Protein AF-0000000068096726 (afdb_homodimer)

Structure (mmCIF, N/CA/C/O backbone):
data_AF-0000000068096726-model_v1
#
loop_
_entity.id
_entity.type
_entity.pdbx_description
1 polymer 'Tight adherence protein TadZ'
#
loop_
_atom_site.group_PDB
_atom_site.id
_atom_site.type_symbol
_atom_site.label_atom_id
_atom_site.label_alt_id
_atom_site.label_comp_id
_atom_site.label_asym_id
_atom_site.label_entity_id
_atom_site.label_seq_id
_atom_site.pdbx_PDB_ins_code
_atom_site.Cartn_x
_atom_site.Cartn_y
_atom_site.Cartn_z
_atom_site.occupancy
_atom_site.B_iso_or_equiv
_atom_site.auth_seq_id
_atom_site.auth_comp_id
_atom_site.auth_asym_id
_atom_site.auth_atom_id
_atom_site.pdbx_PDB_model_num
ATOM 1 N N . MET A 1 1 ? 41.875 16.484 64.25 1 23.69 1 MET A N 1
ATOM 2 C CA . MET A 1 1 ? 41.906 16.656 62.781 1 23.69 1 MET A CA 1
ATOM 3 C C . MET A 1 1 ? 40.531 17.031 62.25 1 23.69 1 MET A C 1
ATOM 5 O O . MET A 1 1 ? 39.562 16.297 62.406 1 23.69 1 MET A O 1
ATOM 9 N N . LYS A 1 2 ? 40.25 18.422 62.094 1 28.64 2 LYS A N 1
ATOM 10 C CA . LYS A 1 2 ? 39.094 19.266 61.844 1 28.64 2 LYS A CA 1
ATOM 11 C C . LYS A 1 2 ? 38.5 18.969 60.469 1 28.64 2 LYS A C 1
ATOM 13 O O . LYS A 1 2 ? 39.125 19.172 59.438 1 28.64 2 LYS A O 1
ATOM 18 N N . LEU A 1 3 ? 37.688 17.891 60.281 1 27.03 3 LEU A N 1
ATOM 19 C CA . LEU A 1 3 ? 36.938 17.344 59.156 1 27.03 3 LEU A CA 1
ATOM 20 C C . LEU A 1 3 ? 36.094 18.438 58.5 1 27.03 3 LEU A C 1
ATOM 22 O O . LEU A 1 3 ? 35.188 19 59.125 1 27.03 3 LEU A O 1
ATOM 26 N N . PHE A 1 4 ? 36.625 19.312 57.5 1 26.42 4 PHE A N 1
ATOM 27 C CA . PHE A 1 4 ? 36.25 20.484 56.75 1 26.42 4 PHE A CA 1
ATOM 28 C C . PHE A 1 4 ? 34.938 20.25 56 1 26.42 4 PHE A C 1
ATOM 30 O O . PHE A 1 4 ? 34.781 19.25 55.312 1 26.42 4 PHE A O 1
ATOM 37 N N . SER A 1 5 ? 33.781 20.672 56.562 1 28.17 5 SER A N 1
ATOM 38 C CA . SER A 1 5 ? 32.375 20.766 56.156 1 28.17 5 SER A CA 1
ATOM 39 C C . SER A 1 5 ? 32.219 21.469 54.812 1 28.17 5 SER A C 1
ATOM 41 O O . SER A 1 5 ? 32.375 22.688 54.719 1 28.17 5 SER A O 1
ATOM 43 N N . ASN A 1 6 ? 32.875 21.016 53.719 1 28.83 6 ASN A N 1
ATOM 44 C CA . ASN A 1 6 ? 32.781 21.672 52.438 1 28.83 6 ASN A CA 1
ATOM 45 C C . ASN A 1 6 ? 31.312 21.781 51.969 1 28.83 6 ASN A C 1
ATOM 47 O O . ASN A 1 6 ? 30.75 20.812 51.469 1 28.83 6 ASN A O 1
ATOM 51 N N . LYS A 1 7 ? 30.484 22.531 52.719 1 30.27 7 LYS A N 1
ATOM 52 C CA . LYS A 1 7 ? 29.156 22.984 52.344 1 30.27 7 LYS A CA 1
ATOM 53 C C . LYS A 1 7 ? 29.172 23.594 50.938 1 30.27 7 LYS A C 1
ATOM 55 O O . LYS A 1 7 ? 29.703 24.688 50.75 1 30.27 7 LYS A O 1
ATOM 60 N N . ILE A 1 8 ? 29.359 22.766 49.875 1 30.17 8 ILE A N 1
ATOM 61 C CA . ILE A 1 8 ? 29.219 23.219 48.5 1 30.17 8 ILE A CA 1
ATOM 62 C C . ILE A 1 8 ? 27.938 24.031 48.344 1 30.17 8 ILE A C 1
ATOM 64 O O . ILE A 1 8 ? 26.859 23.562 48.688 1 30.17 8 ILE A O 1
ATOM 68 N N . ASP A 1 9 ? 28 25.328 48.438 1 30.34 9 ASP A N 1
ATOM 69 C CA . ASP A 1 9 ? 27 26.391 48.25 1 30.34 9 ASP A CA 1
ATOM 70 C C . ASP A 1 9 ? 26.219 26.172 46.938 1 30.34 9 ASP A C 1
ATOM 72 O O . ASP A 1 9 ? 26.75 26.406 45.844 1 30.34 9 ASP A O 1
ATOM 76 N N . LEU A 1 10 ? 25.359 25.172 46.812 1 31.7 10 LEU A N 1
ATOM 77 C CA . LEU A 1 10 ? 24.375 24.891 45.75 1 31.7 10 LEU A CA 1
ATOM 78 C C . LEU A 1 10 ? 23.531 26.109 45.438 1 31.7 10 LEU A C 1
ATOM 80 O O . LEU A 1 10 ? 22.625 26.047 44.594 1 31.7 10 LEU A O 1
ATOM 84 N N . SER A 1 11 ? 23.641 27.203 46.281 1 32.28 11 SER A N 1
ATOM 85 C CA . SER A 1 11 ? 22.656 28.266 46.156 1 32.28 11 SER A CA 1
ATOM 86 C C . SER A 1 11 ? 22.906 29.078 44.875 1 32.28 11 SER A C 1
ATOM 88 O O . SER A 1 11 ? 21.969 29.625 44.281 1 32.28 11 SER A O 1
ATOM 90 N N . GLU A 1 12 ? 24.156 29.281 44.469 1 33.19 12 GLU A N 1
ATOM 91 C CA . GLU A 1 12 ? 24.391 30.328 43.469 1 33.19 12 GLU A CA 1
ATOM 92 C C . GLU A 1 12 ? 23.969 29.875 42.062 1 33.19 12 GLU A C 1
ATOM 94 O O . GLU A 1 12 ? 23.828 30.703 41.156 1 33.19 12 GLU A O 1
ATOM 99 N N . GLU A 1 13 ? 24.031 28.594 41.781 1 34.34 13 GLU A N 1
ATOM 100 C CA . GLU A 1 13 ? 23.828 28.281 40.375 1 34.34 13 GLU A CA 1
ATOM 101 C C . GLU A 1 13 ? 22.391 28.547 39.938 1 34.34 13 GLU A C 1
ATOM 103 O O . GLU A 1 13 ? 22.062 28.5 38.75 1 34.34 13 GLU A O 1
ATOM 108 N N . ALA A 1 14 ? 21.438 28.625 40.844 1 35.03 14 ALA A N 1
ATOM 109 C CA . ALA A 1 14 ? 20.062 28.891 40.438 1 35.03 14 ALA A CA 1
ATOM 110 C C . ALA A 1 14 ? 19.906 30.312 39.938 1 35.03 14 ALA A C 1
ATOM 112 O O . ALA A 1 14 ? 18.938 30.625 39.25 1 35.03 14 ALA A O 1
ATOM 113 N N . ARG A 1 15 ? 20.688 31.297 40.406 1 35.66 15 ARG A N 1
ATOM 114 C CA . ARG A 1 15 ? 20.438 32.688 40.062 1 35.66 15 ARG A CA 1
ATOM 115 C C . ARG A 1 15 ? 20.891 33 38.625 1 35.66 15 ARG A C 1
ATOM 117 O O . ARG A 1 15 ? 20.406 33.938 38.031 1 35.66 15 ARG A O 1
ATOM 124 N N . ASP A 1 16 ? 22 32.469 38.219 1 35.66 16 ASP A N 1
ATOM 125 C CA . ASP A 1 16 ? 22.531 32.938 36.969 1 35.66 16 ASP A CA 1
ATOM 126 C C . ASP A 1 16 ? 21.703 32.438 35.781 1 35.66 16 ASP A C 1
ATOM 128 O O . ASP A 1 16 ? 21.891 32.906 34.656 1 35.66 16 ASP A O 1
ATOM 132 N N . SER A 1 17 ? 21.109 31.312 35.875 1 36.91 17 SER A N 1
ATOM 133 C CA . SER A 1 17 ? 20.344 30.797 34.75 1 36.91 17 SER A CA 1
ATOM 134 C C . SER A 1 17 ? 19.094 31.641 34.5 1 36.91 17 SER A C 1
ATOM 136 O O . SER A 1 17 ? 18.359 31.375 33.531 1 36.91 17 SER A O 1
ATOM 138 N N . SER A 1 18 ? 18.672 32.438 35.438 1 37.53 18 SER A N 1
ATOM 139 C CA . SER A 1 18 ? 17.406 33.156 35.438 1 37.53 18 SER A CA 1
ATOM 140 C C . SER A 1 18 ? 17.375 34.25 34.375 1 37.53 18 SER A C 1
ATOM 142 O O . SER A 1 18 ? 16.297 34.688 33.969 1 37.53 18 SER A O 1
ATOM 144 N N . GLU A 1 19 ? 18.5 34.938 34.219 1 39.94 19 GLU A N 1
ATOM 145 C CA . GLU A 1 19 ? 18.375 36.125 33.375 1 39.94 19 GLU A CA 1
ATOM 146 C C . GLU A 1 19 ? 18.25 35.75 31.891 1 39.94 19 GLU A C 1
ATOM 148 O O . GLU A 1 19 ? 18.406 36.594 31 1 39.94 19 GLU A O 1
ATOM 153 N N . ALA A 1 20 ? 18.547 34.625 31.5 1 48.62 20 ALA A N 1
ATOM 154 C CA . ALA A 1 20 ? 18.391 34.375 30.062 1 48.62 20 ALA A CA 1
ATOM 155 C C . ALA A 1 20 ? 17.031 34.844 29.562 1 48.62 20 ALA A C 1
ATOM 157 O O . ALA A 1 20 ? 15.992 34.406 30.047 1 48.62 20 ALA A O 1
ATOM 158 N N . GLY A 1 21 ? 16.953 36.094 29.141 1 63.88 21 GLY A N 1
ATOM 159 C CA . GLY A 1 21 ? 15.898 37.031 28.812 1 63.88 21 GLY A CA 1
ATOM 160 C C . GLY A 1 21 ? 14.852 36.469 27.875 1 63.88 21 GLY A C 1
ATOM 161 O O . GLY A 1 21 ? 15.195 35.781 26.906 1 63.88 21 GLY A O 1
ATOM 162 N N . TYR A 1 22 ? 13.656 36.25 28.391 1 78.31 22 TYR A N 1
ATOM 163 C CA . TYR A 1 22 ? 12.508 35.875 27.562 1 78.31 22 TYR A CA 1
ATOM 164 C C . TYR A 1 22 ? 12.375 36.844 26.375 1 78.31 22 TYR A C 1
ATOM 166 O O . TYR A 1 22 ? 12.5 38.062 26.516 1 78.31 22 TYR A O 1
ATOM 174 N N . ASN A 1 23 ? 12.43 36.188 25.266 1 87.56 23 ASN A N 1
ATOM 175 C CA . ASN A 1 23 ? 12.008 36.969 24.109 1 87.56 23 ASN A CA 1
ATOM 176 C C . ASN A 1 23 ? 10.492 37.156 24.078 1 87.56 23 ASN A C 1
ATOM 178 O O . ASN A 1 23 ? 9.742 36.188 24 1 87.56 23 ASN A O 1
ATOM 182 N N . ILE A 1 24 ? 10.156 38.469 24.234 1 91.31 24 ILE A N 1
ATOM 183 C CA . ILE A 1 24 ? 8.727 38.75 24.359 1 91.31 24 ILE A CA 1
ATOM 184 C C . ILE A 1 24 ? 8.266 39.562 23.156 1 91.31 24 ILE A C 1
ATOM 186 O O . ILE A 1 24 ? 8.945 40.5 22.719 1 91.31 24 ILE A O 1
ATOM 190 N N . VAL A 1 25 ? 7.141 39.125 22.609 1 91.56 25 VAL A N 1
ATOM 191 C CA . VAL A 1 25 ? 6.512 39.875 21.531 1 91.56 25 VAL A CA 1
ATOM 192 C C . VAL A 1 25 ? 5.141 40.375 21.984 1 91.56 25 VAL A C 1
ATOM 194 O O . VAL A 1 25 ? 4.324 39.594 22.484 1 91.56 25 VAL A O 1
ATOM 197 N N . ILE A 1 26 ? 4.941 41.719 21.891 1 94.25 26 ILE A N 1
ATOM 198 C CA . ILE A 1 26 ? 3.648 42.312 22.219 1 94.25 26 ILE A CA 1
ATOM 199 C C . ILE A 1 26 ? 2.932 42.719 20.938 1 94.25 26 ILE A C 1
ATOM 201 O O . ILE A 1 26 ? 3.488 43.438 20.109 1 94.25 26 ILE A O 1
ATOM 205 N N . ILE A 1 27 ? 1.73 42.219 20.766 1 92.44 27 ILE A N 1
ATOM 206 C CA . ILE A 1 27 ? 0.937 42.5 19.578 1 92.44 27 ILE A CA 1
ATOM 207 C C . ILE A 1 27 ? -0.342 43.219 19.969 1 92.44 27 ILE A C 1
ATOM 209 O O . ILE A 1 27 ? -1.162 42.688 20.734 1 92.44 27 ILE A O 1
ATOM 213 N N . SER A 1 28 ? -0.542 44.5 19.5 1 94.62 28 SER A N 1
ATOM 214 C CA . SER A 1 28 ? -1.764 45.25 19.766 1 94.62 28 SER A CA 1
ATOM 215 C C . SER A 1 28 ? -1.981 46.312 18.719 1 94.62 28 SER A C 1
ATOM 217 O O . SER A 1 28 ? -1.038 47.031 18.328 1 94.62 28 SER A O 1
ATOM 219 N N . PRO A 1 29 ? -3.199 46.406 18.25 1 92.69 29 PRO A N 1
ATOM 220 C CA . PRO A 1 29 ? -3.496 47.531 17.375 1 92.69 29 PRO A CA 1
ATOM 221 C C . PRO A 1 29 ? -3.664 48.844 18.156 1 92.69 29 PRO A C 1
ATOM 223 O O . PRO A 1 29 ? -3.715 49.906 17.547 1 92.69 29 PRO A O 1
ATOM 226 N N . ARG A 1 30 ? -3.727 48.75 19.406 1 95.75 30 ARG A N 1
ATOM 227 C CA . ARG A 1 30 ? -3.949 49.938 20.25 1 95.75 30 ARG A CA 1
ATOM 228 C C . ARG A 1 30 ? -2.646 50.406 20.906 1 95.75 30 ARG A C 1
ATOM 230 O O . ARG A 1 30 ? -2.111 49.719 21.781 1 95.75 30 ARG A O 1
ATOM 237 N N . THR A 1 31 ? -2.264 51.594 20.578 1 94.88 31 THR A N 1
ATOM 238 C CA . THR A 1 31 ? -0.983 52.125 21.031 1 94.88 31 THR A CA 1
ATOM 239 C C . THR A 1 31 ? -0.988 52.312 22.547 1 94.88 31 THR A C 1
ATOM 241 O O . THR A 1 31 ? 0.03 52.094 23.203 1 94.88 31 THR A O 1
ATOM 244 N N . MET A 1 32 ? -2.107 52.688 23.062 1 95.25 32 MET A N 1
ATOM 245 C CA . MET A 1 32 ? -2.215 52.906 24.5 1 95.25 32 MET A CA 1
ATOM 246 C C . MET A 1 32 ? -1.983 51.594 25.266 1 95.25 32 MET A C 1
ATOM 248 O O . MET A 1 32 ? -1.356 51.594 26.328 1 95.25 32 MET A O 1
ATOM 252 N N . VAL A 1 33 ? -2.518 50.562 24.734 1 96.31 33 VAL A N 1
ATOM 253 C CA . VAL A 1 33 ? -2.367 49.25 25.391 1 96.31 33 VAL A CA 1
ATOM 254 C C . VAL A 1 33 ? -0.908 48.812 25.312 1 96.31 33 VAL A C 1
ATOM 256 O O . VAL A 1 33 ? -0.361 48.312 26.297 1 96.31 33 VAL A O 1
ATOM 259 N N . LEU A 1 34 ? -0.254 49 24.188 1 95.5 34 LEU A N 1
ATOM 260 C CA . LEU A 1 34 ? 1.157 48.656 24.031 1 95.5 34 LEU A CA 1
ATOM 261 C C . LEU A 1 34 ? 2.01 49.375 25.062 1 95.5 34 LEU A C 1
ATOM 263 O O . LEU A 1 34 ? 2.895 48.781 25.688 1 95.5 34 LEU A O 1
ATOM 267 N N . GLU A 1 35 ? 1.712 50.656 25.188 1 94.69 35 GLU A N 1
ATOM 268 C CA . GLU A 1 35 ? 2.473 51.5 26.109 1 94.69 35 GLU A CA 1
ATOM 269 C C . GLU A 1 35 ? 2.283 51 27.562 1 94.69 35 GLU A C 1
ATOM 271 O O . GLU A 1 35 ? 3.238 50.969 28.328 1 94.69 35 GLU A O 1
ATOM 276 N N . GLU A 1 36 ? 1.04 50.719 27.844 1 95.5 36 GLU A N 1
ATOM 277 C CA . GLU A 1 36 ? 0.745 50.25 29.188 1 95.5 36 GLU A CA 1
ATOM 278 C C . GLU A 1 36 ? 1.472 48.938 29.5 1 95.5 36 GLU A C 1
ATOM 280 O O . GLU A 1 36 ? 2.049 48.781 30.578 1 95.5 36 GLU A O 1
ATOM 285 N N . ILE A 1 37 ? 1.434 48 28.547 1 96.38 37 ILE A N 1
ATOM 286 C CA . ILE A 1 37 ? 2.086 46.688 28.734 1 96.38 37 ILE A CA 1
ATOM 287 C C . ILE A 1 37 ? 3.594 46.906 28.875 1 96.38 37 ILE A C 1
ATOM 289 O O . ILE A 1 37 ? 4.215 46.344 29.781 1 96.38 37 ILE A O 1
ATOM 293 N N . ASN A 1 38 ? 4.156 47.719 28.016 1 95.19 38 ASN A N 1
ATOM 294 C CA . ASN A 1 38 ? 5.59 48 28.078 1 95.19 38 ASN A CA 1
ATOM 295 C C . ASN A 1 38 ? 5.988 48.625 29.406 1 95.19 38 ASN A C 1
ATOM 297 O O . ASN A 1 38 ? 7.043 48.312 29.953 1 95.19 38 ASN A O 1
ATOM 301 N N . SER A 1 39 ? 5.168 49.5 29.828 1 94.31 39 SER A N 1
ATOM 302 C CA . SER A 1 39 ? 5.43 50.156 31.125 1 94.31 39 SER A CA 1
ATOM 303 C C . SER A 1 39 ? 5.496 49.125 32.25 1 94.31 39 SER A C 1
ATOM 305 O O . SER A 1 39 ? 6.387 49.188 33.094 1 94.31 39 SER A O 1
ATOM 307 N N . ILE A 1 40 ? 4.57 48.25 32.25 1 93.88 40 ILE A N 1
ATOM 308 C CA . ILE A 1 40 ? 4.512 47.25 33.281 1 93.88 40 ILE A CA 1
ATOM 309 C C . ILE A 1 40 ? 5.742 46.344 33.188 1 93.88 40 ILE A C 1
ATOM 311 O O . ILE A 1 40 ? 6.344 46 34.219 1 93.88 40 ILE A O 1
ATOM 315 N N . LEU A 1 41 ? 6.141 45.969 31.984 1 93.19 41 LEU A N 1
ATOM 316 C CA . LEU A 1 41 ? 7.309 45.125 31.797 1 93.19 41 LEU A CA 1
ATOM 317 C C . LEU A 1 41 ? 8.578 45.812 32.25 1 93.19 41 LEU A C 1
ATOM 319 O O . LEU A 1 41 ? 9.398 45.219 32.969 1 93.19 41 LEU A O 1
ATOM 323 N N . THR A 1 42 ? 8.688 47.062 31.891 1 91.81 42 THR A N 1
ATOM 324 C CA . THR A 1 42 ? 9.852 47.844 32.281 1 91.81 42 THR A CA 1
ATOM 325 C C . THR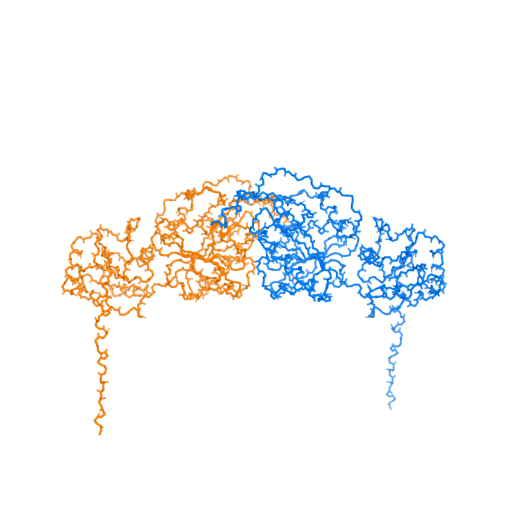 A 1 42 ? 9.93 47.969 33.812 1 91.81 42 THR A C 1
ATOM 327 O O . THR A 1 42 ? 11.008 47.844 34.375 1 91.81 42 THR A O 1
ATOM 330 N N . MET A 1 43 ? 8.805 48.219 34.375 1 91.31 43 MET A N 1
ATOM 331 C CA . MET A 1 43 ? 8.734 48.375 35.812 1 91.31 43 MET A CA 1
ATOM 332 C C . MET A 1 43 ? 9.156 47.062 36.531 1 91.31 43 MET A C 1
ATOM 334 O O . MET A 1 43 ? 9.562 47.094 37.688 1 91.31 43 MET A O 1
ATOM 338 N N . ASN A 1 44 ? 9.078 46.031 35.875 1 90.62 44 ASN A N 1
ATOM 339 C CA . ASN A 1 44 ? 9.422 44.75 36.469 1 90.62 44 ASN A CA 1
ATOM 340 C C . ASN A 1 44 ? 10.727 44.188 35.906 1 90.62 44 ASN A C 1
ATOM 342 O O . ASN A 1 44 ? 10.969 42.969 35.938 1 90.62 44 ASN A O 1
ATOM 346 N N . ASN A 1 45 ? 11.5 44.969 35.25 1 87 45 ASN A N 1
ATOM 347 C CA . ASN A 1 45 ? 12.844 44.719 34.75 1 87 45 ASN A CA 1
ATOM 348 C C . ASN A 1 45 ? 12.828 43.688 33.625 1 87 45 ASN A C 1
ATOM 350 O O . ASN A 1 45 ? 13.703 42.844 33.531 1 87 45 ASN A O 1
ATOM 354 N N . ILE A 1 46 ? 11.719 43.656 32.844 1 86.44 46 ILE A N 1
ATOM 355 C CA . ILE A 1 46 ? 11.609 42.844 31.656 1 86.44 46 ILE A CA 1
ATOM 356 C C . ILE A 1 46 ? 11.758 43.75 30.422 1 86.44 46 ILE A C 1
ATOM 358 O O . ILE A 1 46 ? 10.766 44.281 29.922 1 86.44 46 ILE A O 1
ATOM 362 N N . ASP A 1 47 ? 12.922 44.25 29.984 1 73.56 47 ASP A N 1
ATOM 363 C CA . ASP A 1 47 ? 12.992 45.25 28.938 1 73.56 47 ASP A CA 1
ATOM 364 C C . ASP A 1 47 ? 13.961 44.844 27.828 1 73.56 47 ASP A C 1
ATOM 366 O O . ASP A 1 47 ? 13.953 45.406 26.734 1 73.56 47 ASP A O 1
ATOM 370 N N . ASN A 1 48 ? 14.758 43.938 27.969 1 72.88 48 ASN A N 1
ATOM 371 C CA . ASN A 1 48 ? 15.852 43.781 27.016 1 72.88 48 ASN A CA 1
ATOM 372 C C . ASN A 1 48 ? 15.406 43 25.781 1 72.88 48 ASN A C 1
ATOM 374 O O . ASN A 1 48 ? 15.891 43.25 24.672 1 72.88 48 ASN A O 1
ATOM 378 N N . ASN A 1 49 ? 14.406 42.188 25.75 1 85.31 49 ASN A N 1
ATOM 379 C CA . ASN A 1 49 ? 14.047 41.375 24.594 1 85.31 49 ASN A CA 1
ATOM 380 C C . ASN A 1 49 ? 12.539 41.406 24.328 1 85.31 49 ASN A C 1
ATOM 382 O O . ASN A 1 49 ? 11.906 40.375 24.219 1 85.31 49 ASN A O 1
ATOM 386 N N . VAL A 1 50 ? 12.094 42.812 24.156 1 90.44 50 VAL A N 1
ATOM 387 C CA . VAL A 1 50 ? 10.664 42.938 23.922 1 90.44 50 VAL A CA 1
ATOM 388 C C . VAL A 1 50 ? 10.438 43.562 22.531 1 90.44 50 VAL A C 1
ATOM 390 O O . VAL A 1 50 ? 10.977 44.625 22.234 1 90.44 50 VAL A O 1
ATOM 393 N N . ASP A 1 51 ? 9.766 42.906 21.703 1 90.75 51 ASP A N 1
ATOM 394 C CA . ASP A 1 51 ? 9.391 43.438 20.375 1 90.75 51 ASP A CA 1
ATOM 395 C C . ASP A 1 51 ? 7.91 43.812 20.344 1 90.75 51 ASP A C 1
ATOM 397 O O . ASP A 1 51 ? 7.059 43.094 20.859 1 90.75 51 ASP A O 1
ATOM 401 N N . ASN A 1 52 ? 7.625 45.031 19.734 1 92.06 52 ASN A N 1
ATOM 402 C CA . ASN A 1 52 ? 6.254 45.5 19.609 1 92.06 52 ASN A CA 1
ATOM 403 C C . ASN A 1 52 ? 5.746 45.438 18.172 1 92.06 52 ASN A C 1
ATOM 405 O O . ASN A 1 52 ? 6.449 45.844 17.25 1 92.06 52 ASN A O 1
ATOM 409 N N . ILE A 1 53 ? 4.664 44.844 18.016 1 89.62 53 ILE A N 1
ATOM 410 C CA . ILE A 1 53 ? 3.998 44.781 16.719 1 89.62 53 ILE A CA 1
ATOM 411 C C . ILE A 1 53 ? 2.656 45.531 16.797 1 89.62 53 ILE A C 1
ATOM 413 O O . ILE A 1 53 ? 1.77 45.125 17.562 1 89.62 53 ILE A O 1
ATOM 417 N N . VAL A 1 54 ? 2.48 46.594 15.961 1 90.88 54 VAL A N 1
ATOM 418 C CA . VAL A 1 54 ? 1.261 47.375 16 1 90.88 54 VAL A CA 1
ATOM 419 C C . VAL A 1 54 ? 0.25 46.844 14.992 1 90.88 54 VAL A C 1
ATOM 421 O O . VAL A 1 54 ? -0.004 47.469 13.961 1 90.88 54 VAL A O 1
ATOM 424 N N . GLU A 1 55 ? -0.264 45.75 15.297 1 88.69 55 GLU A N 1
ATOM 425 C CA . GLU A 1 55 ? -1.279 45.094 14.492 1 88.69 55 GLU A CA 1
ATOM 426 C C . GLU A 1 55 ? -2.215 44.25 15.359 1 88.69 55 GLU A C 1
ATOM 428 O O . GLU A 1 55 ? -1.936 44.031 16.547 1 88.69 55 GLU A O 1
ATOM 433 N N . SER A 1 56 ? -3.328 43.969 14.789 1 89.12 56 SER A N 1
ATOM 434 C CA . SER A 1 56 ? -4.203 43.031 15.477 1 89.12 56 SER A CA 1
ATOM 435 C C . SER A 1 56 ? -3.777 41.594 15.227 1 89.12 56 SER A C 1
ATOM 437 O O . SER A 1 56 ? -3.467 41.219 14.086 1 89.12 56 SER A O 1
ATOM 439 N N . ILE A 1 57 ? -3.766 40.781 16.25 1 86.69 57 ILE A N 1
ATOM 440 C CA . ILE A 1 57 ? -3.414 39.375 16.078 1 86.69 57 ILE A CA 1
ATOM 441 C C . ILE A 1 57 ? -4.48 38.688 15.242 1 86.69 57 ILE A C 1
ATOM 443 O O . ILE A 1 57 ? -4.219 37.625 14.648 1 86.69 57 ILE A O 1
ATOM 447 N N . LEU A 1 58 ? -5.672 39.25 15.219 1 81.81 58 LEU A N 1
ATOM 448 C CA . LEU A 1 58 ? -6.797 38.625 14.516 1 81.81 58 LEU A CA 1
ATOM 449 C C . LEU A 1 58 ? -6.703 38.906 13.016 1 81.81 58 LEU A C 1
ATOM 451 O O . LEU A 1 58 ? -7.391 38.25 12.219 1 81.81 58 LEU A O 1
ATOM 455 N N . ASP A 1 59 ? -6.031 39.875 12.625 1 72.06 59 ASP A N 1
ATOM 456 C CA . ASP A 1 59 ? -5.809 40.156 11.211 1 72.06 59 ASP A CA 1
ATOM 457 C C . ASP A 1 59 ? -4.539 39.469 10.703 1 72.06 59 ASP A C 1
ATOM 459 O O . ASP A 1 59 ? -3.584 40.156 10.305 1 72.06 59 ASP A O 1
ATOM 463 N N . SER A 1 60 ? -4.367 38.219 10.984 1 58.81 60 SER A N 1
ATOM 464 C CA . SER A 1 60 ? -3.215 37.312 11.008 1 58.81 60 SER A CA 1
ATOM 465 C C . SER A 1 60 ? -2.504 37.312 9.656 1 58.81 60 SER A C 1
ATOM 467 O O . SER A 1 60 ? -1.425 36.719 9.531 1 58.81 60 SER A O 1
ATOM 469 N N . GLU A 1 61 ? -3.07 37.656 8.461 1 56.38 61 GLU A N 1
ATOM 470 C CA . GLU A 1 61 ? -2.373 37.438 7.199 1 56.38 61 GLU A CA 1
ATOM 471 C C . GLU A 1 61 ? -0.958 38 7.238 1 56.38 61 GLU A C 1
ATOM 473 O O . GLU A 1 61 ? -0.081 37.562 6.496 1 56.38 61 GLU A O 1
ATOM 478 N N . SER A 1 62 ? -0.789 38.812 8.297 1 53.59 62 SER A N 1
ATOM 479 C CA . SER A 1 62 ? 0.384 39.688 8.125 1 53.59 62 SER A CA 1
ATOM 480 C C . SER A 1 62 ? 1.349 39.531 9.297 1 53.59 62 SER A C 1
ATOM 482 O O . SER A 1 62 ? 2.424 40.125 9.297 1 53.59 62 SER A O 1
ATOM 484 N N . ILE A 1 63 ? 1.056 38.719 10.219 1 59.16 63 ILE A N 1
ATOM 485 C CA . ILE A 1 63 ? 1.924 38.812 11.383 1 59.16 63 ILE A CA 1
ATOM 486 C C . ILE A 1 63 ? 3.145 37.906 11.219 1 59.16 63 ILE A C 1
ATOM 488 O O . ILE A 1 63 ? 3.008 36.719 11.062 1 59.16 63 ILE A O 1
ATOM 492 N N . ALA A 1 64 ? 4.188 38.469 10.734 1 57.69 64 ALA A N 1
ATOM 493 C CA . ALA A 1 64 ? 5.465 37.75 10.672 1 57.69 64 ALA A CA 1
ATOM 494 C C . ALA A 1 64 ? 6.211 37.844 11.992 1 57.69 64 ALA A C 1
ATOM 496 O O . ALA A 1 64 ? 6.664 38.938 12.383 1 57.69 64 ALA A O 1
ATOM 497 N N . ILE A 1 65 ? 6.012 36.906 12.82 1 60.16 65 ILE A N 1
ATOM 498 C CA . ILE A 1 65 ? 6.84 36.875 14.023 1 60.16 65 ILE A CA 1
ATOM 499 C C . ILE A 1 65 ? 8.234 36.375 13.68 1 60.16 65 ILE A C 1
ATOM 501 O O . ILE A 1 65 ? 8.398 35.25 13.203 1 60.16 65 ILE A O 1
ATOM 505 N N . MET A 1 66 ? 9.109 37.25 13.461 1 50.06 66 MET A N 1
ATOM 506 C CA . MET A 1 66 ? 10.445 37.031 12.914 1 50.06 66 MET A CA 1
ATOM 507 C C . MET A 1 66 ? 11.266 36.125 13.836 1 50.06 66 MET A C 1
ATOM 509 O O . MET A 1 66 ? 12.227 35.5 13.391 1 50.06 66 MET A O 1
ATOM 513 N N . GLN A 1 67 ? 10.961 36.188 15.125 1 60.94 67 GLN A N 1
ATOM 514 C CA . GLN A 1 67 ? 11.812 35.438 16.047 1 60.94 67 GLN A CA 1
ATOM 515 C C . GLN A 1 67 ? 10.992 34.438 16.859 1 60.94 67 GLN A C 1
ATOM 517 O O . GLN A 1 67 ? 9.766 34.562 16.938 1 60.94 67 GLN A O 1
ATOM 522 N N . HIS A 1 68 ? 11.688 33.438 17.25 1 70.5 68 HIS A N 1
ATOM 523 C CA . HIS A 1 68 ? 11.07 32.438 18.125 1 70.5 68 HIS A CA 1
ATOM 524 C C . HIS A 1 68 ? 10.812 33.031 19.516 1 70.5 68 HIS A C 1
ATOM 526 O O . HIS A 1 68 ? 11.695 33 20.375 1 70.5 68 HIS A O 1
ATOM 532 N N . PRO A 1 69 ? 9.641 33.656 19.672 1 83.75 69 PRO A N 1
ATOM 533 C CA . PRO A 1 69 ? 9.367 34.25 20.984 1 83.75 69 PRO A CA 1
ATOM 534 C C . PRO A 1 69 ? 9.078 33.188 22.047 1 83.75 69 PRO A C 1
ATOM 536 O O . PRO A 1 69 ? 8.508 32.125 21.75 1 83.75 69 PRO A O 1
ATOM 539 N N . ASP A 1 70 ? 9.5 33.5 23.219 1 84.69 70 ASP A N 1
ATOM 540 C CA . ASP A 1 70 ? 9.148 32.688 24.359 1 84.69 70 ASP A CA 1
ATOM 541 C C . ASP A 1 70 ? 7.727 32.969 24.844 1 84.69 70 ASP A C 1
ATOM 543 O O . ASP A 1 70 ? 7.027 32.094 25.328 1 84.69 70 ASP A O 1
ATOM 547 N N . VAL A 1 71 ? 7.406 34.281 24.688 1 89.44 71 VAL A N 1
ATOM 548 C CA . VAL A 1 71 ? 6.094 34.719 25.156 1 89.44 71 VAL A CA 1
ATOM 549 C C . VAL A 1 71 ? 5.473 35.656 24.141 1 89.44 71 VAL A C 1
ATOM 551 O O . VAL A 1 71 ? 6.152 36.531 23.609 1 89.44 71 VAL A O 1
ATOM 554 N N . ILE A 1 72 ? 4.234 35.438 23.875 1 90.5 72 ILE A N 1
ATOM 555 C CA . ILE A 1 72 ? 3.449 36.344 23.062 1 90.5 72 ILE A CA 1
ATOM 556 C C . ILE A 1 72 ? 2.32 36.938 23.891 1 90.5 72 ILE A C 1
ATOM 558 O O . ILE A 1 72 ? 1.561 36.219 24.531 1 90.5 72 ILE A O 1
ATOM 562 N N . ILE A 1 73 ? 2.299 38.281 23.984 1 94.62 73 ILE A N 1
ATOM 563 C CA . ILE A 1 73 ? 1.193 39 24.609 1 94.62 73 ILE A CA 1
ATOM 564 C C . ILE A 1 73 ? 0.34 39.656 23.516 1 94.62 73 ILE A C 1
ATOM 566 O O . ILE A 1 73 ? 0.817 40.5 22.781 1 94.62 73 ILE A O 1
ATOM 570 N N . ALA A 1 74 ? -0.894 39.219 23.438 1 94.88 74 ALA A N 1
ATOM 571 C CA . ALA A 1 74 ? -1.707 39.688 22.312 1 94.88 74 ALA A CA 1
ATOM 572 C C . ALA A 1 74 ? -2.98 40.375 22.812 1 94.88 74 ALA A C 1
ATOM 574 O O . ALA A 1 74 ? -3.723 39.812 23.625 1 94.88 74 ALA A O 1
ATOM 575 N N . ASP A 1 75 ? -3.172 41.562 22.328 1 96.44 75 ASP A N 1
ATOM 576 C CA . ASP A 1 75 ? -4.402 42.312 22.578 1 96.44 75 ASP A CA 1
ATOM 577 C C . ASP A 1 75 ? -5.531 41.844 21.672 1 96.44 75 ASP A C 1
ATOM 579 O O . ASP A 1 75 ? -5.488 42.062 20.453 1 96.44 75 ASP A O 1
ATOM 583 N N . ILE A 1 76 ? -6.543 41.312 22.312 1 95.44 76 ILE A N 1
ATOM 584 C CA . ILE A 1 76 ? -7.633 40.75 21.516 1 95.44 76 ILE A CA 1
ATOM 585 C C . ILE A 1 76 ? -8.844 41.688 21.578 1 95.44 76 ILE A C 1
ATOM 587 O O . ILE A 1 76 ? -9.938 41.344 21.141 1 95.44 76 ILE A O 1
ATOM 591 N N . ALA A 1 77 ? -8.672 42.812 22.141 1 94.5 77 ALA A N 1
ATOM 592 C CA . ALA A 1 77 ? -9.695 43.844 22.281 1 94.5 77 ALA A CA 1
ATOM 593 C C . ALA A 1 77 ? -10.992 43.25 22.812 1 94.5 77 ALA A C 1
ATOM 595 O O . ALA A 1 77 ? -11 42.625 23.875 1 94.5 77 ALA A O 1
ATOM 596 N N . ASP A 1 78 ? -12.07 43.281 22.016 1 93.25 78 ASP A N 1
ATOM 597 C CA . ASP A 1 78 ? -13.375 42.844 22.516 1 93.25 78 ASP A CA 1
ATOM 598 C C . ASP A 1 78 ? -13.773 41.5 21.891 1 93.25 78 ASP A C 1
ATOM 600 O O . ASP A 1 78 ? -14.93 41.062 22 1 93.25 78 ASP A O 1
ATOM 604 N N . CYS A 1 79 ? -12.742 40.781 21.312 1 93.69 79 CYS A N 1
ATOM 605 C CA . CYS A 1 79 ? -13.062 39.5 20.688 1 93.69 79 CYS A CA 1
ATOM 606 C C . CYS A 1 79 ? -13.539 38.5 21.719 1 93.69 79 CYS A C 1
ATOM 608 O O . CYS A 1 79 ? -12.883 38.312 22.75 1 93.69 79 CYS A O 1
ATOM 610 N N . VAL A 1 80 ? -14.688 37.812 21.422 1 92.38 80 VAL A N 1
ATOM 611 C CA . VAL A 1 80 ? -15.219 36.812 22.375 1 92.38 80 VAL A CA 1
ATOM 612 C C . VAL A 1 80 ? -15.273 35.438 21.734 1 92.38 80 VAL A C 1
ATOM 614 O O . VAL A 1 80 ? -15.695 34.469 22.359 1 92.38 80 VAL A O 1
ATOM 617 N N . ASP A 1 81 ? -14.836 35.344 20.516 1 90.5 81 ASP A N 1
ATOM 618 C CA . ASP A 1 81 ? -14.859 34.062 19.797 1 90.5 81 ASP A CA 1
ATOM 619 C C . ASP A 1 81 ? -13.633 33.219 20.141 1 90.5 81 ASP A C 1
ATOM 621 O O . ASP A 1 81 ? -12.594 33.312 19.5 1 90.5 81 ASP A O 1
ATOM 625 N N . VAL A 1 82 ? -13.867 32.344 21.062 1 89.44 82 VAL A N 1
ATOM 626 C CA . VAL A 1 82 ? -12.773 31.531 21.594 1 89.44 82 VAL A CA 1
ATOM 627 C C . VAL A 1 82 ? -12.195 30.656 20.469 1 89.44 82 VAL A C 1
ATOM 629 O O . VAL A 1 82 ? -10.984 30.469 20.391 1 89.44 82 VAL A O 1
ATOM 632 N N . MET A 1 83 ? -13.055 30.172 19.609 1 80.31 83 MET A N 1
ATOM 633 C CA . MET A 1 83 ? -12.609 29.297 18.531 1 80.31 83 MET A CA 1
ATOM 634 C C . MET A 1 83 ? -11.727 30.062 17.547 1 80.31 83 MET A C 1
ATOM 636 O O . MET A 1 83 ? -10.688 29.547 17.109 1 80.31 83 MET A O 1
ATOM 640 N N . GLN A 1 84 ? -12.18 31.172 17.266 1 82.44 84 GLN A N 1
ATOM 641 C CA . GLN A 1 84 ? -11.383 32.031 16.375 1 82.44 84 GLN A CA 1
ATOM 642 C C . GLN A 1 84 ? -10.023 32.344 17 1 82.44 84 GLN A C 1
ATOM 644 O O . GLN A 1 84 ? -9.008 32.312 16.312 1 82.44 84 GLN A O 1
ATOM 649 N N . LEU A 1 85 ? -10.016 32.656 18.234 1 87.62 85 LEU A N 1
ATOM 650 C CA . LEU A 1 85 ? -8.773 33 18.922 1 87.62 85 LEU A CA 1
ATOM 651 C C . LEU A 1 85 ? -7.828 31.797 18.938 1 87.62 85 LEU A C 1
ATOM 653 O O . LEU A 1 85 ? -6.633 31.953 18.672 1 87.62 85 LEU A O 1
ATOM 657 N N . LYS A 1 86 ? -8.328 30.672 19.234 1 82.25 86 LYS A N 1
ATOM 658 C CA . LYS A 1 86 ? -7.523 29.453 19.25 1 82.25 86 LYS A CA 1
ATOM 659 C C . LYS A 1 86 ? -6.887 29.203 17.891 1 82.25 86 LYS A C 1
ATOM 661 O O . LYS A 1 86 ? -5.684 28.953 17.797 1 82.25 86 LYS A O 1
ATOM 666 N N . GLN A 1 87 ? -7.707 29.312 16.922 1 75.19 87 GLN A N 1
ATOM 667 C CA . GLN A 1 87 ? -7.23 29.078 15.57 1 75.19 87 GLN A CA 1
ATOM 668 C C . GLN A 1 87 ? -6.125 30.062 15.195 1 75.19 87 GLN A C 1
ATOM 670 O O . GLN A 1 87 ? -5.113 29.672 14.602 1 75.19 87 GLN A O 1
ATOM 675 N N . THR A 1 88 ? -6.375 31.344 15.516 1 80.44 88 THR A N 1
ATOM 676 C CA . THR A 1 88 ? -5.414 32.406 15.203 1 80.44 88 THR A CA 1
ATOM 677 C C . THR A 1 88 ? -4.098 32.156 15.938 1 80.44 88 THR A C 1
ATOM 679 O O . THR A 1 88 ? -3.023 32.25 15.344 1 80.44 88 THR A O 1
ATOM 682 N N . VAL A 1 89 ? -4.168 31.875 17.188 1 83.06 89 VAL A N 1
ATOM 683 C CA . VAL A 1 89 ? -2.967 31.672 18 1 83.06 89 VAL A CA 1
ATOM 684 C C . VAL A 1 89 ? -2.213 30.438 17.5 1 83.06 89 VAL A C 1
ATOM 686 O O . VAL A 1 89 ? -0.986 30.469 17.391 1 83.06 89 VAL A O 1
ATOM 689 N N . ASP A 1 90 ? -2.904 29.391 17.203 1 78.38 90 ASP A N 1
ATOM 690 C CA . ASP A 1 90 ? -2.287 28.156 16.719 1 78.38 90 ASP A CA 1
ATOM 691 C C . ASP A 1 90 ? -1.549 28.391 15.398 1 78.38 90 ASP A C 1
ATOM 693 O O . ASP A 1 90 ? -0.565 27.703 15.109 1 78.38 90 ASP A O 1
ATOM 697 N N . ALA A 1 91 ? -2.027 29.344 14.688 1 75.75 91 ALA A N 1
ATOM 698 C CA . ALA A 1 91 ? -1.452 29.609 13.375 1 75.75 91 ALA A CA 1
ATOM 699 C C . ALA A 1 91 ? -0.238 30.531 13.492 1 75.75 91 ALA A C 1
ATOM 701 O O . ALA A 1 91 ? 0.599 30.578 12.586 1 75.75 91 ALA A O 1
ATOM 702 N N . VAL A 1 92 ? -0.104 31.25 14.609 1 79.56 92 VAL A N 1
ATOM 703 C CA . VAL A 1 92 ? 0.909 32.312 14.656 1 79.56 92 VAL A CA 1
ATOM 704 C C . VAL A 1 92 ? 1.951 31.969 15.719 1 79.56 92 VAL A C 1
ATOM 706 O O . VAL A 1 92 ? 3.113 32.375 15.602 1 79.56 92 VAL A O 1
ATOM 709 N N . ALA A 1 93 ? 1.554 31.25 16.672 1 82.19 93 ALA A N 1
ATOM 710 C CA . ALA A 1 93 ? 2.441 31.031 17.812 1 82.19 93 ALA A CA 1
ATOM 711 C C . ALA A 1 93 ? 2.965 29.594 17.844 1 82.19 93 ALA A C 1
ATOM 713 O O . ALA A 1 93 ? 2.182 28.641 17.859 1 82.19 93 ALA A O 1
ATOM 714 N N . PRO A 1 94 ? 4.23 29.5 17.906 1 78.75 94 PRO A N 1
ATOM 715 C CA . PRO A 1 94 ? 4.777 28.156 18.109 1 78.75 94 PRO A CA 1
ATOM 716 C C . PRO A 1 94 ? 4.246 27.484 19.391 1 78.75 94 PRO A C 1
ATOM 718 O O . PRO A 1 94 ? 3.896 28.188 20.344 1 78.75 94 PRO A O 1
ATOM 721 N N . VAL A 1 95 ? 4.266 26.141 19.375 1 79.19 95 VAL A N 1
ATOM 722 C CA . VAL A 1 95 ? 3.633 25.359 20.438 1 79.19 95 VAL A CA 1
ATOM 723 C C . VAL A 1 95 ? 4.332 25.625 21.766 1 79.19 95 VAL A C 1
ATOM 725 O O . VAL A 1 95 ? 3.695 25.609 22.828 1 79.19 95 VAL A O 1
ATOM 728 N N . ASN A 1 96 ? 5.543 25.938 21.812 1 77.81 96 ASN A N 1
ATOM 729 C CA . ASN A 1 96 ? 6.289 26.125 23.047 1 77.81 96 ASN A CA 1
ATOM 730 C C . ASN A 1 96 ? 6.285 27.578 23.5 1 77.81 96 ASN A C 1
ATOM 732 O O . ASN A 1 96 ? 6.922 27.938 24.484 1 77.81 96 ASN A O 1
ATOM 736 N N . THR A 1 97 ? 5.594 28.375 22.75 1 84 97 THR A N 1
ATOM 737 C CA . THR A 1 97 ? 5.469 29.781 23.094 1 84 97 THR A CA 1
ATOM 738 C C . THR A 1 97 ? 4.27 30.016 24.016 1 84 97 THR A C 1
ATOM 740 O O . THR A 1 97 ? 3.162 29.562 23.719 1 84 97 THR A O 1
ATOM 743 N N . ARG A 1 98 ? 4.535 30.656 25.078 1 85.81 98 ARG A N 1
ATOM 744 C CA . ARG A 1 98 ? 3.441 31.016 25.984 1 85.81 98 ARG A CA 1
ATOM 745 C C . ARG A 1 98 ? 2.629 32.188 25.406 1 85.81 98 ARG A C 1
ATOM 747 O O . ARG A 1 98 ? 3.189 33.188 25 1 85.81 98 ARG A O 1
ATOM 754 N N . CYS A 1 99 ? 1.318 31.922 25.391 1 89.75 99 CYS A N 1
ATOM 755 C CA . CYS A 1 99 ? 0.452 32.969 24.844 1 89.75 99 CYS A CA 1
ATOM 756 C C . CYS A 1 99 ? -0.442 33.562 25.922 1 89.75 99 CYS A C 1
ATOM 758 O O . CYS A 1 99 ? -1.224 32.844 26.547 1 89.75 99 CYS A O 1
ATOM 760 N N . ILE A 1 100 ? -0.281 34.844 26.109 1 93.5 100 ILE A N 1
ATOM 761 C CA . ILE A 1 100 ? -1.097 35.562 27.078 1 93.5 100 ILE A CA 1
ATOM 762 C C . ILE A 1 100 ? -1.988 36.562 26.328 1 93.5 100 ILE A C 1
ATOM 764 O O . ILE A 1 100 ? -1.497 37.531 25.75 1 93.5 100 ILE A O 1
ATOM 768 N N . LEU A 1 101 ? -3.24 36.312 26.406 1 95.56 101 LEU A N 1
ATOM 769 C CA . LEU A 1 101 ? -4.199 37.188 25.766 1 95.56 101 LEU A CA 1
ATOM 770 C C . LEU A 1 101 ? -4.68 38.25 26.75 1 95.56 101 LEU A C 1
ATOM 772 O O . LEU A 1 101 ? -4.91 37.969 27.922 1 95.56 101 LEU A O 1
ATOM 776 N N . VAL A 1 102 ? -4.711 39.5 26.25 1 97.25 102 VAL A N 1
ATOM 777 C CA . VAL A 1 102 ? -5.285 40.594 27.016 1 97.25 102 VAL A CA 1
ATOM 778 C C . VAL A 1 102 ? -6.465 41.188 26.266 1 97.25 102 VAL A C 1
ATOM 780 O O . VAL A 1 102 ? -6.469 41.219 25.031 1 97.25 102 VAL A O 1
ATOM 783 N N . GLY A 1 103 ? -7.445 41.594 26.969 1 96.62 103 GLY A N 1
ATOM 784 C CA . GLY A 1 103 ? -8.602 42.125 26.266 1 96.62 103 GLY A CA 1
ATOM 785 C C . GLY A 1 103 ? -9.57 42.844 27.188 1 96.62 103 GLY A C 1
ATOM 786 O O . GLY A 1 103 ? -9.273 43.062 28.375 1 96.62 103 GLY A O 1
ATOM 787 N N . ASP A 1 104 ? -10.719 43.188 26.609 1 96.25 104 ASP A N 1
ATOM 788 C CA . ASP A 1 104 ? -11.68 44.062 27.312 1 96.25 104 ASP A CA 1
ATOM 789 C C . ASP A 1 104 ? -12.797 43.219 27.938 1 96.25 104 ASP A C 1
ATOM 791 O O . ASP A 1 104 ? -13.586 43.75 28.734 1 96.25 104 ASP A O 1
ATOM 795 N N . ASN A 1 105 ? -12.812 41.969 27.578 1 94.88 105 ASN A N 1
ATOM 796 C CA . ASN A 1 105 ? -13.898 41.125 28.078 1 94.88 105 ASN A CA 1
ATOM 797 C C . ASN A 1 105 ? -13.703 40.781 29.547 1 94.88 105 ASN A C 1
ATOM 799 O O . ASN A 1 105 ? -12.695 40.156 29.906 1 94.88 105 ASN A O 1
ATOM 803 N N . ASP A 1 106 ? -14.703 41.062 30.359 1 92.88 106 ASP A N 1
ATOM 804 C CA . ASP A 1 106 ? -14.602 40.812 31.797 1 92.88 106 ASP A CA 1
ATOM 805 C C . ASP A 1 106 ? -15.375 39.594 32.219 1 92.88 106 ASP A C 1
ATOM 807 O O . ASP A 1 106 ? -15.867 39.5 33.344 1 92.88 106 ASP A O 1
ATOM 811 N N . SER A 1 107 ? -15.43 38.656 31.344 1 93.94 107 SER A N 1
ATOM 812 C CA . SER A 1 107 ? -16.188 37.438 31.641 1 93.94 107 SER A CA 1
ATOM 813 C C . SER A 1 107 ? -15.281 36.344 32.219 1 93.94 107 SER A C 1
ATOM 815 O O . SER A 1 107 ? -14.281 35.969 31.609 1 93.94 107 SER A O 1
ATOM 817 N N . ILE A 1 108 ? -15.664 35.844 33.375 1 91.06 108 ILE A N 1
ATOM 818 C CA . ILE A 1 108 ? -14.953 34.75 34 1 91.06 108 ILE A CA 1
ATOM 819 C C . ILE A 1 108 ? -15.07 33.5 33.125 1 91.06 108 ILE A C 1
ATOM 821 O O . ILE A 1 108 ? -14.086 32.781 32.906 1 91.06 108 ILE A O 1
ATOM 825 N N . MET A 1 109 ? -16.266 33.312 32.625 1 92 109 MET A N 1
ATOM 826 C CA . MET A 1 109 ? -16.516 32.188 31.75 1 92 109 MET A CA 1
ATOM 827 C C . MET A 1 109 ? -15.586 32.219 30.531 1 92 109 MET A C 1
ATOM 829 O O . MET A 1 109 ? -15.039 31.188 30.125 1 92 109 MET A O 1
ATOM 833 N N . PHE A 1 110 ? -15.484 33.375 30 1 93.75 110 PHE A N 1
ATOM 834 C CA . PHE A 1 110 ? -14.609 33.562 28.859 1 93.75 110 PHE A CA 1
ATOM 835 C C . PHE A 1 110 ? -13.164 33.219 29.219 1 93.75 110 PHE A C 1
ATOM 837 O O . PHE A 1 110 ? -12.484 32.5 28.5 1 93.75 110 PHE A O 1
ATOM 844 N N . SER A 1 111 ? -12.742 33.719 30.312 1 93.06 111 SER A N 1
ATOM 845 C CA . SER A 1 111 ? -11.383 33.469 30.781 1 93.06 111 SER A CA 1
ATOM 846 C C . SER A 1 111 ? -11.133 31.984 31 1 93.06 111 SER A C 1
ATOM 848 O O . SER A 1 111 ? -10.078 31.469 30.625 1 93.06 111 SER A O 1
ATOM 850 N N . HIS A 1 112 ? -12.047 31.375 31.516 1 91 112 HIS A N 1
ATOM 851 C CA . HIS A 1 112 ? -11.938 29.938 31.766 1 91 112 HIS A CA 1
ATOM 852 C C . HIS A 1 112 ? -11.875 29.156 30.453 1 91 112 HIS A C 1
ATOM 854 O O . HIS A 1 112 ? -11.109 28.188 30.344 1 91 112 HIS A O 1
ATOM 860 N N . GLU A 1 113 ? -12.68 29.547 29.562 1 90.75 113 GLU A N 1
ATOM 861 C CA . GLU A 1 113 ? -12.688 28.891 28.25 1 90.75 113 GLU A CA 1
ATOM 862 C C . GLU A 1 113 ? -11.344 29.031 27.562 1 90.75 113 GLU A C 1
ATOM 864 O O . GLU A 1 113 ? -10.859 28.094 26.922 1 90.75 113 GLU A O 1
ATOM 869 N N . ILE A 1 114 ? -10.773 30.188 27.656 1 90.56 114 ILE A N 1
ATOM 870 C CA . ILE A 1 114 ? -9.469 30.438 27.062 1 90.56 114 ILE A CA 1
ATOM 871 C C . ILE A 1 114 ? -8.414 29.562 27.734 1 90.56 114 ILE A C 1
ATOM 873 O O . ILE A 1 114 ? -7.559 28.984 27.062 1 90.56 114 ILE A O 1
ATOM 877 N N . SER A 1 115 ? -8.508 29.469 29.031 1 87.56 115 SER A N 1
ATOM 878 C CA . SER A 1 115 ? -7.547 28.672 29.797 1 87.56 115 SER A CA 1
ATOM 879 C C . SER A 1 115 ? -7.605 27.203 29.375 1 87.56 115 SER A C 1
ATOM 881 O O . SER A 1 115 ? -6.578 26.531 29.328 1 87.56 115 SER A O 1
ATOM 883 N N . LYS A 1 116 ? -8.766 26.75 29.078 1 82.69 116 LYS A N 1
ATOM 884 C CA . LYS A 1 116 ? -8.953 25.375 28.64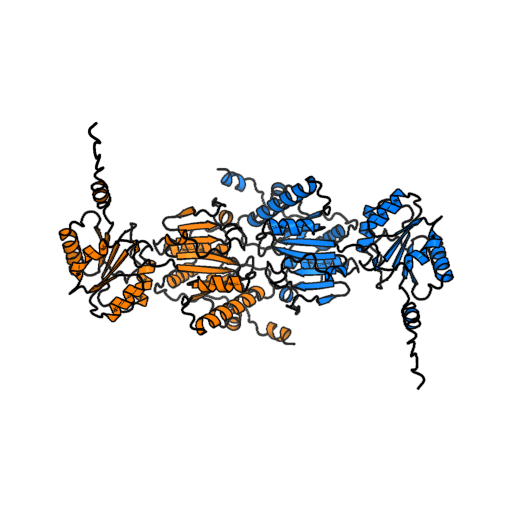1 1 82.69 116 LYS A CA 1
ATOM 885 C C . LYS A 1 116 ? -8.242 25.125 27.312 1 82.69 116 LYS A C 1
ATOM 887 O O . LYS A 1 116 ? -7.906 23.984 27 1 82.69 116 LYS A O 1
ATOM 892 N N . GLN A 1 117 ? -8.086 26.156 26.594 1 81.81 117 GLN A N 1
ATOM 893 C CA . GLN A 1 117 ? -7.426 26.031 25.297 1 81.81 117 GLN A CA 1
ATOM 894 C C . GLN A 1 117 ? -5.914 26.156 25.422 1 81.81 117 GLN A C 1
ATOM 896 O O . GLN A 1 117 ? -5.199 26.234 24.422 1 81.81 117 GLN A O 1
ATOM 901 N N . GLY A 1 118 ? -5.418 26.312 26.688 1 80.12 118 GLY A N 1
ATOM 902 C CA . GLY A 1 118 ? -3.986 26.344 26.922 1 80.12 118 GLY A CA 1
ATOM 903 C C . GLY A 1 118 ? -3.404 27.75 26.875 1 80.12 118 GLY A C 1
ATOM 904 O O . GLY A 1 118 ? -2.195 27.922 26.703 1 80.12 118 GLY A O 1
ATOM 905 N N . MET A 1 119 ? -4.262 28.766 26.969 1 88.5 119 MET A N 1
ATOM 906 C CA . MET A 1 119 ? -3.797 30.156 26.938 1 88.5 119 MET A CA 1
ATOM 907 C C . MET A 1 119 ? -4.207 30.891 28.203 1 88.5 119 MET A C 1
ATOM 909 O O . MET A 1 119 ? -5.133 30.469 28.906 1 88.5 119 MET A O 1
ATOM 913 N N . HIS A 1 120 ? -3.486 31.953 28.453 1 90.88 120 HIS A N 1
ATOM 914 C CA . HIS A 1 120 ? -3.859 32.844 29.547 1 90.88 120 HIS A CA 1
ATOM 915 C C . HIS A 1 120 ? -4.652 34.031 29.047 1 90.88 120 HIS A C 1
ATOM 917 O O . HIS A 1 120 ? -4.426 34.5 27.922 1 90.88 120 HIS A O 1
ATOM 923 N N . TYR A 1 121 ? -5.574 34.406 29.891 1 94.75 121 TYR A N 1
ATOM 924 C CA . TYR A 1 121 ? -6.316 35.625 29.594 1 94.75 121 TYR A CA 1
ATOM 925 C C . TYR A 1 121 ? -6.27 36.594 30.781 1 94.75 121 TYR A C 1
ATOM 927 O O . TYR A 1 121 ? -6.406 36.188 31.922 1 94.75 121 TYR A O 1
ATOM 935 N N . LEU A 1 122 ? -5.984 37.875 30.469 1 96 122 LEU A N 1
ATOM 936 C CA . LEU A 1 122 ? -6.016 38.938 31.469 1 96 122 LEU A CA 1
ATOM 937 C C . LEU A 1 122 ? -6.938 40.062 31.031 1 96 122 LEU A C 1
ATOM 939 O O . LEU A 1 122 ? -6.812 40.562 29.906 1 96 122 LEU A O 1
ATOM 943 N N . HIS A 1 123 ? -7.805 40.344 31.859 1 96.62 123 HIS A N 1
ATOM 944 C CA . HIS A 1 123 ? -8.625 41.531 31.625 1 96.62 123 HIS A CA 1
ATOM 945 C C . HIS A 1 123 ? -7.789 42.781 31.703 1 96.62 123 HIS A C 1
ATOM 947 O O . HIS A 1 123 ? -7.148 43.062 32.719 1 96.62 123 HIS A O 1
ATOM 953 N N . LEU A 1 124 ? -7.816 43.625 30.734 1 95.56 124 LEU A N 1
ATOM 954 C CA . LEU A 1 124 ? -6.93 44.781 30.594 1 95.56 124 LEU A CA 1
ATOM 955 C C . LEU A 1 124 ? -7.129 45.75 31.734 1 95.56 124 LEU A C 1
ATOM 957 O O . LEU A 1 124 ? -6.16 46.25 32.312 1 95.56 124 LEU A O 1
ATOM 961 N N . ALA A 1 125 ? -8.344 45.969 32.094 1 93.44 125 ALA A N 1
ATOM 962 C CA . ALA A 1 125 ? -8.664 47.031 33.031 1 93.44 125 ALA A CA 1
ATOM 963 C C . ALA A 1 125 ? -8.32 46.625 34.469 1 93.44 125 ALA A C 1
ATOM 965 O O . ALA A 1 125 ? -7.938 47.438 35.281 1 93.44 125 ALA A O 1
ATOM 966 N N . SER A 1 126 ? -8.344 45.281 34.75 1 94.69 126 SER A N 1
ATOM 967 C CA . SER A 1 126 ? -8.281 44.938 36.156 1 94.69 126 SER A CA 1
ATOM 968 C C . SER A 1 126 ? -7.113 44 36.438 1 94.69 126 SER A C 1
ATOM 970 O O . SER A 1 126 ? -6.691 43.844 37.594 1 94.69 126 SER A O 1
ATOM 972 N N . GLN A 1 127 ? -6.559 43.406 35.438 1 94.25 127 GLN A N 1
ATOM 973 C CA . GLN A 1 127 ? -5.66 42.281 35.75 1 94.25 127 GLN A CA 1
ATOM 974 C C . GLN A 1 127 ? -4.297 42.469 35.094 1 94.25 127 GLN A C 1
ATOM 976 O O . GLN A 1 127 ? -3.426 41.625 35.188 1 94.25 127 GLN A O 1
ATOM 981 N N . LEU A 1 128 ? -4.027 43.531 34.406 1 94.19 128 LEU A N 1
ATOM 982 C CA . LEU A 1 128 ? -2.793 43.688 33.656 1 94.19 128 LEU A CA 1
ATOM 983 C C . LEU A 1 128 ? -1.577 43.625 34.562 1 94.19 128 LEU A C 1
ATOM 985 O O . LEU A 1 128 ? -0.495 43.219 34.125 1 94.19 128 LEU A O 1
ATOM 989 N N . ALA A 1 129 ? -1.743 44.031 35.781 1 92.19 129 ALA A N 1
ATOM 990 C CA . ALA A 1 129 ? -0.658 44.031 36.781 1 92.19 129 ALA A CA 1
ATOM 991 C C . ALA A 1 129 ? -0.148 42.625 37.031 1 92.19 129 ALA A C 1
ATOM 993 O O . ALA A 1 129 ? 0.958 42.438 37.531 1 92.19 129 ALA A O 1
ATOM 994 N N . GLU A 1 130 ? -0.848 41.625 36.688 1 93.69 130 GLU A N 1
ATOM 995 C CA . GLU A 1 130 ? -0.477 40.25 36.906 1 93.69 130 GLU A CA 1
ATOM 996 C C . GLU A 1 130 ? 0.4 39.719 35.781 1 93.69 130 GLU A C 1
ATOM 998 O O . GLU A 1 130 ? 0.915 38.594 35.844 1 93.69 130 GLU A O 1
ATOM 1003 N N . LEU A 1 131 ? 0.578 40.5 34.719 1 94.19 131 LEU A N 1
ATOM 1004 C CA . LEU A 1 131 ? 1.245 40.094 33.5 1 94.19 131 LEU A CA 1
ATOM 1005 C C . LEU A 1 131 ? 2.643 39.562 33.781 1 94.19 131 LEU A C 1
ATOM 1007 O O . LEU A 1 131 ? 3.006 38.469 33.312 1 94.19 131 LEU A O 1
ATOM 1011 N N . PRO A 1 132 ? 3.5 40.188 34.625 1 91 132 PRO A N 1
ATOM 1012 C CA . PRO A 1 132 ? 4.844 39.656 34.875 1 91 132 PRO A CA 1
ATOM 1013 C C . PRO A 1 132 ? 4.828 38.281 35.5 1 91 132 PRO A C 1
ATOM 1015 O O . PRO A 1 132 ? 5.648 37.406 35.156 1 91 132 PRO A O 1
ATOM 1018 N N . ALA A 1 133 ? 3.885 38.094 36.375 1 88.88 133 ALA A N 1
ATOM 1019 C CA . ALA A 1 133 ? 3.779 36.781 37.031 1 88.88 133 ALA A CA 1
ATOM 1020 C C . ALA A 1 133 ? 3.445 35.688 36 1 88.88 133 ALA A C 1
ATOM 1022 O O . ALA A 1 133 ? 3.922 34.562 36.125 1 88.88 133 ALA A O 1
ATOM 1023 N N . ARG A 1 134 ? 2.598 36.031 35.062 1 89.31 134 ARG A N 1
ATOM 1024 C CA . ARG A 1 134 ? 2.219 35.062 34.062 1 89.31 134 ARG A CA 1
ATOM 1025 C C . ARG A 1 134 ? 3.381 34.781 33.094 1 89.31 134 ARG A C 1
ATOM 1027 O O . ARG A 1 134 ? 3.523 33.656 32.594 1 89.31 134 ARG A O 1
ATOM 1034 N N . ILE A 1 135 ? 4.172 35.719 32.812 1 88.5 135 ILE A N 1
ATOM 1035 C CA . ILE A 1 135 ? 5.32 35.562 31.922 1 88.5 135 ILE A CA 1
ATOM 1036 C C . ILE A 1 135 ? 6.336 34.625 32.531 1 88.5 135 ILE A C 1
ATOM 1038 O O . ILE A 1 135 ? 6.91 33.781 31.828 1 88.5 135 ILE A O 1
ATOM 1042 N N . PHE A 1 136 ? 6.512 34.625 33.781 1 83.88 136 PHE A N 1
ATOM 1043 C CA . PHE A 1 136 ? 7.574 33.844 34.438 1 83.88 136 PHE A CA 1
ATOM 1044 C C . PHE A 1 136 ? 7.039 32.531 35 1 83.88 136 PHE A C 1
ATOM 1046 O O . PHE A 1 136 ? 7.758 31.812 35.688 1 83.88 136 PHE A O 1
ATOM 1053 N N . GLU A 1 137 ? 5.801 32.281 34.75 1 78.75 137 GLU A N 1
ATOM 1054 C CA . GLU A 1 137 ? 5.242 31.031 35.219 1 78.75 137 GLU A CA 1
ATOM 1055 C C . GLU A 1 137 ? 6.027 29.828 34.688 1 78.75 137 GLU A C 1
ATOM 1057 O O . GLU A 1 137 ? 6.406 29.812 33.5 1 78.75 137 GLU A O 1
ATOM 1062 N N . PRO A 1 138 ? 6.461 28.844 35.625 1 64.69 138 PRO A N 1
ATOM 1063 C CA . PRO A 1 138 ? 7.207 27.672 35.156 1 64.69 138 PRO A CA 1
ATOM 1064 C C . PRO A 1 138 ? 6.453 26.891 34.094 1 64.69 138 PRO A C 1
ATOM 1066 O O . PRO A 1 138 ? 5.219 26.828 34.094 1 64.69 138 PRO A O 1
ATOM 1069 N N . THR A 1 139 ? 7.047 26.562 32.938 1 58.62 139 THR A N 1
ATOM 1070 C CA . THR A 1 139 ? 6.531 25.891 31.766 1 58.62 139 THR A CA 1
ATOM 1071 C C . THR A 1 139 ? 5.879 24.562 32.125 1 58.62 139 THR A C 1
ATOM 1073 O O . THR A 1 139 ? 5.023 24.062 31.391 1 58.62 139 THR A O 1
ATOM 1076 N N . GLY A 1 140 ? 6.344 23.766 33.094 1 52.25 140 GLY A N 1
ATOM 1077 C CA . GLY A 1 140 ? 5.727 22.484 33.375 1 52.25 140 GLY A CA 1
ATOM 1078 C C . GLY A 1 140 ? 4.215 22.562 33.469 1 52.25 140 GLY A C 1
ATOM 1079 O O . GLY A 1 140 ? 3.531 21.547 33.25 1 52.25 140 GLY A O 1
ATOM 1080 N N . ASN A 1 141 ? 3.697 23.5 33.969 1 46.88 141 ASN A N 1
ATOM 1081 C CA . ASN A 1 141 ? 2.264 23.719 34.125 1 46.88 141 ASN A CA 1
ATOM 1082 C C . ASN A 1 141 ? 1.646 24.297 32.844 1 46.88 141 ASN A C 1
ATOM 1084 O O . ASN A 1 141 ? 0.464 24.641 32.844 1 46.88 141 ASN A O 1
ATOM 1088 N N . THR A 1 142 ? 2.438 24.703 32.094 1 47.25 142 THR A N 1
ATOM 1089 C CA . THR A 1 142 ? 2.018 25.562 30.984 1 47.25 142 THR A CA 1
ATOM 1090 C C . THR A 1 142 ? 1.062 24.828 30.062 1 47.25 142 THR A C 1
ATOM 1092 O O . THR A 1 142 ? 1.143 23.609 29.922 1 47.25 142 THR A O 1
ATOM 1095 N N . PHE A 1 143 ? -0.05 25.547 29.891 1 47.09 143 PHE A N 1
ATOM 1096 C CA . PHE A 1 143 ? -1.078 25.312 28.875 1 47.09 143 PHE A CA 1
ATOM 1097 C C . PHE A 1 143 ? -0.454 24.859 27.562 1 47.09 143 PHE A C 1
ATOM 1099 O O . PHE A 1 143 ? 0.292 25.625 26.938 1 47.09 143 PHE A O 1
ATOM 1106 N N . SER A 1 144 ? 0.194 23.812 27.625 1 52.84 144 SER A N 1
ATOM 1107 C CA . SER A 1 144 ? 0.821 23.266 26.438 1 52.84 144 SER A CA 1
ATOM 1108 C C . SER A 1 144 ? -0.185 23.141 25.297 1 52.84 144 SER A C 1
ATOM 1110 O O . SER A 1 144 ? -1.21 22.469 25.438 1 52.84 144 SER A O 1
ATOM 1112 N N . ARG A 1 145 ? -0.238 24.25 24.5 1 64.19 145 ARG A N 1
ATOM 1113 C CA . ARG A 1 145 ? -0.989 24.031 23.266 1 64.19 145 ARG A CA 1
ATOM 1114 C C . ARG A 1 145 ? -0.528 22.766 22.562 1 64.19 145 ARG A C 1
ATOM 1116 O O . ARG A 1 145 ? 0.653 22.422 22.609 1 64.19 145 ARG A O 1
ATOM 1123 N N . GLY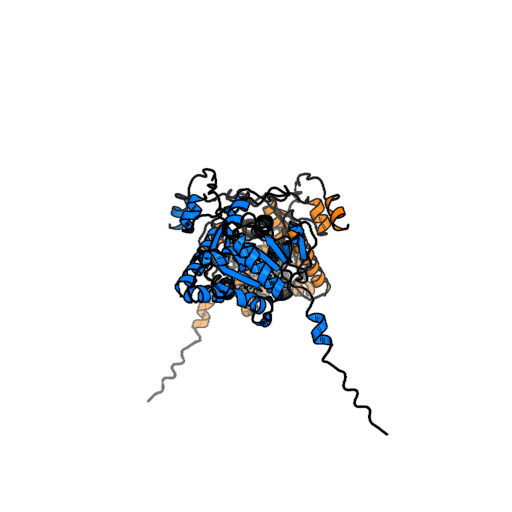 A 1 146 ? -1.333 21.828 22.641 1 72.62 146 GLY A N 1
ATOM 1124 C CA . GLY A 1 146 ? -0.978 20.531 22.078 1 72.62 146 GLY A CA 1
ATOM 1125 C C . GLY A 1 146 ? -0.754 20.562 20.578 1 72.62 146 GLY A C 1
ATOM 1126 O O . GLY A 1 146 ? -1.185 21.516 19.906 1 72.62 146 GLY A O 1
ATOM 1127 N N . SER A 1 147 ? 0.219 19.797 20.047 1 85.06 147 SER A N 1
ATOM 1128 C CA . SER A 1 147 ? 0.432 19.609 18.609 1 85.06 147 SER A CA 1
ATOM 1129 C C . SER A 1 147 ? -0.85 19.156 17.922 1 85.06 147 SER A C 1
ATOM 1131 O O . SER A 1 147 ? -1.654 18.438 18.5 1 85.06 147 SER A O 1
ATOM 1133 N N . MET A 1 148 ? -1.095 19.734 16.797 1 87.88 148 MET A N 1
ATOM 1134 C CA . MET A 1 148 ? -2.223 19.281 15.977 1 87.88 148 MET A CA 1
ATOM 1135 C C . MET A 1 148 ? -1.769 18.266 14.938 1 87.88 148 MET A C 1
ATOM 1137 O O . MET A 1 148 ? -0.81 18.516 14.203 1 87.88 148 MET A O 1
ATOM 1141 N N . ILE A 1 149 ? -2.463 17.188 14.898 1 93.69 149 ILE A N 1
ATOM 1142 C CA . ILE A 1 149 ? -2.131 16.141 13.938 1 93.69 149 ILE A CA 1
ATOM 1143 C C . ILE A 1 149 ? -3.084 16.203 12.75 1 93.69 149 ILE A C 1
ATOM 1145 O O . ILE A 1 149 ? -4.305 16.125 12.914 1 93.69 149 ILE A O 1
ATOM 1149 N N . TYR A 1 150 ? -2.561 16.469 11.555 1 95.81 150 TYR A N 1
ATOM 1150 C CA . TYR A 1 150 ? -3.25 16.375 10.273 1 95.81 150 TYR A CA 1
ATOM 1151 C C . TYR A 1 150 ? -2.92 15.055 9.578 1 95.81 150 TYR A C 1
ATOM 1153 O O . TYR A 1 150 ? -1.818 14.883 9.047 1 95.81 150 TYR A O 1
ATOM 1161 N N . SER A 1 151 ? -3.852 14.117 9.562 1 96.94 151 SER A N 1
ATOM 1162 C CA . SER A 1 151 ? -3.627 12.844 8.898 1 96.94 151 SER A CA 1
ATOM 1163 C C . SER A 1 151 ? -3.961 12.93 7.41 1 96.94 151 SER A C 1
ATOM 1165 O O . SER A 1 151 ? -5.113 13.172 7.039 1 96.94 151 SER A O 1
ATOM 1167 N N . VAL A 1 152 ? -2.947 12.844 6.559 1 97.94 152 VAL A N 1
ATOM 1168 C CA . VAL A 1 152 ? -3.129 12.719 5.113 1 97.94 152 VAL A CA 1
ATOM 1169 C C . VAL A 1 152 ? -3.213 11.242 4.727 1 97.94 152 VAL A C 1
ATOM 1171 O O . VAL A 1 152 ? -2.201 10.539 4.723 1 97.94 152 VAL A O 1
ATOM 1174 N N . LEU A 1 153 ? -4.355 10.797 4.352 1 97.12 153 LEU A N 1
ATOM 1175 C CA . LEU A 1 153 ? -4.617 9.367 4.207 1 97.12 153 LEU A CA 1
ATOM 1176 C C . LEU A 1 153 ? -4.871 9.008 2.746 1 97.12 153 LEU A C 1
ATOM 1178 O O . LEU A 1 153 ? -5.84 9.477 2.146 1 97.12 153 LEU A O 1
ATOM 1182 N N . GLY A 1 154 ? -3.965 8.219 2.201 1 96 154 GLY A N 1
ATOM 1183 C CA . GLY A 1 154 ? -4.18 7.699 0.859 1 96 154 GLY A CA 1
ATOM 1184 C C . GLY A 1 154 ? -5.184 6.562 0.812 1 96 154 GLY A C 1
ATOM 1185 O O . GLY A 1 154 ? -5.047 5.574 1.538 1 96 154 GLY A O 1
ATOM 1186 N N . CYS A 1 155 ? -6.121 6.648 -0.077 1 96.06 155 CYS A N 1
ATOM 1187 C CA . CYS A 1 155 ? -7.191 5.656 -0.132 1 96.06 155 CYS A CA 1
ATOM 1188 C C . CYS A 1 155 ? -6.852 4.547 -1.12 1 96.06 155 CYS A C 1
ATOM 1190 O O . CYS A 1 155 ? -7.617 3.59 -1.271 1 96.06 155 CYS A O 1
ATOM 1192 N N . LYS A 1 156 ? -5.781 4.672 -1.773 1 92.12 156 LYS A N 1
ATOM 1193 C CA . LYS A 1 156 ? -5.199 3.639 -2.625 1 92.12 156 LYS A CA 1
ATOM 1194 C C . LYS A 1 156 ? -3.695 3.832 -2.777 1 92.12 156 LYS A C 1
ATOM 1196 O O . LYS A 1 156 ? -3.197 4.957 -2.697 1 92.12 156 LYS A O 1
ATOM 1201 N N . GLY A 1 157 ? -3.035 2.682 -2.98 1 88.31 157 GLY A N 1
ATOM 1202 C CA . GLY A 1 157 ? -1.631 2.818 -3.334 1 88.31 157 GLY A CA 1
ATOM 1203 C C . GLY A 1 157 ? -1.415 3.537 -4.652 1 88.31 157 GLY A C 1
ATOM 1204 O O . GLY A 1 157 ? -2.098 3.254 -5.641 1 88.31 157 GLY A O 1
ATOM 1205 N N . GLY A 1 158 ? -0.542 4.492 -4.582 1 85.69 158 GLY A N 1
ATOM 1206 C CA . GLY A 1 158 ? -0.237 5.23 -5.797 1 85.69 158 GLY A CA 1
ATOM 1207 C C . GLY A 1 158 ? -1.212 6.359 -6.07 1 85.69 158 GLY A C 1
ATOM 1208 O O . GLY A 1 158 ? -1.185 6.965 -7.145 1 85.69 158 GLY A O 1
ATOM 1209 N N . SER A 1 159 ? -2 6.66 -5.164 1 89.25 159 SER A N 1
ATOM 1210 C CA . SER A 1 159 ? -2.994 7.711 -5.344 1 89.25 159 SER A CA 1
ATOM 1211 C C . SER A 1 159 ? -2.348 9.094 -5.336 1 89.25 159 SER A C 1
ATOM 1213 O O . SER A 1 159 ? -2.98 10.086 -5.703 1 89.25 159 SER A O 1
ATOM 1215 N N . GLY A 1 160 ? -1.135 9.234 -4.859 1 89.56 160 GLY A N 1
ATOM 1216 C CA . GLY A 1 160 ? -0.428 10.508 -4.84 1 89.56 160 GLY A CA 1
ATOM 1217 C C . GLY A 1 160 ? -0.457 11.188 -3.484 1 89.56 160 GLY A C 1
ATOM 1218 O O . GLY A 1 160 ? -0.153 12.375 -3.371 1 89.56 160 GLY A O 1
ATOM 1219 N N . ALA A 1 161 ? -0.779 10.469 -2.457 1 93.94 161 ALA A N 1
ATOM 1220 C CA . ALA A 1 161 ? -0.927 11.023 -1.114 1 93.94 161 ALA A CA 1
ATOM 1221 C C . ALA A 1 161 ? 0.386 11.633 -0.623 1 93.94 161 ALA A C 1
ATOM 1223 O O . ALA A 1 161 ? 0.396 12.711 -0.031 1 93.94 161 ALA A O 1
ATOM 1224 N N . SER A 1 162 ? 1.516 10.992 -0.86 1 93.94 162 SER A N 1
ATOM 1225 C CA . SER A 1 162 ? 2.807 11.492 -0.4 1 93.94 162 SER A CA 1
ATOM 1226 C C . SER A 1 162 ? 3.164 12.812 -1.085 1 93.94 162 SER A C 1
ATOM 1228 O O . SER A 1 162 ? 3.604 13.758 -0.43 1 93.94 162 SER A O 1
ATOM 1230 N N . SER A 1 163 ? 3.002 12.859 -2.428 1 91.12 163 SER A N 1
ATOM 1231 C CA . SER A 1 163 ? 3.271 14.078 -3.176 1 91.12 163 SER A CA 1
ATOM 1232 C C . SER A 1 163 ? 2.365 15.219 -2.721 1 91.12 163 SER A C 1
ATOM 1234 O O . SER A 1 163 ? 2.826 16.344 -2.518 1 91.12 163 SER A O 1
ATOM 1236 N N . PHE A 1 164 ? 1.133 14.859 -2.574 1 93.75 164 PHE A N 1
ATOM 1237 C CA . PHE A 1 164 ? 0.17 15.852 -2.104 1 93.75 164 PHE A CA 1
ATOM 1238 C C . PHE A 1 164 ? 0.56 16.375 -0.726 1 93.75 164 PHE A C 1
ATOM 1240 O O . PHE A 1 164 ? 0.538 17.578 -0.485 1 93.75 164 PHE A O 1
ATOM 1247 N N . SER A 1 165 ? 0.843 15.508 0.191 1 96.31 165 SER A N 1
ATOM 1248 C CA . SER A 1 165 ? 1.195 15.867 1.561 1 96.31 165 SER A CA 1
ATOM 1249 C C . SER A 1 165 ? 2.377 16.828 1.592 1 96.31 165 SER A C 1
ATOM 1251 O O . SER A 1 165 ? 2.35 17.828 2.311 1 96.31 165 SER A O 1
ATOM 1253 N N . TYR A 1 166 ? 3.363 16.562 0.812 1 94.44 166 TYR A N 1
ATOM 1254 C CA . TYR A 1 166 ? 4.539 17.422 0.804 1 94.44 166 TYR A CA 1
ATOM 1255 C C . TYR A 1 166 ? 4.215 18.781 0.201 1 94.44 166 TYR A C 1
ATOM 1257 O O . TYR A 1 166 ? 4.629 19.828 0.728 1 94.44 166 TYR A O 1
ATOM 1265 N N . ASP A 1 167 ? 3.486 18.766 -0.931 1 93 167 ASP A N 1
ATOM 1266 C CA . ASP A 1 167 ? 3.107 20.031 -1.553 1 93 167 ASP A CA 1
ATOM 1267 C C . ASP A 1 167 ? 2.238 20.859 -0.615 1 93 167 ASP A C 1
ATOM 1269 O O . ASP A 1 167 ? 2.369 22.094 -0.564 1 93 167 ASP A O 1
ATOM 1273 N N . LEU A 1 168 ? 1.394 20.172 0.093 1 94.75 168 LEU A N 1
ATOM 1274 C CA . LEU A 1 168 ? 0.547 20.859 1.062 1 94.75 168 LEU A CA 1
ATOM 1275 C C . LEU A 1 168 ? 1.384 21.453 2.191 1 94.75 168 LEU A C 1
ATOM 1277 O O . LEU A 1 168 ? 1.15 22.578 2.613 1 94.75 168 LEU A O 1
ATOM 1281 N N . LEU A 1 169 ? 2.312 20.656 2.684 1 95.06 169 LEU A N 1
ATOM 1282 C CA . LEU A 1 169 ? 3.24 21.125 3.703 1 95.06 169 LEU A CA 1
ATOM 1283 C C . LEU A 1 169 ? 3.924 22.422 3.252 1 95.06 169 LEU A C 1
ATOM 1285 O O . LEU A 1 169 ? 4.008 23.375 4.02 1 95.06 169 LEU A O 1
ATOM 1289 N N . GLN A 1 170 ? 4.359 22.438 2.055 1 92.38 170 GLN A N 1
ATOM 1290 C CA . GLN A 1 170 ? 5.027 23.609 1.508 1 92.38 170 GLN A CA 1
ATOM 1291 C C . GLN A 1 170 ? 4.066 24.797 1.413 1 92.38 170 GLN A C 1
ATOM 1293 O O . GLN A 1 170 ? 4.434 25.922 1.729 1 92.38 170 GLN A O 1
ATOM 1298 N N . ALA A 1 171 ? 2.91 24.516 0.938 1 92.5 171 ALA A N 1
ATOM 1299 C CA . ALA A 1 171 ? 1.909 25.578 0.811 1 92.5 171 ALA A CA 1
ATOM 1300 C C . ALA A 1 171 ? 1.572 26.172 2.172 1 92.5 171 ALA A C 1
ATOM 1302 O O . ALA A 1 171 ? 1.475 27.391 2.311 1 92.5 171 ALA A O 1
ATOM 1303 N N . VAL A 1 172 ? 1.416 25.359 3.158 1 91.25 172 VAL A N 1
ATOM 1304 C CA . VAL A 1 172 ? 1.118 25.812 4.512 1 91.25 172 VAL A CA 1
ATOM 1305 C C . VAL A 1 172 ? 2.316 26.578 5.074 1 91.25 172 VAL A C 1
ATOM 1307 O O . VAL A 1 172 ? 2.162 27.656 5.633 1 91.25 172 VAL A O 1
ATOM 1310 N N . GLY A 1 173 ? 3.49 26 4.902 1 90.5 173 GLY A N 1
ATOM 1311 C CA . GLY A 1 173 ? 4.711 26.625 5.398 1 90.5 173 GLY A CA 1
ATOM 1312 C C . GLY A 1 173 ? 4.961 28 4.812 1 90.5 173 GLY A C 1
ATOM 1313 O O . GLY A 1 173 ? 5.547 28.859 5.469 1 90.5 173 GLY A O 1
ATOM 1314 N N . ALA A 1 174 ? 4.516 28.188 3.633 1 88.31 174 ALA A N 1
ATOM 1315 C CA . ALA A 1 174 ? 4.695 29.469 2.967 1 88.31 174 ALA A CA 1
ATOM 1316 C C . ALA A 1 174 ? 3.779 30.531 3.574 1 88.31 174 ALA A C 1
ATOM 1318 O O . ALA A 1 174 ? 4.016 31.734 3.406 1 88.31 174 ALA A O 1
ATOM 1319 N N . GLN A 1 175 ? 2.811 30.109 4.32 1 83.94 175 GLN A N 1
ATOM 1320 C CA . GLN A 1 175 ? 1.801 31.031 4.801 1 83.94 175 GLN A CA 1
ATOM 1321 C C . GLN A 1 175 ? 1.917 31.25 6.309 1 83.94 175 GLN A C 1
ATOM 1323 O O . GLN A 1 175 ? 1.127 31.984 6.902 1 83.94 175 GLN A O 1
ATOM 1328 N N . CYS A 1 176 ? 2.836 30.578 6.906 1 81.5 176 CYS A N 1
ATOM 1329 C CA . CYS A 1 176 ? 3.006 30.734 8.344 1 81.5 176 CYS A CA 1
ATOM 1330 C C . CYS A 1 176 ? 4.449 30.469 8.758 1 81.5 176 CYS A C 1
ATOM 1332 O O . CYS A 1 176 ? 5.254 30 7.953 1 81.5 176 CYS A O 1
ATOM 1334 N N . SER A 1 177 ? 4.789 30.844 10.008 1 82.19 177 SER A N 1
ATOM 1335 C CA . SER A 1 177 ? 6.16 30.672 10.477 1 82.19 177 SER A CA 1
ATOM 1336 C C . SER A 1 177 ? 6.242 29.641 11.594 1 82.19 177 SER A C 1
ATOM 1338 O O . SER A 1 177 ? 7.324 29.375 12.117 1 82.19 177 SER A O 1
ATOM 1340 N N . ILE A 1 178 ? 5.137 29.062 11.891 1 83.44 178 ILE A N 1
ATOM 1341 C CA . ILE A 1 178 ? 5.129 28.094 12.969 1 83.44 178 ILE A CA 1
ATOM 1342 C C . ILE A 1 178 ? 5.852 26.812 12.523 1 83.44 178 ILE A C 1
ATOM 1344 O O . ILE A 1 178 ? 5.848 26.484 11.336 1 83.44 178 ILE A O 1
ATOM 1348 N N . PRO A 1 179 ? 6.434 26.062 13.461 1 90.5 179 PRO A N 1
ATOM 1349 C CA . PRO A 1 179 ? 7.117 24.812 13.102 1 90.5 179 PRO A CA 1
ATOM 1350 C C . PRO A 1 179 ? 6.168 23.75 12.57 1 90.5 179 PRO A C 1
ATOM 1352 O O . PRO A 1 179 ? 5.117 23.5 13.172 1 90.5 179 PRO A O 1
ATOM 1355 N N . LEU A 1 180 ? 6.562 23.188 11.453 1 95 180 LEU A N 1
ATOM 1356 C CA . LEU A 1 180 ? 5.773 22.141 10.805 1 95 180 LEU A CA 1
ATOM 1357 C C . LEU A 1 180 ? 6.602 20.875 10.625 1 95 180 LEU A C 1
ATOM 1359 O O . LEU A 1 180 ? 7.809 20.938 10.383 1 95 180 LEU A O 1
ATOM 1363 N N . LEU A 1 181 ? 5.953 19.75 10.742 1 97.12 181 LEU A N 1
ATOM 1364 C CA . LEU A 1 181 ? 6.59 18.469 10.523 1 97.12 181 LEU A CA 1
ATOM 1365 C C . LEU A 1 181 ? 5.754 17.594 9.586 1 97.12 181 LEU A C 1
ATOM 1367 O O . LEU A 1 181 ? 4.531 17.531 9.719 1 97.12 181 LEU A O 1
ATOM 1371 N N . MET A 1 182 ? 6.371 17.016 8.633 1 98.12 182 MET A N 1
ATOM 1372 C CA . MET A 1 182 ? 5.746 15.945 7.859 1 98.12 182 MET A CA 1
ATOM 1373 C C . MET A 1 182 ? 6.371 14.594 8.203 1 98.12 182 MET A C 1
ATOM 1375 O O . MET A 1 182 ? 7.594 14.461 8.219 1 98.12 182 MET A O 1
ATOM 1379 N N . VAL A 1 183 ? 5.551 13.656 8.469 1 98.31 183 VAL A N 1
ATOM 1380 C CA . VAL A 1 183 ? 5.977 12.281 8.711 1 98.31 183 VAL A CA 1
ATOM 1381 C C . VAL A 1 183 ? 5.441 11.375 7.605 1 98.31 183 VAL A C 1
ATOM 1383 O O . VAL A 1 183 ? 4.23 11.297 7.391 1 98.31 183 VAL A O 1
ATOM 1386 N N . GLN A 1 184 ? 6.309 10.766 6.844 1 97.5 184 GLN A N 1
ATOM 1387 C CA . GLN A 1 184 ? 5.863 9.703 5.953 1 97.5 184 GLN A CA 1
ATOM 1388 C C . GLN A 1 184 ? 5.77 8.367 6.688 1 97.5 184 GLN A C 1
ATOM 1390 O O . GLN A 1 184 ? 6.766 7.879 7.223 1 97.5 184 GLN A O 1
ATOM 1395 N N . GLY A 1 185 ? 4.629 7.828 6.723 1 95.81 185 GLY A N 1
ATOM 1396 C CA . GLY A 1 185 ? 4.383 6.578 7.422 1 95.81 185 GLY A CA 1
ATOM 1397 C C . GLY A 1 185 ? 5.047 5.387 6.766 1 95.81 185 GLY A C 1
ATOM 1398 O O . GLY A 1 185 ? 5.176 5.336 5.539 1 95.81 185 GLY A O 1
ATOM 1399 N N . ALA A 1 186 ? 5.32 4.348 7.539 1 92.5 186 ALA A N 1
ATOM 1400 C CA . ALA A 1 186 ? 6.09 3.191 7.086 1 92.5 186 ALA A CA 1
ATOM 1401 C C . ALA A 1 186 ? 5.18 2.143 6.449 1 92.5 186 ALA A C 1
ATOM 1403 O O . ALA A 1 186 ? 5.66 1.17 5.863 1 92.5 186 ALA A O 1
ATOM 1404 N N . ALA A 1 187 ? 3.881 2.355 6.477 1 90.06 187 ALA A N 1
ATOM 1405 C CA . ALA A 1 187 ? 2.947 1.382 5.914 1 90.06 187 ALA A CA 1
ATOM 1406 C C . ALA A 1 187 ? 2.824 1.548 4.402 1 90.06 187 ALA A C 1
ATOM 1408 O O . ALA A 1 187 ? 2.27 0.683 3.721 1 90.06 187 ALA A O 1
ATOM 1409 N N . GLY A 1 188 ? 3.246 2.656 3.846 1 89.81 188 GLY A N 1
ATOM 1410 C CA . GLY A 1 188 ? 3.289 2.883 2.41 1 89.81 188 GLY A CA 1
ATOM 1411 C C . GLY A 1 188 ? 4.688 2.771 1.83 1 89.81 188 GLY A C 1
ATOM 1412 O O . GLY A 1 188 ? 5.562 2.143 2.428 1 89.81 188 GLY A O 1
ATOM 1413 N N . SER A 1 189 ? 4.812 3.299 0.628 1 88.19 189 SER A N 1
ATOM 1414 C CA . SER A 1 189 ? 6.145 3.383 0.041 1 88.19 189 SER A CA 1
ATOM 1415 C C . SER A 1 189 ? 6.996 4.43 0.752 1 88.19 189 SER A C 1
ATOM 1417 O O . SER A 1 189 ? 6.555 5.559 0.96 1 88.19 189 SER A O 1
ATOM 1419 N N . LEU A 1 190 ? 8.094 4.012 1.288 1 91.38 190 LEU A N 1
ATOM 1420 C CA . LEU A 1 190 ? 9 4.926 1.968 1 91.38 190 LEU A CA 1
ATOM 1421 C C . LEU A 1 190 ? 9.992 5.539 0.983 1 91.38 190 LEU A C 1
ATOM 1423 O O . LEU A 1 190 ? 11.102 5.027 0.809 1 91.38 190 LEU A O 1
ATOM 1427 N N . ASP A 1 191 ? 9.578 6.66 0.353 1 92.5 191 ASP A N 1
ATOM 1428 C CA . ASP A 1 191 ? 10.406 7.223 -0.711 1 92.5 191 ASP A CA 1
ATOM 1429 C C . ASP A 1 191 ? 10.406 8.75 -0.654 1 92.5 191 ASP A C 1
ATOM 1431 O O . ASP A 1 191 ? 10.531 9.414 -1.685 1 92.5 191 ASP A O 1
ATOM 1435 N N . LEU A 1 192 ? 10.188 9.289 0.497 1 94.5 192 LEU A N 1
ATOM 1436 C CA . LEU A 1 192 ? 10.148 10.734 0.645 1 94.5 192 LEU A CA 1
ATOM 1437 C C . LEU A 1 192 ? 11.469 11.367 0.215 1 94.5 192 LEU A C 1
ATOM 1439 O O . LEU A 1 192 ? 11.484 12.461 -0.345 1 94.5 192 LEU A O 1
ATOM 1443 N N . ASP A 1 193 ? 12.555 10.719 0.553 1 94.44 193 ASP A N 1
ATOM 1444 C CA . ASP A 1 193 ? 13.867 11.211 0.15 1 94.44 193 ASP A CA 1
ATOM 1445 C C . ASP A 1 193 ? 13.953 11.359 -1.367 1 94.44 193 ASP A C 1
ATOM 1447 O O . ASP A 1 193 ? 14.484 12.359 -1.867 1 94.44 193 ASP A O 1
ATOM 1451 N N . LEU A 1 194 ? 13.414 10.445 -2.062 1 90.5 194 LEU A N 1
ATOM 1452 C CA . LEU A 1 194 ? 13.422 10.5 -3.52 1 90.5 194 LEU A CA 1
ATOM 1453 C C . LEU A 1 194 ? 12.469 11.57 -4.035 1 90.5 194 LEU A C 1
ATOM 1455 O O . LEU A 1 194 ? 12.773 12.258 -5.016 1 90.5 194 LEU A O 1
ATOM 1459 N N . LEU A 1 195 ? 11.336 11.648 -3.4 1 87.75 195 LEU A N 1
ATOM 1460 C CA . LEU A 1 195 ? 10.367 12.672 -3.768 1 87.75 195 LEU A CA 1
ATOM 1461 C C . LEU A 1 195 ? 10.961 14.07 -3.627 1 87.75 195 LEU A C 1
ATOM 1463 O O . LEU A 1 195 ? 10.727 14.938 -4.469 1 87.75 195 LEU A O 1
ATOM 1467 N N . LEU A 1 196 ? 11.758 14.258 -2.609 1 90.38 196 LEU A N 1
ATOM 1468 C CA . LEU A 1 196 ? 12.328 15.562 -2.311 1 90.38 196 LEU A CA 1
ATOM 1469 C C . LEU A 1 196 ? 13.664 15.75 -3.023 1 90.38 196 LEU A C 1
ATOM 1471 O O . LEU A 1 196 ? 14.172 16.875 -3.127 1 90.38 196 LEU A O 1
ATOM 1475 N N . GLY A 1 197 ? 14.219 14.68 -3.463 1 88.88 197 GLY A N 1
ATOM 1476 C CA . GLY A 1 197 ? 15.57 14.742 -4.008 1 88.88 197 GLY A CA 1
ATOM 1477 C C . GLY A 1 197 ? 16.625 15.062 -2.965 1 88.88 197 GLY A C 1
ATOM 1478 O O . GLY A 1 197 ? 17.578 15.797 -3.244 1 88.8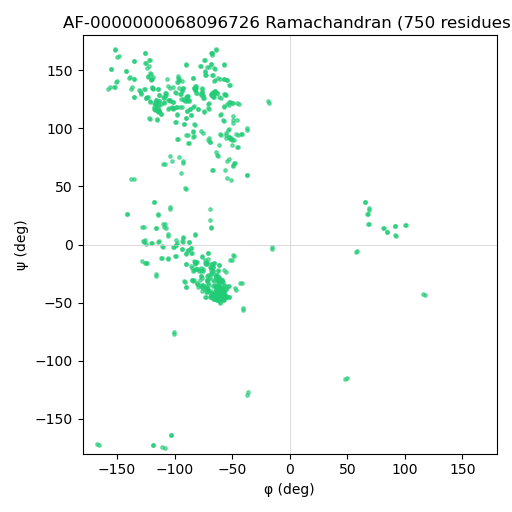8 197 GLY A O 1
ATOM 1479 N N . LYS A 1 198 ? 16.328 14.727 -1.75 1 91.69 198 LYS A N 1
ATOM 1480 C CA . LYS A 1 198 ? 17.219 14.984 -0.613 1 91.69 198 LYS A CA 1
ATOM 1481 C C . LYS A 1 198 ? 17.312 13.758 0.287 1 91.69 198 LYS A C 1
ATOM 1483 O O . LYS A 1 198 ? 16.328 13.07 0.526 1 91.69 198 LYS A O 1
ATOM 1488 N N . ALA A 1 199 ? 18.516 13.539 0.793 1 93.25 199 ALA A N 1
ATOM 1489 C CA . ALA A 1 199 ? 18.703 12.438 1.731 1 93.25 199 ALA A CA 1
ATOM 1490 C C . ALA A 1 199 ? 17.953 12.688 3.037 1 93.25 199 ALA A C 1
ATOM 1492 O O . ALA A 1 199 ? 18.031 13.781 3.6 1 93.25 199 ALA A O 1
ATOM 1493 N N . ILE A 1 200 ? 17.203 11.805 3.422 1 95.81 200 ILE A N 1
ATOM 1494 C CA . ILE A 1 200 ? 16.484 11.828 4.695 1 95.81 200 ILE A CA 1
ATOM 1495 C C . ILE A 1 200 ? 16.922 10.641 5.551 1 95.81 200 ILE A C 1
ATOM 1497 O O . ILE A 1 200 ? 17.016 9.516 5.059 1 95.81 200 ILE A O 1
ATOM 1501 N N . PRO A 1 201 ? 17.203 10.906 6.855 1 95.44 201 PRO A N 1
ATOM 1502 C CA . PRO A 1 201 ? 17.609 9.789 7.719 1 95.44 201 PRO A CA 1
ATOM 1503 C C . PRO A 1 201 ? 16.594 8.648 7.711 1 95.44 201 PRO A C 1
ATOM 1505 O O . PRO A 1 201 ? 15.383 8.883 7.719 1 95.44 201 PRO A O 1
ATOM 1508 N N . ARG A 1 202 ? 17.094 7.41 7.742 1 92.25 202 ARG A N 1
ATOM 1509 C CA . ARG A 1 202 ? 16.219 6.238 7.676 1 92.25 202 ARG A CA 1
ATOM 1510 C C . ARG A 1 202 ? 15.977 5.664 9.07 1 92.25 202 ARG A C 1
ATOM 1512 O O . ARG A 1 202 ? 15.195 4.723 9.227 1 92.25 202 ARG A O 1
ATOM 1519 N N . ASP A 1 203 ? 16.562 6.266 10.07 1 94.31 203 ASP A N 1
ATOM 1520 C CA . ASP A 1 203 ? 16.422 5.754 11.43 1 94.31 203 ASP A CA 1
ATOM 1521 C C . ASP A 1 203 ? 15.25 6.422 12.148 1 94.31 203 ASP A C 1
ATOM 1523 O O . ASP A 1 203 ? 15.062 6.23 13.352 1 94.31 203 ASP A O 1
ATOM 1527 N N . GLY A 1 204 ? 14.531 7.195 11.422 1 95.5 204 GLY A N 1
ATOM 1528 C CA . GLY A 1 204 ? 13.359 7.824 12.016 1 95.5 204 GLY A CA 1
ATOM 1529 C C . GLY A 1 204 ? 13.648 9.188 12.609 1 95.5 204 GLY A C 1
ATOM 1530 O O . GLY A 1 204 ? 12.781 9.797 13.227 1 95.5 204 GLY A O 1
ATOM 1531 N N . SER A 1 205 ? 14.82 9.719 12.391 1 96.69 205 SER A N 1
ATOM 1532 C CA . SER A 1 205 ? 15.164 11.031 12.93 1 96.69 205 SER A CA 1
ATOM 1533 C C . SER A 1 205 ? 14.531 12.148 12.109 1 96.69 205 SER A C 1
ATOM 1535 O O . SER A 1 205 ? 14.297 11.984 10.906 1 96.69 205 SER A O 1
ATOM 1537 N N . ILE A 1 206 ? 14.328 13.219 12.758 1 97.25 206 ILE A N 1
ATOM 1538 C CA . ILE A 1 206 ? 13.734 14.383 12.109 1 97.25 206 ILE A CA 1
ATOM 1539 C C . ILE A 1 206 ? 14.82 15.172 11.383 1 97.25 206 ILE A C 1
ATOM 1541 O O . ILE A 1 206 ? 15.914 15.367 11.914 1 97.25 206 ILE A O 1
ATOM 1545 N N . LEU A 1 207 ? 14.539 15.578 10.148 1 97.56 207 LEU A N 1
ATOM 1546 C CA . LEU A 1 207 ? 15.445 16.406 9.344 1 97.56 207 LEU A CA 1
ATOM 1547 C C . LEU A 1 207 ? 14.836 17.781 9.086 1 97.56 207 LEU A C 1
ATOM 1549 O O . LEU A 1 207 ? 13.812 17.891 8.406 1 97.56 207 LEU A O 1
ATOM 1553 N N . PRO A 1 208 ? 15.445 18.828 9.617 1 96.38 208 PRO A N 1
ATOM 1554 C CA . PRO A 1 208 ? 15.008 20.172 9.234 1 96.38 208 PRO A CA 1
ATOM 1555 C C . PRO A 1 208 ? 15.336 20.5 7.777 1 96.38 208 PRO A C 1
ATOM 1557 O O . PRO A 1 208 ? 16.422 20.203 7.301 1 96.38 208 PRO A O 1
ATOM 1560 N N . LEU A 1 209 ? 14.453 20.953 6.984 1 93.25 209 LEU A N 1
ATOM 1561 C CA . LEU A 1 209 ? 14.648 21.312 5.586 1 93.25 209 LEU A CA 1
ATOM 1562 C C . LEU A 1 209 ? 14.789 22.828 5.43 1 93.25 209 LEU A C 1
ATOM 1564 O O . LEU A 1 209 ? 15.836 23.328 5.008 1 93.25 209 LEU A O 1
ATOM 1568 N N . ASP A 1 210 ? 13.617 23.531 5.5 1 80.94 210 ASP A N 1
ATOM 1569 C CA . ASP A 1 210 ? 13.539 24.984 5.387 1 80.94 210 ASP A CA 1
ATOM 1570 C C . ASP A 1 210 ? 13.203 25.625 6.727 1 80.94 210 ASP A C 1
ATOM 1572 O O . ASP A 1 210 ? 13.141 24.938 7.754 1 80.94 210 ASP A O 1
ATOM 1576 N N . LYS A 1 211 ? 13 26.984 6.684 1 78.62 211 LYS A N 1
ATOM 1577 C CA . LYS A 1 211 ? 12.805 27.844 7.844 1 78.62 211 LYS A CA 1
ATOM 1578 C C . LYS A 1 211 ? 11.914 27.172 8.883 1 78.62 211 LYS A C 1
ATOM 1580 O O . LYS A 1 211 ? 12.359 26.891 10 1 78.62 211 LYS A O 1
ATOM 1585 N N . ASN A 1 212 ? 10.766 26.719 8.648 1 91 212 ASN A N 1
ATOM 1586 C CA . ASN A 1 212 ? 9.875 26.188 9.672 1 91 212 ASN A CA 1
ATOM 1587 C C . ASN A 1 212 ? 9.359 24.797 9.297 1 91 212 ASN A C 1
ATOM 1589 O O . ASN A 1 212 ? 8.383 24.312 9.875 1 91 212 ASN A O 1
ATOM 1593 N N . ILE A 1 213 ? 10.055 24.125 8.25 1 95.44 213 ILE A N 1
ATOM 1594 C CA . ILE A 1 213 ? 9.578 22.828 7.762 1 95.44 213 ILE A CA 1
ATOM 1595 C C . ILE A 1 213 ? 10.594 21.75 8.109 1 95.44 213 ILE A C 1
ATOM 1597 O O . ILE A 1 213 ? 11.797 21.906 7.871 1 95.44 213 ILE A O 1
ATOM 1601 N N . SER A 1 214 ? 10.125 20.719 8.711 1 97.69 214 SER A N 1
ATOM 1602 C CA . SER A 1 214 ? 10.914 19.516 8.969 1 97.69 214 SER A CA 1
ATOM 1603 C C . SER A 1 214 ? 10.227 18.266 8.414 1 97.69 214 SER A C 1
ATOM 1605 O O . SER A 1 214 ? 9.016 18.281 8.18 1 97.69 214 SER A O 1
ATOM 1607 N N . VAL A 1 215 ? 11.031 17.219 8.141 1 97.94 215 VAL A N 1
ATOM 1608 C CA . VAL A 1 215 ? 10.461 15.984 7.613 1 97.94 215 VAL A CA 1
ATOM 1609 C C . VAL A 1 215 ? 11.07 14.789 8.344 1 97.94 215 VAL A C 1
ATOM 1611 O O . VAL A 1 215 ? 12.141 14.898 8.945 1 97.94 215 VAL A O 1
ATOM 1614 N N . ARG A 1 216 ? 10.297 13.734 8.266 1 97.75 216 ARG A N 1
ATOM 1615 C CA . ARG A 1 216 ? 10.711 12.469 8.859 1 97.75 216 ARG A CA 1
ATOM 1616 C C . ARG A 1 216 ? 10.117 11.289 8.094 1 97.75 216 ARG A C 1
ATOM 1618 O O . ARG A 1 216 ? 8.969 11.352 7.637 1 97.75 216 ARG A O 1
ATOM 1625 N N . MET A 1 217 ? 10.922 10.25 7.926 1 96.88 217 MET A N 1
ATOM 1626 C CA . MET A 1 217 ? 10.414 8.953 7.477 1 96.88 217 MET A CA 1
ATOM 1627 C C . MET A 1 217 ? 10.336 7.969 8.641 1 96.88 217 MET A C 1
ATOM 1629 O O . MET A 1 217 ? 11.336 7.73 9.328 1 96.88 217 MET A O 1
ATOM 1633 N N . GLU A 1 218 ? 9.188 7.453 8.828 1 95.81 218 GLU A N 1
ATOM 1634 C CA . GLU A 1 218 ? 9 6.477 9.898 1 95.81 218 GLU A CA 1
ATOM 1635 C C . GLU A 1 218 ? 9.789 5.199 9.625 1 95.81 218 GLU A C 1
ATOM 1637 O O . GLU A 1 218 ? 10.023 4.844 8.477 1 95.81 218 GLU A O 1
ATOM 1642 N N . THR A 1 219 ? 10.164 4.543 10.711 1 92.94 219 THR A N 1
ATOM 1643 C CA . THR A 1 219 ? 10.734 3.209 10.562 1 92.94 219 THR A CA 1
ATOM 1644 C C . THR A 1 219 ? 9.648 2.143 10.625 1 92.94 219 THR A C 1
ATOM 1646 O O . THR A 1 219 ? 8.586 2.367 11.203 1 92.94 219 THR A O 1
ATOM 1649 N N . ARG A 1 220 ? 9.867 0.977 10.039 1 87.44 220 ARG A N 1
ATOM 1650 C CA . ARG A 1 220 ? 8.898 -0.109 10.039 1 87.44 220 ARG A CA 1
ATOM 1651 C C . ARG A 1 220 ? 8.602 -0.578 11.461 1 87.44 220 ARG A C 1
ATOM 1653 O O . ARG A 1 220 ? 7.473 -0.976 11.766 1 87.44 220 ARG A O 1
ATOM 1660 N N . GLU A 1 221 ? 9.555 -0.496 12.32 1 87.81 221 GLU A N 1
ATOM 1661 C CA . GLU A 1 221 ? 9.43 -0.916 13.711 1 87.81 221 GLU A CA 1
ATOM 1662 C C . GLU A 1 221 ? 8.547 0.051 14.5 1 87.81 221 GLU A C 1
ATOM 1664 O O . GLU A 1 221 ? 7.941 -0.329 15.5 1 87.81 221 GLU A O 1
ATOM 1669 N N . ASN A 1 222 ? 8.5 1.282 14.062 1 90.56 222 ASN A N 1
ATOM 1670 C CA . ASN A 1 222 ? 7.738 2.314 14.758 1 90.56 222 ASN A CA 1
ATOM 1671 C C . ASN A 1 222 ? 6.621 2.877 13.883 1 90.56 222 ASN A C 1
ATOM 1673 O O . ASN A 1 222 ? 6.395 4.086 13.859 1 90.56 222 ASN A O 1
ATOM 1677 N N . ALA A 1 223 ? 6.055 1.965 13.125 1 90.94 223 ALA A N 1
ATOM 1678 C CA . ALA A 1 223 ? 4.988 2.396 12.219 1 90.94 223 ALA A CA 1
ATOM 1679 C C . ALA A 1 223 ? 3.754 2.836 13 1 90.94 223 ALA A C 1
ATOM 1681 O O . ALA A 1 223 ? 3.488 2.332 14.094 1 90.94 223 ALA A O 1
ATOM 1682 N N . TRP A 1 224 ? 3.01 3.84 12.508 1 93.31 224 TRP A N 1
ATOM 1683 C CA . TRP A 1 224 ? 1.741 4.324 13.039 1 93.31 224 TRP A CA 1
ATOM 1684 C C . TRP A 1 224 ? 1.932 4.934 14.422 1 93.31 224 TRP A C 1
ATOM 1686 O O . TRP A 1 224 ? 1.109 4.727 15.32 1 93.31 224 TRP A O 1
ATOM 1696 N N . ASN A 1 225 ? 3.02 5.605 14.641 1 94.19 225 ASN A N 1
ATOM 1697 C CA . ASN A 1 225 ? 3.275 6.242 15.93 1 94.19 225 ASN A CA 1
ATOM 1698 C C . ASN A 1 225 ? 2.777 7.684 15.953 1 94.19 225 ASN A C 1
ATOM 1700 O O . ASN A 1 225 ? 3.465 8.586 15.484 1 94.19 225 ASN A O 1
ATOM 1704 N N . PHE A 1 226 ? 1.652 7.895 16.609 1 94.19 226 PHE A N 1
ATOM 1705 C CA . PHE A 1 226 ? 1.053 9.219 16.688 1 94.19 226 PHE A CA 1
ATOM 1706 C C . PHE A 1 226 ? 1.35 9.875 18.031 1 94.19 226 PHE A C 1
ATOM 1708 O O . PHE A 1 226 ? 1.003 11.031 18.25 1 94.19 226 PHE A O 1
ATOM 1715 N N . ASP A 1 227 ? 2.035 9.164 18.906 1 92.75 227 ASP A N 1
ATOM 1716 C CA . ASP A 1 227 ? 2.281 9.648 20.266 1 92.75 227 ASP A CA 1
ATOM 1717 C C . ASP A 1 227 ? 3.77 9.906 20.484 1 92.75 227 ASP A C 1
ATOM 1719 O O . ASP A 1 227 ? 4.258 9.789 21.609 1 92.75 227 ASP A O 1
ATOM 1723 N N . ASP A 1 228 ? 4.441 10.148 19.5 1 93.25 228 ASP A N 1
ATOM 1724 C CA . ASP A 1 228 ? 5.871 10.422 19.625 1 93.25 228 ASP A CA 1
ATOM 1725 C C . ASP A 1 228 ? 6.125 11.719 20.375 1 93.25 228 ASP A C 1
ATOM 1727 O O . ASP A 1 228 ? 5.586 12.766 20.016 1 93.25 228 ASP A O 1
ATOM 1731 N N . ASP A 1 229 ? 6.945 11.781 21.359 1 91.25 229 ASP A N 1
ATOM 1732 C CA . ASP A 1 229 ? 7.246 12.938 22.188 1 91.25 229 ASP A CA 1
ATOM 1733 C C . ASP A 1 229 ? 7.867 14.062 21.359 1 91.25 229 ASP A C 1
ATOM 1735 O O . ASP A 1 229 ? 7.699 15.242 21.688 1 91.25 229 ASP A O 1
ATOM 1739 N N . GLU A 1 230 ? 8.547 13.727 20.359 1 93.31 230 GLU A N 1
ATOM 1740 C CA . GLU A 1 230 ? 9.195 14.734 19.531 1 93.31 230 GLU A CA 1
ATOM 1741 C C . GLU A 1 230 ? 8.172 15.602 18.812 1 93.31 230 GLU A C 1
ATOM 1743 O O . GLU A 1 230 ? 8.5 16.672 18.297 1 93.31 230 GLU A O 1
ATOM 1748 N N . PHE A 1 231 ? 6.93 15.133 18.781 1 92.56 231 PHE A N 1
ATOM 1749 C CA . PHE A 1 231 ? 5.859 15.883 18.125 1 92.56 231 PHE A CA 1
ATOM 1750 C C . PHE A 1 231 ? 5.578 17.172 18.875 1 92.56 231 PHE A C 1
ATOM 1752 O O . PHE A 1 231 ? 5.086 18.141 18.297 1 92.56 231 PHE A O 1
ATOM 1759 N N . ASN A 1 232 ? 5.949 17.297 20.078 1 86.19 232 ASN A N 1
ATOM 1760 C CA . ASN A 1 232 ? 5.637 18.438 20.922 1 86.19 232 ASN A CA 1
ATOM 1761 C C . ASN A 1 232 ? 6.414 19.688 20.5 1 86.19 232 ASN A C 1
ATOM 1763 O O . ASN A 1 232 ? 6.117 20.797 20.953 1 86.19 232 ASN A O 1
ATOM 1767 N N . GLN A 1 233 ? 7.297 19.531 19.609 1 87.31 233 GLN A N 1
ATOM 1768 C CA . GLN A 1 233 ? 8.094 20.656 19.125 1 87.31 233 GLN A CA 1
ATOM 1769 C C . GLN A 1 233 ? 7.422 21.328 17.922 1 87.31 233 GLN A C 1
ATOM 1771 O O . GLN A 1 233 ? 7.859 22.391 17.484 1 87.31 233 GLN A O 1
ATOM 1776 N N . PHE A 1 234 ? 6.375 20.703 17.453 1 92 234 PHE A N 1
ATOM 1777 C CA . PHE A 1 234 ? 5.742 21.172 16.234 1 92 234 PHE A CA 1
ATOM 1778 C C . PHE A 1 234 ? 4.285 21.547 16.484 1 92 234 PHE A C 1
ATOM 1780 O O . PHE A 1 234 ? 3.604 20.906 17.281 1 92 234 PHE A O 1
ATOM 1787 N N . ASN A 1 235 ? 3.854 22.641 15.828 1 89.06 235 ASN A N 1
ATOM 1788 C CA . ASN A 1 235 ? 2.455 23.047 15.938 1 89.06 235 ASN A CA 1
ATOM 1789 C C . ASN A 1 235 ? 1.537 22.109 15.156 1 89.06 235 ASN A C 1
ATOM 1791 O O . ASN A 1 235 ? 0.48 21.719 15.656 1 89.06 235 ASN A O 1
ATOM 1795 N N . ILE A 1 236 ? 1.958 21.797 13.938 1 92.69 236 ILE A N 1
ATOM 1796 C CA . ILE A 1 236 ? 1.168 20.938 13.047 1 92.69 236 ILE A CA 1
ATOM 1797 C C . ILE A 1 236 ? 2.039 19.812 12.508 1 92.69 236 ILE A C 1
ATOM 1799 O O . ILE A 1 236 ? 3.168 20.047 12.062 1 92.69 236 ILE A O 1
ATOM 1803 N N . ILE A 1 237 ? 1.541 18.656 12.625 1 96.5 237 ILE A N 1
ATOM 1804 C CA . ILE A 1 237 ? 2.223 17.469 12.102 1 96.5 237 ILE A CA 1
ATOM 1805 C C . ILE A 1 237 ? 1.366 16.828 11.016 1 96.5 237 ILE A C 1
ATOM 1807 O O . ILE A 1 237 ? 0.24 16.391 11.281 1 96.5 237 ILE A O 1
ATOM 1811 N N . PHE A 1 238 ? 1.879 16.812 9.781 1 97.94 238 PHE A N 1
ATOM 1812 C CA . PHE A 1 238 ? 1.255 16.062 8.695 1 97.94 238 PHE A CA 1
ATOM 1813 C C . PHE A 1 238 ? 1.735 14.617 8.68 1 97.94 238 PHE A C 1
ATOM 1815 O O . PHE A 1 238 ? 2.928 14.359 8.516 1 97.94 238 PHE A O 1
ATOM 1822 N N . ILE A 1 239 ? 0.849 13.703 8.883 1 97.94 239 ILE A N 1
ATOM 1823 C CA . ILE A 1 239 ? 1.235 12.297 8.859 1 97.94 239 ILE A CA 1
ATOM 1824 C C . ILE A 1 239 ? 0.619 11.617 7.641 1 97.94 239 ILE A C 1
ATOM 1826 O O . ILE A 1 239 ? -0.601 11.453 7.562 1 97.94 239 ILE A O 1
ATOM 1830 N N . ASP A 1 240 ? 1.486 11.234 6.715 1 97.31 240 ASP A N 1
ATOM 1831 C CA . ASP A 1 240 ? 1.117 10.555 5.48 1 97.31 240 ASP A CA 1
ATOM 1832 C C . ASP A 1 240 ? 1.105 9.039 5.68 1 97.31 240 ASP A C 1
ATOM 1834 O O . ASP A 1 240 ? 2.156 8.422 5.879 1 97.31 240 ASP A O 1
ATOM 1838 N N . ASN A 1 241 ? -0.075 8.445 5.555 1 95.94 241 ASN A N 1
ATOM 1839 C CA . ASN A 1 241 ? -0.23 6.996 5.672 1 95.94 241 ASN A CA 1
ATOM 1840 C C . ASN A 1 241 ? -1.255 6.461 4.676 1 95.94 241 ASN A C 1
ATOM 1842 O O . ASN A 1 241 ? -2.189 7.168 4.297 1 95.94 241 ASN A O 1
ATOM 1846 N N . PRO A 1 242 ? -1.028 5.215 4.242 1 94.31 242 PRO A N 1
ATOM 1847 C CA . PRO A 1 242 ? -2.113 4.535 3.531 1 94.31 242 PRO A CA 1
ATOM 1848 C C . PRO A 1 242 ? -3.213 4.039 4.465 1 94.31 242 PRO A C 1
ATOM 1850 O O . PRO A 1 242 ? -2.92 3.457 5.516 1 94.31 242 PRO A O 1
ATOM 1853 N N . VAL A 1 243 ? -4.445 4.266 4.117 1 93.69 243 VAL A N 1
ATOM 1854 C CA . VAL A 1 243 ? -5.531 3.826 4.988 1 93.69 243 VAL A CA 1
ATOM 1855 C C . VAL A 1 243 ? -6.215 2.602 4.387 1 93.69 243 VAL A C 1
ATOM 1857 O O . VAL A 1 243 ? -6.977 1.911 5.066 1 93.69 243 VAL A O 1
ATOM 1860 N N . TYR A 1 244 ? -5.902 2.311 3.127 1 88.62 244 TYR A N 1
ATOM 1861 C CA . TYR A 1 244 ? -6.578 1.236 2.408 1 88.62 244 TYR A CA 1
ATOM 1862 C C . TYR A 1 244 ? -6.215 -0.124 2.99 1 88.62 244 TYR A C 1
ATOM 1864 O O . TYR A 1 244 ? -6.91 -1.114 2.754 1 88.62 244 TYR A O 1
ATOM 1872 N N . SER A 1 245 ? -5.137 -0.274 3.713 1 83.69 245 SER A N 1
ATOM 1873 C CA . SER A 1 245 ? -4.707 -1.55 4.277 1 83.69 245 SER A CA 1
ATOM 1874 C C . SER A 1 245 ? -4.723 -1.514 5.801 1 83.69 245 SER A C 1
ATOM 1876 O O . SER A 1 245 ? -4.145 -2.387 6.453 1 83.69 245 SER A O 1
ATOM 1878 N N . CYS A 1 246 ? -5.344 -0.557 6.301 1 86.69 246 CYS A N 1
ATOM 1879 C CA . CYS A 1 246 ? -5.336 -0.327 7.742 1 86.69 246 CYS A CA 1
ATOM 1880 C C . CYS A 1 246 ? -6.359 -1.21 8.438 1 86.69 246 CYS A C 1
ATOM 1882 O O . CYS A 1 246 ? -7.5 -1.32 7.988 1 86.69 246 CYS A O 1
ATOM 1884 N N . SER A 1 247 ? -5.941 -1.875 9.539 1 86.88 247 SER A N 1
ATOM 1885 C CA . SER A 1 247 ? -6.891 -2.627 10.352 1 86.88 247 SER A CA 1
ATOM 1886 C C . SER A 1 247 ? -7.859 -1.695 11.07 1 86.88 247 SER A C 1
ATOM 1888 O O . SER A 1 247 ? -7.59 -0.502 11.219 1 86.88 247 SER A O 1
ATOM 1890 N N . GLN A 1 248 ? -8.938 -2.252 11.578 1 87.5 248 GLN A N 1
ATOM 1891 C CA . GLN A 1 248 ? -9.906 -1.44 12.305 1 87.5 248 GLN A CA 1
ATOM 1892 C C . GLN A 1 248 ? -9.312 -0.885 13.594 1 87.5 248 GLN A C 1
ATOM 1894 O O . GLN A 1 248 ? -9.562 0.266 13.953 1 87.5 248 GLN A O 1
ATOM 1899 N N . GLU A 1 249 ? -8.586 -1.719 14.281 1 89.88 249 GLU A N 1
ATOM 1900 C CA . GLU A 1 249 ? -7.941 -1.271 15.508 1 89.88 249 GLU A CA 1
ATOM 1901 C C . GLU A 1 249 ? -7.012 -0.086 15.25 1 89.88 249 GLU A C 1
ATOM 1903 O O . GLU A 1 249 ? -7.031 0.898 15.992 1 89.88 249 GLU A O 1
ATOM 1908 N N . ARG A 1 250 ? -6.227 -0.203 14.258 1 90.06 250 ARG A N 1
ATOM 1909 C CA . ARG A 1 250 ? -5.312 0.87 13.891 1 90.06 250 ARG A CA 1
ATOM 1910 C C . ARG A 1 250 ? -6.078 2.119 13.461 1 90.06 250 ARG A C 1
ATOM 1912 O O . ARG A 1 250 ? -5.695 3.236 13.812 1 90.06 250 ARG A O 1
ATOM 1919 N N . LEU A 1 251 ? -7.105 1.893 12.711 1 90.25 251 LEU A N 1
ATOM 1920 C CA . LEU A 1 251 ? -7.93 3.016 12.273 1 90.25 251 LEU A CA 1
ATOM 1921 C C . LEU A 1 251 ? -8.516 3.756 13.469 1 90.25 251 LEU A C 1
ATOM 1923 O O . LEU A 1 251 ? -8.492 4.988 13.516 1 90.25 251 LEU A O 1
ATOM 1927 N N . ASP A 1 252 ? -9.008 3.002 14.406 1 90.38 252 ASP A N 1
ATOM 1928 C CA . ASP A 1 252 ? -9.562 3.605 15.617 1 90.38 252 ASP A CA 1
ATOM 1929 C C . ASP A 1 252 ? -8.516 4.434 16.344 1 90.38 252 ASP A C 1
ATOM 1931 O O . ASP A 1 252 ? -8.812 5.516 16.859 1 90.38 252 ASP A O 1
ATOM 1935 N N . TYR A 1 253 ? -7.355 3.902 16.375 1 92.12 253 TYR A N 1
ATOM 1936 C CA . TYR A 1 253 ? -6.238 4.605 17 1 92.12 253 TYR A CA 1
ATOM 1937 C C . TYR A 1 253 ? -5.941 5.91 16.266 1 92.12 253 TYR A C 1
ATOM 1939 O O . TYR A 1 253 ? -5.82 6.969 16.891 1 92.12 253 TYR A O 1
ATOM 1947 N N . VAL A 1 254 ? -5.848 5.883 14.977 1 92.19 254 VAL A N 1
ATOM 1948 C CA . VAL A 1 254 ? -5.59 7.059 14.148 1 92.19 254 VAL A CA 1
ATOM 1949 C C . VAL A 1 254 ? -6.699 8.086 14.352 1 92.19 254 VAL A C 1
ATOM 1951 O O . VAL A 1 254 ? -6.43 9.281 14.516 1 92.19 254 VAL A O 1
ATOM 1954 N N . LEU A 1 255 ? -7.926 7.633 14.344 1 88.5 255 LEU A N 1
ATOM 1955 C CA . LEU A 1 255 ? -9.086 8.508 14.492 1 88.5 255 LEU A CA 1
ATOM 1956 C C . LEU A 1 255 ? -9.055 9.227 15.836 1 88.5 255 LEU A C 1
ATOM 1958 O O . LEU A 1 255 ? -9.5 10.367 15.945 1 88.5 255 LEU A O 1
ATOM 1962 N N . SER A 1 256 ? -8.508 8.594 16.844 1 89.12 256 SER A N 1
ATOM 1963 C CA . SER A 1 256 ? -8.492 9.156 18.188 1 89.12 256 SER A CA 1
ATOM 1964 C C . SER A 1 256 ? -7.367 10.172 18.344 1 89.12 256 SER A C 1
ATOM 1966 O O . SER A 1 256 ? -7.371 10.969 19.281 1 89.12 256 SER A O 1
ATOM 1968 N N . ARG A 1 257 ? -6.457 10.172 17.453 1 90.81 257 ARG A N 1
ATOM 1969 C CA . ARG A 1 257 ? -5.293 11.031 17.625 1 90.81 257 ARG A CA 1
ATOM 1970 C C . ARG A 1 257 ? -5.281 12.148 16.594 1 90.81 257 ARG A C 1
ATOM 1972 O O . ARG A 1 257 ? -4.523 13.117 16.719 1 90.81 257 ARG A O 1
ATOM 1979 N N . THR A 1 258 ? -6.148 12.055 15.586 1 92.31 258 THR A N 1
ATOM 1980 C CA . THR A 1 258 ? -6.102 12.977 14.453 1 92.31 258 THR A CA 1
ATOM 1981 C C . THR A 1 258 ? -7.039 14.156 14.68 1 92.31 258 THR A C 1
ATOM 1983 O O . THR A 1 258 ? -8.188 13.977 15.094 1 92.31 258 THR A O 1
ATOM 1986 N N . HIS A 1 259 ? -6.543 15.375 14.453 1 86.5 259 HIS A N 1
ATOM 1987 C CA . HIS A 1 259 ? -7.348 16.594 14.562 1 86.5 259 HIS A CA 1
ATOM 1988 C C . HIS A 1 259 ? -8.008 16.938 13.234 1 86.5 259 HIS A C 1
ATOM 1990 O O . HIS A 1 259 ? -9.117 17.469 13.211 1 86.5 259 HIS A O 1
ATOM 1996 N N . THR A 1 260 ? -7.336 16.703 12.172 1 91.25 260 THR A N 1
ATOM 1997 C CA . THR A 1 260 ? -7.828 16.953 10.82 1 91.25 260 THR A CA 1
ATOM 1998 C C . THR A 1 260 ? -7.527 15.773 9.898 1 91.25 260 THR A C 1
ATOM 2000 O O . THR A 1 260 ? -6.387 15.312 9.828 1 91.25 260 THR A O 1
ATOM 2003 N N . PHE A 1 261 ? -8.586 15.305 9.258 1 95 261 PHE A N 1
ATOM 2004 C CA . PHE A 1 261 ? -8.43 14.25 8.258 1 95 261 PHE A CA 1
ATOM 2005 C C . PHE A 1 261 ? -8.422 14.828 6.852 1 95 261 PHE A C 1
ATOM 2007 O O . PHE A 1 261 ? -9.266 15.656 6.512 1 95 261 PHE A O 1
ATOM 2014 N N . ILE A 1 262 ? -7.469 14.453 6.074 1 97.31 262 ILE A N 1
ATOM 2015 C CA . ILE A 1 262 ? -7.422 14.758 4.652 1 97.31 262 ILE A CA 1
ATOM 2016 C C . ILE A 1 262 ? -7.352 13.469 3.842 1 97.31 262 ILE A C 1
ATOM 2018 O O . ILE A 1 262 ? -6.324 12.781 3.846 1 97.31 262 ILE A O 1
ATOM 2022 N N . LEU A 1 263 ? -8.422 13.117 3.176 1 97.44 263 LEU A N 1
ATOM 2023 C CA . LEU A 1 263 ? -8.461 11.914 2.359 1 97.44 263 LEU A CA 1
ATOM 2024 C C . LEU A 1 263 ? -8.047 12.211 0.925 1 97.44 263 LEU A C 1
ATOM 2026 O O . LEU A 1 263 ? -8.586 13.125 0.293 1 97.44 263 LEU A O 1
ATOM 2030 N N . VAL A 1 264 ? -7.059 11.516 0.459 1 96.69 264 VAL A N 1
ATOM 2031 C CA . VAL A 1 264 ? -6.613 11.664 -0.921 1 96.69 264 VAL A CA 1
ATOM 2032 C C . VAL A 1 264 ? -7.223 10.57 -1.787 1 96.69 264 VAL A C 1
ATOM 2034 O O . VAL A 1 264 ? -6.961 9.383 -1.574 1 96.69 264 VAL A O 1
ATOM 2037 N N . ILE A 1 265 ? -8.016 10.969 -2.783 1 95.75 265 ILE A N 1
ATOM 2038 C CA . ILE A 1 265 ? -8.734 10.039 -3.646 1 95.75 265 ILE A CA 1
ATOM 2039 C C . ILE A 1 265 ? -8.414 10.336 -5.109 1 95.75 265 ILE A C 1
ATOM 2041 O O . ILE A 1 265 ? -7.781 11.352 -5.418 1 95.75 265 ILE A O 1
ATOM 2045 N N . THR A 1 266 ? -8.75 9.383 -5.953 1 92.31 266 THR A N 1
ATOM 2046 C CA . THR A 1 266 ? -8.703 9.516 -7.406 1 92.31 266 THR A CA 1
ATOM 2047 C C . THR A 1 266 ? -10.094 9.328 -8.016 1 92.31 266 THR A C 1
ATOM 2049 O O . THR A 1 266 ? -11.086 9.297 -7.293 1 92.31 266 THR A O 1
ATOM 2052 N N . HIS A 1 267 ? -10.109 9.281 -9.344 1 91.69 267 HIS A N 1
ATOM 2053 C CA . HIS A 1 267 ? -11.391 9.141 -10.039 1 91.69 267 HIS A CA 1
ATOM 2054 C C . HIS A 1 267 ? -11.828 7.68 -10.086 1 91.69 267 HIS A C 1
ATOM 2056 O O . HIS A 1 267 ? -12.852 7.355 -10.703 1 91.69 267 HIS A O 1
ATOM 2062 N N . GLU A 1 268 ? -11.133 6.848 -9.398 1 88.94 268 GLU A N 1
ATOM 2063 C CA . GLU A 1 268 ? -11.414 5.418 -9.469 1 88.94 268 GLU A CA 1
ATOM 2064 C C . GLU A 1 268 ? -12.32 4.973 -8.32 1 88.94 268 GLU A C 1
ATOM 2066 O O . GLU A 1 268 ? -12.164 5.434 -7.188 1 88.94 268 GLU A O 1
ATOM 2071 N N . LEU A 1 269 ? -13.195 4.078 -8.641 1 90.94 269 LEU A N 1
ATOM 2072 C CA . LEU A 1 269 ? -14.133 3.58 -7.641 1 90.94 269 LEU A CA 1
ATOM 2073 C C . LEU A 1 269 ? -13.391 2.889 -6.5 1 90.94 269 LEU A C 1
ATOM 2075 O O . LEU A 1 269 ? -13.859 2.9 -5.359 1 90.94 269 LEU A O 1
ATOM 2079 N N . SER A 1 270 ? -12.289 2.275 -6.801 1 90 270 SER A N 1
ATOM 2080 C CA . SER A 1 270 ? -11.523 1.564 -5.781 1 90 270 SER A CA 1
ATOM 2081 C C . SER A 1 270 ? -11.102 2.502 -4.656 1 90 270 SER A C 1
ATOM 2083 O O . SER A 1 270 ? -11.102 2.119 -3.484 1 90 270 SER A O 1
ATOM 2085 N N . THR A 1 271 ? -10.711 3.713 -4.969 1 92.94 271 THR A N 1
ATOM 2086 C CA . THR A 1 271 ? -10.305 4.695 -3.975 1 92.94 271 THR A CA 1
ATOM 2087 C C . THR A 1 271 ? -11.516 5.27 -3.248 1 92.94 271 THR A C 1
ATOM 2089 O O . THR A 1 271 ? -11.461 5.516 -2.041 1 92.94 271 THR A O 1
ATOM 2092 N N . LEU A 1 272 ? -12.602 5.414 -3.936 1 95.06 272 LEU A N 1
ATOM 2093 C CA . LEU A 1 272 ? -13.797 6.035 -3.383 1 95.06 272 LEU A CA 1
ATOM 2094 C C . LEU A 1 272 ? -14.477 5.109 -2.375 1 95.06 272 LEU A C 1
ATOM 2096 O O . LEU A 1 272 ? -15.039 5.574 -1.381 1 95.06 272 LEU A O 1
ATOM 2100 N N . ARG A 1 273 ? -14.461 3.881 -2.664 1 94.62 273 ARG A N 1
ATOM 2101 C CA . ARG A 1 273 ? -15.023 2.914 -1.729 1 94.62 273 ARG A CA 1
ATOM 2102 C C . ARG A 1 273 ? -14.336 3 -0.37 1 94.62 273 ARG A C 1
ATOM 2104 O O . ARG A 1 273 ? -15 2.975 0.67 1 94.62 273 ARG A O 1
ATOM 2111 N N . VAL A 1 274 ? -13.062 3.053 -0.397 1 94.69 274 VAL A N 1
ATOM 2112 C CA . VAL A 1 274 ? -12.281 3.16 0.83 1 94.69 274 VAL A CA 1
ATOM 2113 C C . VAL A 1 274 ? -12.602 4.477 1.535 1 94.69 274 VAL A C 1
ATOM 2115 O O . VAL A 1 274 ? -12.82 4.5 2.748 1 94.69 274 VAL A O 1
ATOM 2118 N N . ALA A 1 275 ? -12.648 5.535 0.812 1 96.75 275 ALA A N 1
ATOM 2119 C CA . ALA A 1 275 ? -12.953 6.852 1.363 1 96.75 275 ALA A CA 1
ATOM 2120 C C . ALA A 1 275 ? -14.328 6.867 2.027 1 96.75 275 ALA A C 1
ATOM 2122 O O . ALA A 1 275 ? -14.492 7.414 3.121 1 96.75 275 ALA A O 1
ATOM 2123 N N . ARG A 1 276 ? -15.297 6.297 1.334 1 96.12 276 ARG A N 1
ATOM 2124 C CA . ARG A 1 276 ? -16.656 6.27 1.87 1 96.12 276 ARG A CA 1
ATOM 2125 C C . ARG A 1 276 ? -16.703 5.543 3.209 1 96.12 276 ARG A C 1
ATOM 2127 O O . ARG A 1 276 ? -17.344 6.004 4.152 1 96.12 276 ARG A O 1
ATOM 2134 N N . GLU A 1 277 ? -16.062 4.441 3.266 1 93.19 277 GLU A N 1
ATOM 2135 C CA . GLU A 1 277 ? -16 3.693 4.516 1 93.19 277 GLU A CA 1
ATOM 2136 C C . GLU A 1 277 ? -15.375 4.527 5.629 1 93.19 277 GLU A C 1
ATOM 2138 O O . GLU A 1 277 ? -15.836 4.5 6.77 1 93.19 277 GLU A O 1
ATOM 2143 N N . LEU A 1 278 ? -14.312 5.223 5.348 1 93.69 278 LEU A N 1
ATOM 2144 C CA . LEU A 1 278 ? -13.625 6.055 6.332 1 93.69 278 LEU A CA 1
ATOM 2145 C C . LEU A 1 278 ? -14.516 7.199 6.789 1 93.69 278 LEU A C 1
ATOM 2147 O O . LEU A 1 278 ? -14.578 7.508 7.984 1 93.69 278 LEU A O 1
ATOM 2151 N N . ILE A 1 279 ? -15.164 7.82 5.828 1 94.31 279 ILE A N 1
ATOM 2152 C CA . ILE A 1 279 ? -16.078 8.914 6.141 1 94.31 279 ILE A CA 1
ATOM 2153 C C . ILE A 1 279 ? -17.141 8.438 7.117 1 94.31 279 ILE A C 1
ATOM 2155 O O . ILE A 1 279 ? -17.438 9.109 8.109 1 94.31 279 ILE A O 1
ATOM 2159 N N . GLU A 1 280 ? -17.672 7.27 6.859 1 91.5 280 GLU A N 1
ATOM 2160 C CA . GLU A 1 280 ? -18.688 6.695 7.734 1 91.5 280 GLU A CA 1
ATOM 2161 C C . GLU A 1 280 ? -18.125 6.414 9.125 1 91.5 280 GLU A C 1
ATOM 2163 O O . GLU A 1 280 ? -18.797 6.633 10.133 1 91.5 280 GLU A O 1
ATOM 2168 N N . ASN A 1 281 ? -16.938 5.887 9.172 1 89.69 281 ASN A N 1
ATOM 2169 C CA . ASN A 1 281 ? -16.281 5.629 10.453 1 89.69 281 ASN A CA 1
ATOM 2170 C C . ASN A 1 281 ? -16.078 6.914 11.25 1 89.69 281 ASN A C 1
ATOM 2172 O O . ASN A 1 281 ? -16.328 6.949 12.453 1 89.69 281 ASN A O 1
ATOM 2176 N N . ILE A 1 282 ? -15.641 7.973 10.586 1 87.75 282 ILE A N 1
ATOM 2177 C CA . ILE A 1 282 ? -15.398 9.266 11.227 1 87.75 282 ILE A CA 1
ATOM 2178 C C . ILE A 1 282 ? -16.703 9.844 11.742 1 87.75 282 ILE A C 1
ATOM 2180 O O . ILE A 1 282 ? -16.781 10.328 12.875 1 87.75 282 ILE A O 1
ATOM 2184 N N . ARG A 1 283 ? -17.734 9.719 10.969 1 84.5 283 ARG A N 1
ATOM 2185 C CA . ARG A 1 283 ? -19.047 10.25 11.344 1 84.5 283 ARG A CA 1
ATOM 2186 C C . ARG A 1 283 ? -19.625 9.492 12.531 1 84.5 283 ARG A C 1
ATOM 2188 O O . ARG A 1 283 ? -20.203 10.094 13.438 1 84.5 283 ARG A O 1
ATOM 2195 N N . ARG A 1 284 ? -19.516 8.227 12.5 1 84.12 284 ARG A N 1
ATOM 2196 C CA . ARG A 1 284 ? -20.016 7.402 13.594 1 84.12 284 ARG A CA 1
ATOM 2197 C C . ARG A 1 284 ? -19.328 7.754 14.906 1 84.12 284 ARG A C 1
ATOM 2199 O O . ARG A 1 284 ? -19.969 7.785 15.961 1 84.12 284 ARG A O 1
ATOM 2206 N N . ARG A 1 285 ? -18.156 7.977 14.859 1 81.56 285 ARG A N 1
ATOM 2207 C CA . ARG A 1 285 ? -17.406 8.328 16.047 1 81.56 285 ARG A CA 1
ATOM 2208 C C . ARG A 1 285 ? -17.812 9.695 16.578 1 81.56 285 ARG A C 1
ATOM 2210 O O . ARG A 1 285 ? -17.875 9.914 17.797 1 81.56 285 ARG A O 1
ATOM 2217 N N . ALA A 1 286 ? -17.953 10.633 15.68 1 74.38 286 ALA A N 1
ATOM 2218 C CA . ALA A 1 286 ? -18.375 11.977 16.062 1 74.38 286 ALA A CA 1
ATOM 2219 C C . ALA A 1 286 ? -19.719 11.945 16.797 1 74.38 286 ALA A C 1
ATOM 2221 O O . ALA A 1 286 ? -19.938 12.695 17.75 1 74.38 286 ALA A O 1
ATOM 2222 N N . LEU A 1 287 ? -20.609 11.078 16.453 1 69.56 287 LEU A N 1
ATOM 2223 C CA . LEU A 1 287 ? -21.938 10.969 17.031 1 69.56 287 LEU A CA 1
ATOM 2224 C C . LEU A 1 287 ? -21.875 10.312 18.406 1 69.56 287 LEU A C 1
ATOM 2226 O O . LEU A 1 287 ? -22.703 10.594 19.281 1 69.56 287 LEU A O 1
ATOM 2230 N N . ALA A 1 288 ? -21.031 9.375 18.578 1 67.81 288 ALA A N 1
ATOM 2231 C CA . ALA A 1 288 ? -20.953 8.633 19.844 1 67.81 288 ALA A CA 1
ATOM 2232 C C . ALA A 1 288 ? -20.438 9.523 20.969 1 67.81 288 ALA A C 1
ATOM 2234 O O . ALA A 1 288 ? -20.5 9.148 22.141 1 67.81 288 ALA A O 1
ATOM 2235 N N . GLY A 1 289 ? -20.406 10.938 20.828 1 60.72 289 GLY A N 1
ATOM 2236 C CA . GLY A 1 289 ? -20.016 11.859 21.875 1 60.72 289 GLY A CA 1
ATOM 2237 C C . GLY A 1 289 ? -18.609 11.602 22.406 1 60.72 289 GLY A C 1
ATOM 2238 O O . GLY A 1 289 ? -18.281 12.016 23.516 1 60.72 289 GLY A O 1
ATOM 2239 N N . ASN A 1 290 ? -18.078 10.586 21.953 1 52.75 290 ASN A N 1
ATOM 2240 C CA . ASN A 1 290 ? -16.75 10.359 22.516 1 52.75 290 ASN A CA 1
ATOM 2241 C C . ASN A 1 290 ? -15.859 11.594 22.375 1 52.75 290 ASN A C 1
ATOM 2243 O O . ASN A 1 290 ? -15.93 12.305 21.375 1 52.75 290 ASN A O 1
ATOM 2247 N N . ASP A 1 291 ? -15.812 12.344 23.594 1 50.03 291 ASP A N 1
ATOM 2248 C CA . ASP A 1 291 ? -15.031 13.539 23.875 1 50.03 291 ASP A CA 1
ATOM 2249 C C . ASP A 1 291 ? -13.938 13.75 22.844 1 50.03 291 ASP A C 1
ATOM 2251 O O . ASP A 1 291 ? -13.055 14.586 23.016 1 50.03 291 ASP A O 1
ATOM 2255 N N . ALA A 1 292 ? -13.844 12.82 21.969 1 50.28 292 ALA A N 1
ATOM 2256 C CA . ALA A 1 292 ? -12.609 12.891 21.188 1 50.28 292 ALA A CA 1
ATOM 2257 C C . ALA A 1 292 ? -12.586 14.117 20.297 1 50.28 292 ALA A C 1
ATOM 2259 O O . ALA A 1 292 ? -13.617 14.773 20.094 1 50.28 292 ALA A O 1
ATOM 2260 N N . VAL A 1 293 ? -11.445 14.453 19.797 1 53.78 293 VAL A N 1
ATOM 2261 C CA . VAL A 1 293 ? -10.93 15.508 18.922 1 53.78 293 VAL A CA 1
ATOM 2262 C C . VAL A 1 293 ? -11.906 15.758 17.781 1 53.78 293 VAL A C 1
ATOM 2264 O O . VAL A 1 293 ? -12.305 14.82 17.078 1 53.78 29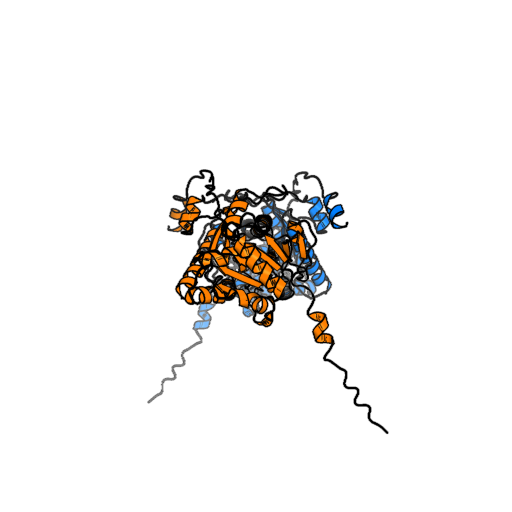3 VAL A O 1
ATOM 2267 N N . TYR A 1 294 ? -12.828 16.812 18 1 56.53 294 TYR A N 1
ATOM 2268 C CA . TYR A 1 294 ? -13.562 17.266 16.828 1 56.53 294 TYR A CA 1
ATOM 2269 C C . TYR A 1 294 ? -12.664 17.25 15.594 1 56.53 294 TYR A C 1
ATOM 2271 O O . TYR A 1 294 ? -11.703 18.016 15.516 1 56.53 294 TYR A O 1
ATOM 2279 N N . SER A 1 295 ? -12.781 16.234 14.773 1 77 295 SER A N 1
ATOM 2280 C CA . SER A 1 295 ? -11.883 16.094 13.633 1 77 295 SER A CA 1
ATOM 2281 C C . SER A 1 295 ? -12.508 16.688 12.367 1 77 295 SER A C 1
ATOM 2283 O O . SER A 1 295 ? -13.711 16.531 12.133 1 77 295 SER A O 1
ATOM 2285 N N . ARG A 1 296 ? -11.875 17.688 11.797 1 87.38 296 ARG A N 1
ATOM 2286 C CA . ARG A 1 296 ? -12.211 18.172 10.461 1 87.38 296 ARG A CA 1
ATOM 2287 C C . ARG A 1 296 ? -11.891 17.109 9.406 1 87.38 296 ARG A C 1
ATOM 2289 O O . ARG A 1 296 ? -10.977 16.297 9.594 1 87.38 296 ARG A O 1
ATOM 2296 N N . LEU A 1 297 ? -12.828 17.062 8.438 1 92.75 297 LEU A N 1
ATOM 2297 C CA . LEU A 1 297 ? -12.625 16.125 7.344 1 92.75 297 LEU A CA 1
ATOM 2298 C C . LEU A 1 297 ? -12.586 16.859 6.004 1 92.75 297 LEU A C 1
ATOM 2300 O O . LEU A 1 297 ? -13.484 17.641 5.684 1 92.75 297 LEU A O 1
ATOM 2304 N N . PHE A 1 298 ? -11.492 16.703 5.262 1 95.94 298 PHE A N 1
ATOM 2305 C CA . PHE A 1 298 ? -11.344 17.266 3.928 1 95.94 298 PHE A CA 1
ATOM 2306 C C . PHE A 1 298 ? -11.102 16.172 2.896 1 95.94 298 PHE A C 1
ATOM 2308 O O . PHE A 1 298 ? -10.438 15.172 3.191 1 95.94 298 PHE A O 1
ATOM 2315 N N . ILE A 1 299 ? -11.602 16.375 1.659 1 97.06 299 ILE A N 1
ATOM 2316 C CA . ILE A 1 299 ? -11.414 15.453 0.547 1 97.06 299 ILE A CA 1
ATOM 2317 C C . ILE A 1 299 ? -10.547 16.109 -0.525 1 97.06 299 ILE A C 1
ATOM 2319 O O . ILE A 1 299 ? -10.859 17.203 -1.009 1 97.06 299 ILE A O 1
ATOM 2323 N N . CYS A 1 300 ? -9.461 15.477 -0.87 1 96.38 300 CYS A N 1
ATOM 2324 C CA . CYS A 1 300 ? -8.586 15.898 -1.956 1 96.38 300 CYS A CA 1
ATOM 2325 C C . CYS A 1 300 ? -8.688 14.953 -3.146 1 96.38 300 CYS A C 1
ATOM 2327 O O . CYS A 1 300 ? -8.453 13.758 -3.014 1 96.38 300 CYS A O 1
ATOM 2329 N N . LEU A 1 301 ? -9.039 15.461 -4.281 1 95.31 301 LEU A N 1
ATOM 2330 C CA . LEU A 1 301 ? -9.086 14.695 -5.523 1 95.31 301 LEU A CA 1
ATOM 2331 C C . LEU A 1 301 ? -7.816 14.914 -6.34 1 95.31 301 LEU A C 1
ATOM 2333 O O . LEU A 1 301 ? -7.547 16.031 -6.789 1 95.31 301 LEU A O 1
ATOM 2337 N N . ASN A 1 302 ? -7.047 13.852 -6.414 1 91.44 302 ASN A N 1
ATOM 2338 C CA . ASN A 1 302 ? -5.848 13.93 -7.242 1 91.44 302 ASN A CA 1
ATOM 2339 C C . ASN A 1 302 ? -6.145 13.562 -8.695 1 91.44 302 ASN A C 1
ATOM 2341 O O . ASN A 1 302 ? -6.605 12.453 -8.984 1 91.44 302 ASN A O 1
ATOM 2345 N N . GLU A 1 303 ? -5.773 14.547 -9.586 1 83.38 303 GLU A N 1
ATOM 2346 C CA . GLU A 1 303 ? -6.02 14.375 -11.008 1 83.38 303 GLU A CA 1
ATOM 2347 C C . GLU A 1 303 ? -4.781 13.828 -11.719 1 83.38 303 GLU A C 1
ATOM 2349 O O . GLU A 1 303 ? -3.73 14.477 -11.727 1 83.38 303 GLU A O 1
ATOM 2354 N N . PHE A 1 304 ? -4.523 12.57 -11.539 1 67.94 304 PHE A N 1
ATOM 2355 C CA . PHE A 1 304 ? -3.385 12.047 -12.281 1 67.94 304 PHE A CA 1
ATOM 2356 C C . PHE A 1 304 ? -3.85 11.172 -13.438 1 67.94 304 PHE A C 1
ATOM 2358 O O . PHE A 1 304 ? -4.934 10.586 -13.383 1 67.94 304 PHE A O 1
ATOM 2365 N N . PRO A 1 305 ? -2.992 11.391 -14.555 1 56 305 PRO A N 1
ATOM 2366 C CA . PRO A 1 305 ? -3.387 10.531 -15.68 1 56 305 PRO A CA 1
ATOM 2367 C C . PRO A 1 305 ? -3.436 9.055 -15.305 1 56 305 PRO A C 1
ATOM 2369 O O . PRO A 1 305 ? -2.496 8.539 -14.695 1 56 305 PRO A O 1
ATOM 2372 N N . MET A 1 306 ? -4.527 8.688 -14.969 1 56.16 306 MET A N 1
ATOM 2373 C CA . MET A 1 306 ? -4.633 7.262 -14.695 1 56.16 306 MET A CA 1
ATOM 2374 C C . MET A 1 306 ? -5.203 6.516 -15.898 1 56.16 306 MET A C 1
ATOM 2376 O O . MET A 1 306 ? -5.938 7.098 -16.703 1 56.16 306 MET A O 1
ATOM 2380 N N . ALA A 1 307 ? -4.648 5.316 -16.172 1 49.44 307 ALA A N 1
ATOM 2381 C CA . ALA A 1 307 ? -5.023 4.48 -17.312 1 49.44 307 ALA A CA 1
ATOM 2382 C C . ALA A 1 307 ? -6.434 3.92 -17.125 1 49.44 307 ALA A C 1
ATOM 2384 O O . ALA A 1 307 ? -6.887 3.098 -17.938 1 49.44 307 ALA A O 1
ATOM 2385 N N . SER A 1 308 ? -7.266 4.535 -16.281 1 56.09 308 SER A N 1
ATOM 2386 C CA . SER A 1 308 ? -8.492 3.771 -16.062 1 56.09 308 SER A CA 1
ATOM 2387 C C . SER A 1 308 ? -9.617 4.258 -16.969 1 56.09 308 SER A C 1
ATOM 2389 O O . SER A 1 308 ? -9.742 5.457 -17.219 1 56.09 308 SER A O 1
ATOM 2391 N N . LYS A 1 309 ? -10.367 3.307 -17.625 1 56.06 309 LYS A N 1
ATOM 2392 C CA . LYS A 1 309 ? -11.508 3.572 -18.5 1 56.06 309 LYS A CA 1
ATOM 2393 C C . LYS A 1 309 ? -12.695 4.102 -17.703 1 56.06 309 LYS A C 1
ATOM 2395 O O . LYS A 1 309 ? -13.562 4.793 -18.25 1 56.06 309 LYS A O 1
ATOM 2400 N N . ASN A 1 310 ? -12.719 3.77 -16.469 1 65.88 310 ASN A N 1
ATOM 2401 C CA . ASN A 1 310 ? -13.93 4.09 -15.719 1 65.88 310 ASN A CA 1
ATOM 2402 C C . ASN A 1 310 ? -13.688 5.227 -14.727 1 65.88 310 ASN A C 1
ATOM 2404 O O . ASN A 1 310 ? -13.789 5.031 -13.516 1 65.88 310 ASN A O 1
ATOM 2408 N N . LYS A 1 311 ? -13.492 6.406 -15.359 1 79.19 311 LYS A N 1
ATOM 2409 C CA . LYS A 1 311 ? -13.25 7.559 -14.5 1 79.19 311 LYS A CA 1
ATOM 2410 C C . LYS A 1 311 ? -14.562 8.25 -14.125 1 79.19 311 LYS A C 1
ATOM 2412 O O . LYS A 1 311 ? -15.398 8.516 -14.992 1 79.19 311 LYS A O 1
ATOM 2417 N N . LEU A 1 312 ? -14.68 8.391 -12.875 1 87.38 312 LEU A N 1
ATOM 2418 C CA . LEU A 1 312 ? -15.844 9.117 -12.367 1 87.38 312 LEU A CA 1
ATOM 2419 C C . LEU A 1 312 ? -15.602 10.617 -12.391 1 87.38 312 LEU A C 1
ATOM 2421 O O . LEU A 1 312 ? -14.484 11.078 -12.148 1 87.38 312 LEU A O 1
ATOM 2425 N N . THR A 1 313 ? -16.672 11.422 -12.703 1 89.38 313 THR A N 1
ATOM 2426 C CA . THR A 1 313 ? -16.578 12.875 -12.648 1 89.38 313 THR A CA 1
ATOM 2427 C C . THR A 1 313 ? -16.578 13.359 -11.203 1 89.38 313 THR A C 1
ATOM 2429 O O . THR A 1 313 ? -17.016 12.641 -10.305 1 89.38 313 THR A O 1
ATOM 2432 N N . PRO A 1 314 ? -16.062 14.586 -11.031 1 90.25 314 PRO A N 1
ATOM 2433 C CA . PRO A 1 314 ? -16.109 15.141 -9.672 1 90.25 314 PRO A CA 1
ATOM 2434 C C . PRO A 1 314 ? -17.531 15.164 -9.094 1 90.25 314 PRO A C 1
ATOM 2436 O O . PRO A 1 314 ? -17.719 14.906 -7.902 1 90.25 314 PRO A O 1
ATOM 2439 N N . GLU A 1 315 ? -18.531 15.469 -9.891 1 92.31 315 GLU A N 1
ATOM 2440 C CA . GLU A 1 315 ? -19.906 15.492 -9.438 1 92.31 315 GLU A CA 1
ATOM 2441 C C . GLU A 1 315 ? -20.359 14.109 -8.969 1 92.31 315 GLU A C 1
ATOM 2443 O O . GLU A 1 315 ? -21.016 13.977 -7.934 1 92.31 315 GLU A O 1
ATOM 2448 N N . ASP A 1 316 ? -20.016 13.117 -9.766 1 93.88 316 ASP A N 1
ATOM 2449 C CA . ASP A 1 316 ? -20.328 11.742 -9.398 1 93.88 316 ASP A CA 1
ATOM 2450 C C . ASP A 1 316 ? -19.656 11.352 -8.086 1 93.88 316 ASP A C 1
ATOM 2452 O O . ASP A 1 316 ? -20.234 10.641 -7.266 1 93.88 316 ASP A O 1
ATOM 2456 N N . ILE A 1 317 ? -18.453 11.781 -7.957 1 96 317 ILE A N 1
ATOM 2457 C CA . ILE A 1 317 ? -17.672 11.469 -6.773 1 96 317 ILE A CA 1
ATOM 2458 C C . ILE A 1 317 ? -18.328 12.086 -5.535 1 96 317 ILE A C 1
ATOM 2460 O O . ILE A 1 317 ? -18.5 11.414 -4.52 1 96 317 ILE A O 1
ATOM 2464 N N . GLU A 1 318 ? -18.703 13.344 -5.613 1 96.38 318 GLU A N 1
ATOM 2465 C CA . GLU A 1 318 ? -19.344 14.031 -4.492 1 96.38 318 GLU A CA 1
ATOM 2466 C C . GLU A 1 318 ? -20.672 13.367 -4.113 1 96.38 318 GLU A C 1
ATOM 2468 O O . GLU A 1 318 ? -20.984 13.242 -2.93 1 96.38 318 GLU A O 1
ATOM 2473 N N . GLU A 1 319 ? -21.391 12.945 -5.113 1 95.25 319 GLU A N 1
ATOM 2474 C CA . GLU A 1 319 ? -22.641 12.242 -4.859 1 95.25 319 GLU A CA 1
ATOM 2475 C C . GLU A 1 319 ? -22.406 10.914 -4.156 1 95.25 319 GLU A C 1
ATOM 2477 O O . GLU A 1 319 ? -23.078 10.578 -3.188 1 95.25 319 GLU A O 1
ATOM 2482 N N . TYR A 1 320 ? -21.453 10.219 -4.637 1 95.5 320 TYR A N 1
ATOM 2483 C CA . TYR A 1 320 ? -21.141 8.914 -4.07 1 95.5 320 TYR A CA 1
ATOM 2484 C C . TYR A 1 320 ? -20.672 9.047 -2.627 1 95.5 320 TYR A C 1
ATOM 2486 O O . TYR A 1 320 ? -21.047 8.258 -1.764 1 95.5 320 TYR A O 1
ATOM 2494 N N . LEU A 1 321 ? -19.828 10 -2.326 1 96.5 321 LEU A N 1
ATOM 2495 C CA . LEU A 1 321 ? -19.234 10.172 -1.007 1 96.5 321 LEU A CA 1
ATOM 2496 C C . LEU A 1 321 ? -20.188 10.891 -0.064 1 96.5 321 LEU A C 1
ATOM 2498 O O . LEU A 1 321 ? -20.031 10.828 1.157 1 96.5 321 LEU A O 1
ATOM 2502 N N . GLY A 1 322 ? -21.172 11.625 -0.629 1 93.62 322 GLY A N 1
ATOM 2503 C CA . GLY A 1 322 ? -22.031 12.477 0.185 1 93.62 322 GLY A CA 1
ATOM 2504 C C . GLY A 1 322 ? -21.297 13.664 0.784 1 93.62 322 GLY A C 1
ATOM 2505 O O . GLY A 1 322 ? -21.625 14.117 1.88 1 93.62 322 GLY A O 1
ATOM 2506 N N . GLN A 1 323 ? -20.203 13.945 0.245 1 93.12 323 GLN A N 1
ATOM 2507 C CA . GLN A 1 323 ? -19.328 15.023 0.686 1 93.12 323 GLN A CA 1
ATOM 2508 C C . GLN A 1 323 ? -18.734 15.773 -0.504 1 93.12 323 GLN A C 1
ATOM 2510 O O . GLN A 1 323 ? -18.438 15.164 -1.532 1 93.12 323 GLN A O 1
ATOM 2515 N N . LYS A 1 324 ? -18.547 17.094 -0.424 1 94.25 324 LYS A N 1
ATOM 2516 C CA . LYS A 1 324 ? -17.922 17.891 -1.475 1 94.25 324 LYS A CA 1
ATOM 2517 C C . LYS A 1 324 ? -16.406 17.656 -1.521 1 94.25 324 LYS A C 1
ATOM 2519 O O . LYS A 1 324 ? -15.789 17.375 -0.494 1 94.25 324 LYS A O 1
ATOM 2524 N N . VAL A 1 325 ? -15.898 17.766 -2.695 1 95.81 325 VAL A N 1
ATOM 2525 C CA . VAL A 1 325 ? -14.453 17.766 -2.873 1 95.81 325 VAL A CA 1
ATOM 2526 C C . VAL A 1 325 ? -13.875 19.125 -2.473 1 95.81 325 VAL A C 1
ATOM 2528 O O . VAL A 1 325 ? -14.328 20.156 -2.967 1 95.81 325 VAL A O 1
ATOM 2531 N N . ASP A 1 326 ? -12.883 19.094 -1.624 1 95 326 ASP A N 1
ATOM 2532 C CA . ASP A 1 326 ? -12.375 20.344 -1.049 1 95 326 ASP A CA 1
ATOM 2533 C C . ASP A 1 326 ? -11.25 20.922 -1.895 1 95 326 ASP A C 1
ATOM 2535 O O . ASP A 1 326 ? -11.047 22.141 -1.929 1 95 326 ASP A O 1
ATOM 2539 N N . VAL A 1 327 ? -10.461 20.109 -2.537 1 94.25 327 VAL A N 1
ATOM 2540 C CA . VAL A 1 327 ? -9.336 20.578 -3.334 1 94.25 327 VAL A CA 1
ATOM 2541 C C . VAL A 1 327 ? -9.047 19.578 -4.457 1 94.25 327 VAL A C 1
ATOM 2543 O O . VAL A 1 327 ? -9.125 18.375 -4.254 1 94.25 327 VAL A O 1
ATOM 2546 N N . ILE A 1 328 ? -8.836 20.031 -5.598 1 92.12 328 ILE A N 1
ATOM 2547 C CA . ILE A 1 328 ? -8.375 19.25 -6.742 1 92.12 328 ILE A CA 1
ATOM 2548 C C . ILE A 1 328 ? -6.883 19.469 -6.957 1 92.12 328 ILE A C 1
ATOM 2550 O O . ILE A 1 328 ? -6.43 20.609 -7.082 1 92.12 328 ILE A O 1
ATOM 2554 N N . TYR A 1 329 ? -6.184 18.375 -6.93 1 89.62 329 TYR A N 1
ATOM 2555 C CA . TYR A 1 329 ? -4.727 18.375 -6.98 1 89.62 329 TYR A CA 1
ATOM 2556 C C . TYR A 1 329 ? -4.223 17.625 -8.203 1 89.62 329 TYR A C 1
ATOM 2558 O O . TYR A 1 329 ? -4.816 16.625 -8.609 1 89.62 329 TYR A O 1
ATOM 2566 N N . THR A 1 330 ? -3.287 18.156 -8.867 1 82.38 330 THR A N 1
ATOM 2567 C CA . THR A 1 330 ? -2.572 17.438 -9.914 1 82.38 330 THR A CA 1
ATOM 2568 C C . THR A 1 330 ? -1.105 17.25 -9.539 1 82.38 330 THR A C 1
ATOM 2570 O O . THR A 1 330 ? -0.357 18.234 -9.438 1 82.38 330 THR A O 1
ATOM 2573 N N . ALA A 1 331 ? -0.876 16.016 -9.234 1 67.56 331 ALA A N 1
ATOM 2574 C CA . ALA A 1 331 ? 0.523 15.742 -8.914 1 67.56 331 ALA A CA 1
ATOM 2575 C C . ALA A 1 331 ? 1.428 16.062 -10.102 1 67.56 331 ALA A C 1
ATOM 2577 O O . ALA A 1 331 ? 1.141 15.664 -11.234 1 67.56 331 ALA A O 1
ATOM 2578 N N . GLN A 1 332 ? 2.057 17.344 -10.172 1 56.19 332 GLN A N 1
ATOM 2579 C CA . GLN A 1 332 ? 2.934 17.719 -11.273 1 56.19 332 GLN A CA 1
ATOM 2580 C C . GLN A 1 332 ? 4.383 17.344 -10.984 1 56.19 332 GLN A C 1
ATOM 2582 O O . GLN A 1 332 ? 4.805 17.328 -9.828 1 56.19 332 GLN A O 1
ATOM 2587 N N . PRO A 1 333 ? 4.965 16.516 -11.961 1 47.62 333 PRO A N 1
ATOM 2588 C CA . PRO A 1 333 ? 6.41 16.438 -11.734 1 47.62 333 PRO A CA 1
ATOM 2589 C C . PRO A 1 333 ? 7.004 17.766 -11.25 1 47.62 333 PRO A C 1
ATOM 2591 O O . PRO A 1 333 ? 7.035 18.031 -10.047 1 47.62 333 PRO A O 1
ATOM 2594 N N . THR A 1 334 ? 8.086 18.234 -11.891 1 41.22 334 THR A N 1
ATOM 2595 C CA . THR A 1 334 ? 9.211 19.109 -11.555 1 41.22 334 THR A CA 1
ATOM 2596 C C . THR A 1 334 ? 8.719 20.516 -11.234 1 41.22 334 THR A C 1
ATOM 2598 O O . THR A 1 334 ? 9.523 21.453 -11.141 1 41.22 334 THR A O 1
ATOM 2601 N N . LYS A 1 335 ? 7.715 21.281 -11.766 1 41.06 335 LYS A N 1
ATOM 2602 C CA . LYS A 1 335 ? 8.195 22.672 -11.688 1 41.06 335 LYS A CA 1
ATOM 2603 C C . LYS A 1 335 ? 8.234 23.156 -10.242 1 41.06 335 LYS A C 1
ATOM 2605 O O . LYS A 1 335 ? 7.227 23.109 -9.539 1 41.06 335 LYS A O 1
ATOM 2610 N N . LYS A 1 336 ? 9.273 23.031 -9.547 1 42.44 336 LYS A N 1
ATOM 2611 C CA . LYS A 1 336 ? 9.789 23.797 -8.406 1 42.44 336 LYS A CA 1
ATOM 2612 C C . LYS A 1 336 ? 9.109 25.172 -8.312 1 42.44 336 LYS A C 1
ATOM 2614 O O . LYS A 1 336 ? 9.008 25.891 -9.312 1 42.44 336 LYS A O 1
ATOM 2619 N N . GLY A 1 337 ? 8.516 25.547 -7.387 1 44.31 337 GLY A N 1
ATOM 2620 C CA . GLY A 1 337 ? 8.281 26.906 -6.961 1 44.31 337 GLY A CA 1
ATOM 2621 C C . GLY A 1 337 ? 6.812 27.297 -6.945 1 44.31 337 GLY A C 1
ATOM 2622 O O . GLY A 1 337 ? 6.402 28.172 -6.195 1 44.31 337 GLY A O 1
ATOM 2623 N N . MET A 1 338 ? 6.059 26.859 -8.078 1 46.31 338 MET A N 1
ATOM 2624 C CA . MET A 1 338 ? 4.797 27.594 -8.031 1 46.31 338 MET A CA 1
ATOM 2625 C C . MET A 1 338 ? 3.699 26.75 -7.391 1 46.31 338 MET A C 1
ATOM 2627 O O . MET A 1 338 ? 3.365 25.672 -7.887 1 46.31 338 MET A O 1
ATOM 2631 N N . VAL A 1 339 ? 3.543 26.859 -6.109 1 55.84 339 VAL A N 1
ATOM 2632 C CA . VAL A 1 339 ? 2.389 26.297 -5.426 1 55.84 339 VAL A CA 1
ATOM 2633 C C . VAL A 1 339 ? 1.114 26.609 -6.207 1 55.84 339 VAL A C 1
ATOM 2635 O O . VAL A 1 339 ? 0.87 27.766 -6.566 1 55.84 339 VAL A O 1
ATOM 2638 N N . ASP A 1 340 ? 0.403 25.516 -6.605 1 71.88 340 ASP A N 1
ATOM 2639 C CA . ASP A 1 340 ? -0.898 25.594 -7.262 1 71.88 340 ASP A CA 1
ATOM 2640 C C . ASP A 1 340 ? -1.867 26.469 -6.473 1 71.88 340 ASP A C 1
ATOM 2642 O O . ASP A 1 340 ? -1.857 26.453 -5.238 1 71.88 340 ASP A O 1
ATOM 2646 N N . LYS A 1 341 ? -2.393 27.484 -7.074 1 80.44 341 LYS A N 1
ATOM 2647 C CA . LYS A 1 341 ? -3.346 28.406 -6.453 1 80.44 341 LYS A CA 1
ATOM 2648 C C . LYS A 1 341 ? -4.387 27.641 -5.637 1 80.44 341 LYS A C 1
ATOM 2650 O O . LYS A 1 341 ? -4.789 28.094 -4.559 1 80.44 341 LYS A O 1
ATOM 2655 N N . GLN A 1 342 ? -4.688 26.469 -6.133 1 86.19 342 GLN A N 1
ATOM 2656 C CA . GLN A 1 342 ? -5.688 25.672 -5.426 1 86.19 342 GLN A CA 1
ATOM 2657 C C . GLN A 1 342 ? -5.137 25.141 -4.105 1 86.19 342 GLN A C 1
ATOM 2659 O O . GLN A 1 342 ? -5.836 25.141 -3.09 1 86.19 342 GLN A O 1
ATOM 2664 N N . LEU A 1 343 ? -3.93 24.766 -4.152 1 90.69 343 LEU A N 1
ATOM 2665 C CA . LEU A 1 343 ? -3.316 24.25 -2.939 1 90.69 343 LEU A CA 1
ATOM 2666 C C . LEU A 1 343 ? -3.076 25.359 -1.924 1 90.69 343 LEU A C 1
ATOM 2668 O O . LEU A 1 343 ? -3.246 25.156 -0.72 1 90.69 343 LEU A O 1
ATOM 2672 N N . SER A 1 344 ? -2.689 26.516 -2.434 1 90.19 344 SER A N 1
ATOM 2673 C CA . SER A 1 344 ? -2.482 27.672 -1.563 1 90.19 344 SER A CA 1
ATOM 2674 C C . SER A 1 344 ? -3.775 28.062 -0.862 1 90.19 344 SER A C 1
ATOM 2676 O O . SER A 1 344 ? -3.773 28.359 0.337 1 90.19 344 SER A O 1
ATOM 2678 N N . SER A 1 345 ? -4.855 28.094 -1.611 1 89.56 345 SER A N 1
ATOM 2679 C CA . SER A 1 345 ? -6.152 28.422 -1.033 1 89.56 345 SER A CA 1
ATOM 2680 C C . SER A 1 345 ? -6.574 27.391 0.005 1 89.56 345 SER A C 1
ATOM 2682 O O . SER A 1 345 ? -7.117 27.734 1.055 1 89.56 345 SER A O 1
ATOM 2684 N N . PHE A 1 346 ? -6.336 26.203 -0.282 1 93.12 346 PHE A N 1
ATOM 2685 C CA . PHE A 1 346 ? -6.668 25.141 0.655 1 93.12 346 PHE A CA 1
ATOM 2686 C C . PHE A 1 346 ? -5.828 25.25 1.921 1 93.12 346 PHE A C 1
ATOM 2688 O O . PHE A 1 346 ? -6.332 25.047 3.027 1 93.12 346 PHE A O 1
ATOM 2695 N N . ALA A 1 347 ? -4.547 25.516 1.753 1 92.75 347 ALA A N 1
ATOM 2696 C CA . ALA A 1 347 ? -3.662 25.703 2.898 1 92.75 347 ALA A CA 1
ATOM 2697 C C . ALA A 1 347 ? -4.172 26.828 3.801 1 92.75 347 ALA A C 1
ATOM 2699 O O . ALA A 1 347 ? -4.164 26.688 5.027 1 92.75 347 ALA A O 1
ATOM 2700 N N . ALA A 1 348 ? -4.625 27.891 3.186 1 86.44 348 ALA A N 1
ATOM 2701 C CA . ALA A 1 348 ? -5.184 29 3.947 1 86.44 348 ALA A CA 1
ATOM 2702 C C . ALA A 1 348 ? -6.406 28.562 4.75 1 86.44 348 ALA A C 1
ATOM 2704 O O . ALA A 1 348 ? -6.547 28.922 5.922 1 86.44 348 ALA A O 1
ATOM 2705 N N . ARG A 1 349 ? -7.238 27.766 4.098 1 85.38 349 ARG A N 1
ATOM 2706 C CA . ARG A 1 349 ? -8.43 27.234 4.754 1 85.38 349 ARG A CA 1
ATOM 2707 C C . ARG A 1 349 ? -8.062 26.344 5.941 1 85.38 349 ARG A C 1
ATOM 2709 O O . ARG A 1 349 ? -8.719 26.391 6.98 1 85.38 349 ARG A O 1
ATOM 2716 N N . LEU A 1 350 ? -7.09 25.562 5.809 1 87.12 350 LEU A N 1
ATOM 2717 C CA . LEU A 1 350 ? -6.637 24.688 6.883 1 87.12 350 LEU A CA 1
ATOM 2718 C C . LEU A 1 350 ? -6.188 25.484 8.094 1 87.12 350 LEU A C 1
ATOM 2720 O O . LEU A 1 350 ? -6.402 25.078 9.234 1 87.12 350 LEU A O 1
ATOM 2724 N N . LEU A 1 351 ? -5.582 26.672 7.793 1 81.44 351 LEU A N 1
ATOM 2725 C CA . LEU A 1 351 ? -5.047 27.516 8.852 1 81.44 351 LEU A CA 1
ATOM 2726 C C . LEU A 1 351 ? -6.137 28.422 9.422 1 81.44 351 LEU A C 1
ATOM 2728 O O . LEU A 1 351 ? -5.891 29.172 10.367 1 81.44 351 LEU A O 1
ATOM 2732 N N . GLY A 1 352 ? -7.336 28.297 8.781 1 71.69 352 GLY A N 1
ATOM 2733 C CA . GLY A 1 352 ? -8.438 29.109 9.258 1 71.69 352 GLY A CA 1
ATOM 2734 C C . GLY A 1 352 ? -8.398 30.531 8.719 1 71.69 352 GLY A C 1
ATOM 2735 O O . GLY A 1 352 ? -9.023 31.438 9.281 1 71.69 352 GLY A O 1
ATOM 2736 N N . LYS A 1 353 ? -7.617 30.781 7.738 1 67.38 353 LYS A N 1
ATOM 2737 C CA . LYS A 1 353 ? -7.547 32.125 7.129 1 67.38 353 LYS A CA 1
ATOM 2738 C C . LYS A 1 353 ? -8.703 32.344 6.156 1 67.38 353 LYS A C 1
ATOM 2740 O O . LYS A 1 353 ? -9.195 31.375 5.547 1 67.38 353 LYS A O 1
ATOM 2745 N N . LYS A 1 354 ? -9.453 33.375 6.18 1 55.28 354 LYS A N 1
ATOM 2746 C CA . LYS A 1 354 ? -10.555 33.719 5.285 1 55.28 354 LYS A CA 1
ATOM 2747 C C . LYS A 1 354 ? -10.133 33.625 3.822 1 55.28 354 LYS A C 1
ATOM 2749 O O . LYS A 1 354 ? -9.125 34.188 3.418 1 55.28 354 LYS A O 1
ATOM 2754 N N . THR A 1 355 ? -10.312 32.469 3.148 1 51.84 355 THR A N 1
ATOM 2755 C CA . THR A 1 355 ? -9.922 32.312 1.75 1 51.84 355 THR A CA 1
ATOM 2756 C C . THR A 1 355 ? -10.992 32.875 0.825 1 51.84 355 THR A C 1
ATOM 2758 O O . THR A 1 355 ? -12.18 32.844 1.14 1 51.84 355 THR A O 1
ATOM 2761 N N . ILE A 1 356 ? -10.594 33.688 -0.22 1 41.16 356 ILE A N 1
ATOM 2762 C CA . ILE A 1 356 ? -11.414 34.062 -1.375 1 41.16 356 ILE A CA 1
ATOM 2763 C C . ILE A 1 356 ? -11.812 32.781 -2.129 1 41.16 356 ILE A C 1
ATOM 2765 O O . ILE A 1 356 ? -10.969 31.953 -2.449 1 41.16 356 ILE A O 1
ATOM 2769 N N . ALA A 1 357 ? -13 32.438 -2.111 1 41.94 357 ALA A N 1
ATOM 2770 C CA . ALA A 1 357 ? -13.625 31.281 -2.754 1 41.94 357 ALA A CA 1
ATOM 2771 C C . ALA A 1 357 ? -13.125 31.125 -4.188 1 41.94 357 ALA A C 1
ATOM 2773 O O . ALA A 1 357 ? -13.305 32.031 -5.02 1 41.94 357 ALA A O 1
ATOM 2774 N N . ILE A 1 358 ? -12.07 30.547 -4.496 1 40.41 358 ILE A N 1
ATOM 2775 C CA . ILE A 1 358 ? -11.82 30.25 -5.898 1 40.41 358 ILE A CA 1
ATOM 2776 C C . ILE A 1 358 ? -12.539 28.953 -6.277 1 40.41 358 ILE A C 1
ATOM 2778 O O . ILE A 1 358 ? -12.32 27.906 -5.652 1 40.41 358 ILE A O 1
ATOM 2782 N N . ALA A 1 359 ? -13.609 29.047 -6.953 1 40.69 359 ALA A N 1
ATOM 2783 C CA . ALA A 1 359 ? -14.391 27.922 -7.461 1 40.69 359 ALA A CA 1
ATOM 2784 C C . ALA A 1 359 ? -13.523 26.984 -8.289 1 40.69 359 ALA A C 1
ATOM 2786 O O . ALA A 1 359 ? -12.773 27.422 -9.164 1 40.69 359 ALA A O 1
ATOM 2787 N N . PRO A 1 360 ? -13.438 25.766 -7.91 1 41.81 360 PRO A N 1
ATOM 2788 C CA . PRO A 1 360 ? -12.664 24.812 -8.719 1 41.81 360 PRO A CA 1
ATOM 2789 C C . PRO A 1 360 ? -13.172 24.719 -10.156 1 41.81 360 PRO A C 1
ATOM 2791 O O . PRO A 1 360 ? -14.375 24.625 -10.383 1 41.81 360 PRO A O 1
ATOM 2794 N N . LYS A 1 361 ? -12.469 25.25 -11.117 1 39.62 361 LYS A N 1
ATOM 2795 C CA . LYS A 1 361 ? -12.898 25.094 -12.508 1 39.62 361 LYS A CA 1
ATOM 2796 C C . LYS A 1 361 ? -12.891 23.625 -12.93 1 39.62 361 LYS A C 1
ATOM 2798 O O . LYS A 1 361 ? -11.828 23.031 -13.07 1 39.62 361 LYS A O 1
ATOM 2803 N N . GLY A 1 362 ? -13.828 22.797 -12.57 1 36.22 362 GLY A N 1
ATOM 2804 C CA . GLY A 1 362 ? -13.875 21.406 -12.953 1 36.22 362 GLY A CA 1
ATOM 2805 C C . GLY A 1 362 ? -14.203 21.188 -14.422 1 36.22 362 GLY A C 1
ATOM 2806 O O . GLY A 1 362 ? -15.047 21.891 -14.984 1 36.22 362 GLY A O 1
ATOM 2807 N N . ALA A 1 363 ? -13.344 20.609 -15.211 1 33.81 363 ALA A N 1
ATOM 2808 C CA . ALA A 1 363 ? -13.672 20.203 -16.578 1 33.81 363 ALA A CA 1
ATOM 2809 C C . ALA A 1 363 ? -14.867 19.25 -16.594 1 33.81 363 ALA A C 1
ATOM 2811 O O . ALA A 1 363 ? -15.008 18.406 -15.703 1 33.81 363 ALA A O 1
ATOM 2812 N N . LYS A 1 364 ? -15.805 19.344 -17.625 1 36.41 364 LYS A N 1
ATOM 2813 C CA . LYS A 1 364 ? -17.078 18.672 -17.906 1 36.41 364 LYS A CA 1
ATOM 2814 C C . LYS A 1 364 ? -16.875 17.203 -18.203 1 36.41 364 LYS A C 1
ATOM 2816 O O . LYS A 1 364 ? -16.422 16.844 -19.297 1 36.41 364 LYS A O 1
ATOM 2821 N N . VAL A 1 365 ? -16.406 16.281 -17.359 1 36.5 365 VAL A N 1
ATOM 2822 C CA . VAL A 1 365 ? -16.422 14.922 -17.891 1 36.5 365 VAL A CA 1
ATOM 2823 C C . VAL A 1 365 ? -17.812 14.32 -17.734 1 36.5 365 VAL A C 1
ATOM 2825 O O . VAL A 1 365 ? -18.547 14.672 -16.797 1 36.5 365 VAL A O 1
ATOM 2828 N N . ASN A 1 366 ? -18.391 13.672 -18.703 1 37.25 366 ASN A N 1
ATOM 2829 C CA . ASN A 1 366 ? -19.672 13.016 -18.922 1 37.25 366 ASN A CA 1
ATOM 2830 C C . ASN A 1 366 ? -19.938 11.93 -17.875 1 37.25 366 ASN A C 1
ATOM 2832 O O . ASN A 1 366 ? -19.047 11.141 -17.562 1 37.25 366 ASN A O 1
ATOM 2836 N N . GLY A 1 367 ? -21.062 11.984 -16.953 1 32.28 367 GLY A N 1
ATOM 2837 C CA . GLY A 1 367 ? -21.562 11.469 -15.703 1 32.28 367 GLY A CA 1
ATOM 2838 C C . GLY A 1 367 ? -21.812 9.969 -15.734 1 32.28 367 GLY A C 1
ATOM 2839 O O . GLY A 1 367 ? -21.828 9.359 -16.797 1 32.28 367 GLY A O 1
ATOM 2840 N N . PHE A 1 368 ? -22.062 9.398 -14.391 1 39.69 368 PHE A N 1
ATOM 2841 C CA . PHE A 1 368 ? -22.141 8.164 -13.633 1 39.69 368 PHE A CA 1
ATOM 2842 C C . PHE A 1 368 ? -23.406 7.387 -14 1 39.69 368 PHE A C 1
ATOM 2844 O O . PHE A 1 368 ? -23.656 6.312 -13.453 1 39.69 368 PHE A O 1
ATOM 2851 N N . ALA A 1 369 ? -24.484 7.785 -14.625 1 36.28 369 ALA A N 1
ATOM 2852 C CA . ALA A 1 369 ? -25.766 7.094 -14.617 1 36.28 369 ALA A CA 1
ATOM 2853 C C . ALA A 1 369 ? -25.625 5.676 -15.164 1 36.28 369 ALA A C 1
ATOM 2855 O O . ALA A 1 369 ? -26.281 4.75 -14.688 1 36.28 369 ALA A O 1
ATOM 2856 N N . SER A 1 370 ? -24.766 5.516 -16.031 1 36.91 370 SER A N 1
ATOM 2857 C CA . SER A 1 370 ? -24.859 4.254 -16.766 1 36.91 370 SER A CA 1
ATOM 2858 C C . SER A 1 370 ? -24.156 3.127 -16.016 1 36.91 370 SER A C 1
ATOM 2860 O O . SER A 1 370 ? -24.594 1.977 -16.062 1 36.91 370 SER A O 1
ATOM 2862 N N . LEU A 1 371 ? -23.125 3.373 -15.25 1 35.41 371 LEU A N 1
ATOM 2863 C CA . LEU A 1 371 ? -22.328 2.27 -14.734 1 35.41 371 LEU A CA 1
ATOM 2864 C C . LEU A 1 371 ? -22.938 1.691 -13.469 1 35.41 371 LEU A C 1
ATOM 2866 O O . LEU A 1 371 ? -22.875 0.482 -13.234 1 35.41 371 LEU A O 1
ATOM 2870 N N . LEU A 1 372 ? -23.625 2.389 -12.602 1 36.59 372 LEU A N 1
ATOM 2871 C CA . LEU A 1 372 ? -24.25 1.866 -11.391 1 36.59 372 LEU A CA 1
ATOM 2872 C C . LEU A 1 372 ? -25.391 0.914 -11.742 1 36.59 372 LEU A C 1
ATOM 2874 O O . LEU A 1 372 ? -25.688 -0.012 -10.984 1 36.59 372 LEU A O 1
ATOM 2878 N N . LYS A 1 373 ? -26.094 1.066 -12.836 1 38.41 373 LYS A N 1
ATOM 2879 C CA . LYS A 1 373 ? -27.203 0.182 -13.203 1 38.41 373 LYS A CA 1
ATOM 2880 C C . LYS A 1 373 ? -26.719 -1.251 -13.398 1 38.41 373 LYS A C 1
ATOM 2882 O O . LYS A 1 373 ? -27.484 -2.201 -13.258 1 38.41 373 LYS A O 1
ATOM 2887 N N . LYS A 1 374 ? -25.516 -1.41 -13.805 1 36.88 374 LYS A N 1
ATOM 2888 C CA . LYS A 1 374 ? -25.062 -2.766 -14.125 1 36.88 374 LYS A CA 1
ATOM 2889 C C . LYS A 1 374 ? -24.703 -3.539 -12.859 1 36.88 374 LYS A C 1
ATOM 2891 O O . LYS A 1 374 ? -24.688 -4.773 -12.859 1 36.88 374 LYS A O 1
ATOM 2896 N N . LEU A 1 375 ? -24.141 -2.959 -11.852 1 30.31 375 LEU A N 1
ATOM 2897 C CA . LEU A 1 375 ? -23.75 -3.701 -10.664 1 30.31 375 LEU A CA 1
ATOM 2898 C C . LEU A 1 375 ? -24.969 -4.039 -9.805 1 30.31 375 LEU A C 1
ATOM 2900 O O . LEU A 1 375 ? -24.875 -4.855 -8.883 1 30.31 375 LEU A O 1
ATOM 2904 N N . LYS A 1 376 ? -26.109 -3.404 -9.852 1 34 376 LYS A N 1
ATOM 2905 C CA . LYS A 1 376 ? -27.328 -3.797 -9.125 1 34 376 LYS A CA 1
ATOM 2906 C C . LYS A 1 376 ? -28 -4.996 -9.781 1 34 376 LYS A C 1
ATOM 2908 O O . LYS A 1 376 ? -28.938 -5.57 -9.234 1 34 376 LYS A O 1
ATOM 2913 N N . LYS A 1 377 ? -27.703 -5.219 -11.195 1 30.42 377 LYS A N 1
ATOM 2914 C CA . LYS A 1 377 ? -28.344 -6.438 -11.68 1 30.42 377 LYS A CA 1
ATOM 2915 C C . LYS A 1 377 ? -27.484 -7.66 -11.422 1 30.42 377 LYS A C 1
ATOM 2917 O O . LYS A 1 377 ? -26.281 -7.645 -11.703 1 30.42 377 LYS A O 1
ATOM 2922 N N . MET B 1 1 ? -34.875 -63.125 28.531 1 24.22 1 MET B N 1
ATOM 2923 C CA . MET B 1 1 ? -35.031 -62.094 27.531 1 24.22 1 MET B CA 1
ATOM 2924 C C . MET B 1 1 ? -33.812 -61.969 26.641 1 24.22 1 MET B C 1
ATOM 2926 O O . MET B 1 1 ? -32.688 -61.75 27.141 1 24.22 1 MET B O 1
ATOM 2930 N N . LYS B 1 2 ? -33.844 -62.656 25.406 1 27.67 2 LYS B N 1
ATOM 2931 C CA . LYS B 1 2 ? -32.875 -63 24.359 1 27.67 2 LYS B CA 1
ATOM 2932 C C . LYS B 1 2 ? -32.281 -61.75 23.719 1 27.67 2 LYS B C 1
ATOM 2934 O O . LYS B 1 2 ? -33 -60.938 23.141 1 27.67 2 LYS B O 1
ATOM 2939 N N . LEU B 1 3 ? -31.203 -61.094 24.25 1 25.3 3 LEU B N 1
ATOM 2940 C CA . LEU B 1 3 ? -30.328 -59.938 23.969 1 25.3 3 LEU B CA 1
ATOM 2941 C C . LEU B 1 3 ? -29.75 -60.031 22.562 1 25.3 3 LEU B C 1
ATOM 2943 O O . LEU B 1 3 ? -28.938 -60.938 22.281 1 25.3 3 LEU B O 1
ATOM 2947 N N . PHE B 1 4 ? -30.578 -59.781 21.391 1 27.34 4 PHE B N 1
ATOM 2948 C CA . PHE B 1 4 ? -30.375 -59.844 19.953 1 27.34 4 PHE B CA 1
ATOM 2949 C C . PHE B 1 4 ? -29.156 -59.031 19.547 1 27.34 4 PHE B C 1
ATOM 2951 O O . PHE B 1 4 ? -29.062 -57.844 19.859 1 27.34 4 PHE B O 1
ATOM 2958 N N . SER B 1 5 ? -27.953 -59.625 19.453 1 27.98 5 SER B N 1
ATOM 2959 C CA . SER B 1 5 ? -26.625 -59.219 19.031 1 27.98 5 SER B CA 1
ATOM 2960 C C . SER B 1 5 ? -26.656 -58.625 17.609 1 27.98 5 SER B C 1
ATOM 2962 O O . SER B 1 5 ? -26.891 -59.344 16.641 1 27.98 5 SER B O 1
ATOM 2964 N N . ASN B 1 6 ? -27.469 -57.531 17.344 1 30.33 6 ASN B N 1
ATOM 2965 C CA . ASN B 1 6 ? -27.547 -56.938 16 1 30.33 6 ASN B CA 1
ATOM 2966 C C . ASN B 1 6 ? -26.172 -56.562 15.469 1 30.33 6 ASN B C 1
ATOM 2968 O O . ASN B 1 6 ? -25.578 -55.562 15.898 1 30.33 6 ASN B O 1
ATOM 2972 N N . LYS B 1 7 ? -25.344 -57.562 15.102 1 29.97 7 LYS B N 1
ATOM 2973 C CA . LYS B 1 7 ? -24.125 -57.438 14.312 1 29.97 7 LYS B CA 1
ATOM 2974 C C . LYS B 1 7 ? -24.359 -56.625 13.039 1 29.97 7 LYS B C 1
ATOM 2976 O O . LYS B 1 7 ? -25.047 -57.094 12.125 1 29.97 7 LYS B O 1
ATOM 2981 N N . ILE B 1 8 ? -24.609 -55.344 13.164 1 30.59 8 ILE B N 1
ATOM 2982 C CA . ILE B 1 8 ? -24.625 -54.469 11.992 1 30.59 8 ILE B CA 1
ATOM 2983 C C . ILE B 1 8 ? -23.438 -54.75 11.094 1 30.59 8 ILE B C 1
ATOM 2985 O O . ILE B 1 8 ? -22.281 -54.688 11.547 1 30.59 8 ILE B O 1
ATOM 2989 N N . ASP B 1 9 ? -23.688 -55.594 10.141 1 28.73 9 ASP B N 1
ATOM 2990 C CA . ASP B 1 9 ? -22.766 -56 9.07 1 28.73 9 ASP B CA 1
ATOM 2991 C C . ASP B 1 9 ? -22.141 -54.781 8.414 1 28.73 9 ASP B C 1
ATOM 2993 O O . ASP B 1 9 ? -22.781 -54.094 7.637 1 28.73 9 ASP B O 1
ATOM 2997 N N . LEU B 1 10 ? -21.281 -54 9.094 1 30.91 10 LEU B N 1
ATOM 2998 C CA . LEU B 1 10 ? -20.453 -52.906 8.633 1 30.91 10 LEU B CA 1
ATOM 2999 C C . LEU B 1 10 ? -19.688 -53.281 7.371 1 30.91 10 LEU B C 1
ATOM 3001 O O . LEU B 1 10 ? -18.906 -52.469 6.844 1 30.91 10 LEU B O 1
ATOM 3005 N N . SER B 1 11 ? -19.719 -54.594 7.004 1 31.92 11 SER B N 1
ATOM 3006 C CA . SER B 1 11 ? -18.812 -55 5.945 1 31.92 11 SER B CA 1
ATOM 3007 C C . SER B 1 11 ? -19.25 -54.469 4.59 1 31.92 11 SER B C 1
ATOM 3009 O O . SER B 1 11 ? -18.438 -54.25 3.697 1 31.92 11 SER B O 1
ATOM 3011 N N . GLU B 1 12 ? -20.562 -54.312 4.355 1 33.16 12 GLU B N 1
ATOM 3012 C CA . GLU B 1 12 ? -20.984 -54.125 2.969 1 33.16 12 GLU B CA 1
ATOM 3013 C C . GLU B 1 12 ? -20.719 -52.688 2.502 1 33.16 12 GLU B C 1
ATOM 3015 O O . GLU B 1 12 ? -20.703 -52.438 1.3 1 33.16 12 GLU B O 1
ATOM 3020 N N . GLU B 1 13 ? -20.766 -51.719 3.408 1 34.34 13 GLU B N 1
ATOM 3021 C CA . GLU B 1 13 ? -20.703 -50.375 2.846 1 34.34 13 GLU B CA 1
ATOM 3022 C C . GLU B 1 13 ? -19.328 -50.094 2.256 1 34.34 13 GLU B C 1
ATOM 3024 O O . GLU B 1 13 ? -19.125 -49.094 1.583 1 34.34 13 GLU B O 1
ATOM 3029 N N . ALA B 1 14 ? -18.266 -50.781 2.645 1 35.16 14 ALA B N 1
ATOM 3030 C CA . ALA B 1 14 ? -16.953 -50.5 2.08 1 35.16 14 ALA B CA 1
ATOM 3031 C C . ALA B 1 14 ? -16.891 -50.938 0.614 1 35.16 14 ALA B C 1
ATOM 3033 O O . ALA B 1 14 ? -16.031 -50.469 -0.132 1 35.16 14 ALA B O 1
ATOM 3034 N N . ARG B 1 15 ? -17.641 -51.938 0.16 1 35.72 15 ARG B N 1
ATOM 3035 C CA . ARG B 1 15 ? -17.5 -52.438 -1.201 1 35.72 15 ARG B CA 1
ATOM 3036 C C . ARG B 1 15 ? -18.125 -51.469 -2.211 1 35.72 15 ARG B C 1
ATOM 3038 O O . ARG B 1 15 ? -17.766 -51.5 -3.393 1 35.72 15 ARG B O 1
ATOM 3045 N N . ASP B 1 16 ? -19.234 -50.875 -1.864 1 35.84 16 ASP B N 1
ATOM 3046 C CA . ASP B 1 16 ? -19.922 -50.125 -2.92 1 35.84 16 ASP B CA 1
ATOM 3047 C C . ASP B 1 16 ? -19.188 -48.844 -3.275 1 35.84 16 ASP B C 1
ATOM 3049 O O . ASP B 1 16 ? -19.516 -48.188 -4.258 1 35.84 16 ASP B O 1
ATOM 3053 N N . SER B 1 17 ? -18.516 -48.25 -2.357 1 36.91 17 SER B N 1
ATOM 3054 C CA . SER B 1 17 ? -17.828 -47 -2.664 1 36.91 17 SER B CA 1
ATOM 3055 C C . SER B 1 17 ? -16.672 -47.219 -3.637 1 36.91 17 SER B C 1
ATOM 3057 O O . SER B 1 17 ? -16.016 -46.281 -4.055 1 36.91 17 SER B O 1
ATOM 3059 N N . SER B 1 18 ? -16.234 -48.438 -3.807 1 37.88 18 SER B N 1
ATOM 3060 C CA . SER B 1 18 ? -15.023 -48.812 -4.543 1 37.88 18 SER B CA 1
ATOM 3061 C C . SER B 1 18 ? -15.188 -48.562 -6.035 1 37.88 18 SER B C 1
ATOM 3063 O O . SER B 1 18 ? -14.195 -48.406 -6.754 1 37.88 18 SER B O 1
ATOM 3065 N N . GLU B 1 19 ? -16.359 -48.906 -6.57 1 40.03 19 GLU B N 1
ATOM 3066 C CA . GLU B 1 19 ? -16.406 -48.875 -8.031 1 40.03 19 GLU B CA 1
ATOM 3067 C C . GLU B 1 19 ? -16.438 -47.469 -8.562 1 40.03 19 GLU B C 1
ATOM 3069 O O . GLU B 1 19 ? -16.75 -47.219 -9.734 1 40.03 19 GLU B O 1
ATOM 3074 N N . ALA B 1 20 ? -16.672 -46.5 -7.824 1 48.75 20 ALA B N 1
ATOM 3075 C CA . ALA B 1 20 ? -16.672 -45.188 -8.469 1 48.75 20 ALA B CA 1
ATOM 3076 C C . ALA B 1 20 ? -15.414 -44.969 -9.305 1 48.75 20 ALA B C 1
ATOM 3078 O O . ALA B 1 20 ? -14.297 -45.094 -8.789 1 48.75 20 ALA B O 1
ATOM 3079 N N . GLY B 1 21 ? -15.469 -45.344 -10.562 1 63.94 21 GLY B N 1
ATOM 3080 C CA . GLY B 1 21 ? -14.539 -45.531 -11.656 1 63.94 21 GLY B CA 1
ATOM 3081 C C . GLY B 1 21 ? -13.547 -44.406 -11.828 1 63.94 21 GLY B C 1
ATOM 3082 O O . GLY B 1 21 ? -13.93 -43.25 -11.797 1 63.94 21 GLY B O 1
ATOM 3083 N N . TYR B 1 22 ? -12.297 -44.656 -11.469 1 78.31 22 TYR B N 1
ATOM 3084 C CA . TYR B 1 22 ? -11.211 -43.75 -11.773 1 78.31 22 TYR B CA 1
ATOM 3085 C C . TYR B 1 22 ? -11.242 -43.344 -13.242 1 78.31 22 TYR B C 1
ATOM 3087 O O . TYR B 1 22 ? -11.422 -44.188 -14.125 1 78.31 22 TYR B O 1
ATOM 3095 N N . ASN B 1 23 ? -11.344 -42.062 -13.352 1 87.44 23 ASN B N 1
ATOM 3096 C CA . ASN B 1 23 ? -11.07 -41.562 -14.703 1 87.44 23 ASN B CA 1
ATOM 3097 C C . ASN B 1 23 ? -9.578 -41.594 -15.016 1 87.44 23 ASN B C 1
ATOM 3099 O O . ASN B 1 23 ? -8.781 -40.938 -14.352 1 87.44 23 ASN B O 1
ATOM 3103 N N . ILE B 1 24 ? -9.289 -42.5 -16.016 1 91.19 24 ILE B N 1
ATOM 3104 C CA . ILE B 1 24 ? -7.879 -42.688 -16.312 1 91.19 24 ILE B CA 1
ATOM 3105 C C . ILE B 1 24 ? -7.57 -42.188 -17.719 1 91.19 24 ILE B C 1
ATOM 3107 O O . ILE B 1 24 ? -8.344 -42.406 -18.656 1 91.19 24 ILE B O 1
ATOM 3111 N N . VAL B 1 25 ? -6.492 -41.438 -17.781 1 91.5 25 VAL B N 1
ATOM 3112 C CA . VAL B 1 25 ? -6.008 -41 -19.094 1 91.5 25 VAL B CA 1
ATOM 3113 C C . VAL B 1 25 ? -4.633 -41.594 -19.359 1 91.5 25 VAL B C 1
ATOM 3115 O O . VAL B 1 25 ? -3.73 -41.5 -18.516 1 91.5 25 VAL B O 1
ATOM 3118 N N . ILE B 1 26 ? -4.512 -42.312 -20.516 1 94.19 26 ILE B N 1
ATOM 3119 C CA . ILE B 1 26 ? -3.232 -42.875 -20.938 1 94.19 26 ILE B CA 1
ATOM 3120 C C . ILE B 1 26 ? -2.652 -42.062 -22.078 1 94.19 26 ILE B C 1
ATOM 3122 O O . ILE B 1 26 ? -3.32 -41.844 -23.094 1 94.19 26 ILE B O 1
ATOM 3126 N N . ILE B 1 27 ? -1.451 -41.594 -21.891 1 92.44 27 ILE B N 1
ATOM 3127 C CA . ILE B 1 27 ? -0.783 -40.781 -22.891 1 92.44 27 ILE B CA 1
ATOM 3128 C C . ILE B 1 27 ? 0.48 -41.469 -23.375 1 92.44 27 ILE B C 1
ATOM 3130 O O . ILE B 1 27 ? 1.392 -41.75 -22.594 1 92.44 27 ILE B O 1
ATOM 3134 N N . SER B 1 28 ? 0.57 -41.812 -24.688 1 94.56 28 SER B N 1
ATOM 3135 C CA . SER B 1 28 ? 1.766 -42.438 -25.25 1 94.56 28 SER B CA 1
ATOM 3136 C C . SER B 1 28 ? 1.829 -42.219 -26.766 1 94.56 28 SER B C 1
ATOM 3138 O O . SER B 1 28 ? 0.818 -42.344 -27.453 1 94.56 28 SER B O 1
ATOM 3140 N N . PRO B 1 29 ? 2.984 -41.844 -27.219 1 92.5 29 PRO B N 1
ATOM 3141 C CA . PRO B 1 29 ? 3.139 -41.781 -28.672 1 92.5 29 PRO B CA 1
ATOM 3142 C C . PRO B 1 29 ? 3.297 -43.156 -29.281 1 92.5 29 PRO B C 1
ATOM 3144 O O . PRO B 1 29 ? 3.234 -43.312 -30.516 1 92.5 29 PRO B O 1
ATOM 3147 N N . ARG B 1 30 ? 3.484 -44.156 -28.516 1 95.69 30 ARG B N 1
ATOM 3148 C CA . ARG B 1 30 ? 3.709 -45.5 -28.984 1 95.69 30 ARG B CA 1
ATOM 3149 C C . ARG B 1 30 ? 2.443 -46.344 -28.859 1 95.69 30 ARG B C 1
ATOM 3151 O O . ARG B 1 30 ? 2.027 -46.688 -27.734 1 95.69 30 ARG B O 1
ATOM 3158 N N . THR B 1 31 ? 1.958 -46.781 -29.969 1 94.88 31 THR B N 1
ATOM 3159 C CA . THR B 1 31 ? 0.695 -47.531 -30 1 94.88 31 THR B CA 1
ATOM 3160 C C . THR B 1 31 ? 0.824 -48.844 -29.266 1 94.88 31 THR B C 1
ATOM 3162 O O . THR B 1 31 ? -0.115 -49.281 -28.594 1 94.88 31 THR B O 1
ATOM 3165 N N . MET B 1 32 ? 1.967 -49.438 -29.375 1 95.19 32 MET B N 1
ATOM 3166 C CA . MET B 1 32 ? 2.189 -50.719 -28.719 1 95.19 32 MET B CA 1
ATOM 3167 C C . MET B 1 32 ? 2.1 -50.594 -27.203 1 95.19 32 MET B C 1
ATOM 3169 O O . MET B 1 32 ? 1.56 -51.469 -26.531 1 95.19 32 MET B O 1
ATOM 3173 N N . VAL B 1 33 ? 2.646 -49.531 -26.734 1 96.25 33 VAL B N 1
ATOM 3174 C CA . VAL B 1 33 ? 2.631 -49.281 -25.297 1 96.25 33 VAL B CA 1
ATOM 3175 C C . VAL B 1 33 ? 1.198 -49.031 -24.828 1 96.25 33 VAL B C 1
ATOM 3177 O O . VAL B 1 33 ? 0.771 -49.562 -23.797 1 96.25 33 VAL B O 1
ATOM 3180 N N . LEU B 1 34 ? 0.438 -48.25 -25.547 1 95.38 34 LEU B N 1
ATOM 3181 C CA . LEU B 1 34 ? -0.96 -48 -25.234 1 95.38 34 LEU B CA 1
ATOM 3182 C C . LEU B 1 34 ? -1.758 -49.281 -25.141 1 95.38 34 LEU B C 1
ATOM 3184 O O . LEU B 1 34 ? -2.541 -49.469 -24.203 1 95.38 34 LEU B O 1
ATOM 3188 N N . GLU B 1 35 ? -1.521 -50.125 -26.125 1 94.62 35 GLU B N 1
ATOM 3189 C CA . GLU B 1 35 ? -2.242 -51.375 -26.172 1 94.62 35 GLU B CA 1
ATOM 3190 C C . GLU B 1 35 ? -1.898 -52.25 -24.984 1 94.62 35 GLU B C 1
ATOM 3192 O O . GLU B 1 35 ? -2.779 -52.906 -24.391 1 94.62 35 GLU B O 1
ATOM 3197 N N . GLU B 1 36 ? -0.62 -52.25 -24.688 1 95.44 36 GLU B N 1
ATOM 3198 C CA . GLU B 1 36 ? -0.18 -53.062 -23.562 1 95.44 36 GLU B CA 1
ATOM 3199 C C . GLU B 1 36 ? -0.799 -52.562 -22.25 1 95.44 36 GLU B C 1
ATOM 3201 O O . GLU B 1 36 ? -1.277 -53.375 -21.438 1 95.44 36 GLU B O 1
ATOM 3206 N N . ILE B 1 37 ? -0.795 -51.25 -22.047 1 96.31 37 ILE B N 1
ATOM 3207 C CA . ILE B 1 37 ? -1.353 -50.656 -20.828 1 96.31 37 ILE B CA 1
ATOM 3208 C C . ILE B 1 37 ? -2.852 -50.938 -20.766 1 96.31 37 ILE B C 1
ATOM 3210 O O . ILE B 1 37 ? -3.357 -51.406 -19.734 1 96.31 37 ILE B O 1
ATOM 3214 N N . ASN B 1 38 ? -3.533 -50.781 -21.875 1 95.19 38 ASN B N 1
ATOM 3215 C CA . ASN B 1 38 ? -4.969 -51.031 -21.922 1 95.19 38 ASN B CA 1
ATOM 3216 C C . ASN B 1 38 ? -5.281 -52.5 -21.609 1 95.19 38 ASN B C 1
ATOM 3218 O O . ASN B 1 38 ? -6.262 -52.781 -20.922 1 95.19 38 ASN B O 1
ATOM 3222 N N . SER B 1 39 ? -4.473 -53.344 -22.141 1 94.25 39 SER B N 1
ATOM 3223 C CA . SER B 1 39 ? -4.656 -54.75 -21.891 1 94.25 39 SER B CA 1
ATOM 3224 C C . SER B 1 39 ? -4.566 -55.062 -20.406 1 94.25 39 SER B C 1
ATOM 3226 O O . SER B 1 39 ? -5.387 -55.812 -19.859 1 94.25 39 SER B O 1
ATOM 3228 N N . ILE B 1 40 ? -3.598 -54.531 -19.797 1 93.75 40 ILE B N 1
ATOM 3229 C CA . ILE B 1 40 ? -3.389 -54.75 -18.375 1 93.75 40 ILE B CA 1
ATOM 3230 C C . ILE B 1 40 ? -4.57 -54.188 -17.578 1 93.75 40 ILE B C 1
ATOM 3232 O O . ILE B 1 40 ? -5.062 -54.844 -16.656 1 93.75 40 ILE B O 1
ATOM 3236 N N . LEU B 1 41 ? -5.059 -53.031 -17.938 1 93.12 41 LEU B N 1
ATOM 3237 C CA . LEU B 1 41 ? -6.188 -52.406 -17.25 1 93.12 41 LEU B CA 1
ATOM 3238 C C . LEU B 1 41 ? -7.449 -53.25 -17.422 1 93.12 41 LEU B C 1
ATOM 3240 O O . LEU B 1 41 ? -8.172 -53.5 -16.453 1 93.12 41 LEU B O 1
ATOM 3244 N N . THR B 1 42 ? -7.66 -53.688 -18.641 1 91.69 42 THR B N 1
ATOM 3245 C CA . THR B 1 42 ? -8.828 -54.5 -18.938 1 91.69 42 THR B CA 1
ATOM 3246 C C . THR B 1 42 ? -8.789 -55.812 -18.141 1 91.69 42 THR B C 1
ATOM 3248 O O . THR B 1 42 ? -9.797 -56.25 -17.578 1 91.69 42 THR B O 1
ATOM 3251 N N . MET B 1 43 ? -7.641 -56.375 -18.094 1 91.19 43 MET B N 1
ATOM 3252 C CA . MET B 1 43 ? -7.449 -57.625 -17.391 1 91.19 43 MET B CA 1
ATOM 3253 C C . MET B 1 43 ? -7.738 -57.469 -15.898 1 91.19 43 MET B C 1
ATOM 3255 O O . MET B 1 43 ? -8.047 -58.438 -15.203 1 91.19 43 MET B O 1
ATOM 3259 N N . ASN B 1 44 ? -7.645 -56.312 -15.438 1 90.62 44 ASN B N 1
ATOM 3260 C CA . ASN B 1 44 ? -7.867 -56.031 -14.023 1 90.62 44 ASN B CA 1
ATOM 3261 C C . ASN B 1 44 ? -9.188 -55.312 -13.797 1 90.62 44 ASN B C 1
ATOM 3263 O O . ASN B 1 44 ? -9.359 -54.656 -12.773 1 90.62 44 ASN B O 1
ATOM 3267 N N . ASN B 1 45 ? -10.047 -55.281 -14.734 1 86.88 45 ASN B N 1
ATOM 3268 C CA . ASN B 1 45 ? -11.414 -54.781 -14.688 1 86.88 45 ASN B CA 1
ATOM 3269 C C . ASN B 1 45 ? -11.445 -53.25 -14.523 1 86.88 45 ASN B C 1
ATOM 3271 O O . ASN B 1 45 ? -12.273 -52.719 -13.789 1 86.88 45 ASN B O 1
ATOM 3275 N N . ILE B 1 46 ? -10.406 -52.562 -15.039 1 86.19 46 ILE B N 1
ATOM 3276 C CA . ILE B 1 46 ? -10.352 -51.125 -15.094 1 86.19 46 ILE B CA 1
ATOM 3277 C C . ILE B 1 46 ? -10.656 -50.625 -16.5 1 86.19 46 ILE B C 1
ATOM 3279 O O . ILE B 1 46 ? -9.742 -50.5 -17.328 1 86.19 46 ILE B O 1
ATOM 3283 N N . ASP B 1 47 ? -11.883 -50.656 -17.047 1 73.25 47 ASP B N 1
ATOM 3284 C CA . ASP B 1 47 ? -12.109 -50.406 -18.469 1 73.25 47 ASP B CA 1
ATOM 3285 C C . ASP B 1 47 ? -13.141 -49.281 -18.672 1 73.25 47 ASP B C 1
ATOM 3287 O O . ASP B 1 47 ? -13.273 -48.75 -19.781 1 73.25 47 ASP B O 1
ATOM 3291 N N . ASN B 1 48 ? -13.867 -48.906 -17.797 1 72.81 48 ASN B N 1
ATOM 3292 C CA . ASN B 1 48 ? -15.039 -48.094 -18.094 1 72.81 48 ASN B CA 1
ATOM 3293 C C . ASN B 1 48 ? -14.664 -46.625 -18.234 1 72.81 48 ASN B C 1
ATOM 3295 O O . ASN B 1 48 ? -15.266 -45.906 -19.031 1 72.81 48 ASN B O 1
ATOM 3299 N N . ASN B 1 49 ? -13.602 -46.094 -17.734 1 85.12 49 ASN B N 1
ATOM 3300 C CA . ASN B 1 49 ? -13.305 -44.656 -17.781 1 85.12 49 ASN B CA 1
ATOM 3301 C C . ASN B 1 49 ? -11.836 -44.406 -18.109 1 85.12 49 ASN B C 1
ATOM 3303 O O . ASN B 1 49 ? -11.156 -43.656 -17.391 1 85.12 49 ASN B O 1
ATOM 3307 N N . VAL B 1 50 ? -11.484 -45.062 -19.359 1 90.31 50 VAL B N 1
ATOM 3308 C CA . VAL B 1 50 ? -10.086 -44.906 -19.766 1 90.31 50 VAL B CA 1
ATOM 3309 C C . VAL B 1 50 ? -10.023 -44.125 -21.094 1 90.31 50 VAL B C 1
ATOM 3311 O O . VAL B 1 50 ? -10.648 -44.531 -22.078 1 90.31 50 VAL B O 1
ATOM 3314 N N . ASP B 1 51 ? -9.391 -43.031 -21.125 1 90.62 51 ASP B N 1
ATOM 3315 C CA . ASP B 1 51 ? -9.156 -42.25 -22.328 1 90.62 51 ASP B CA 1
ATOM 3316 C C . ASP B 1 51 ? -7.719 -42.406 -22.812 1 90.62 51 ASP B C 1
ATOM 3318 O O . ASP B 1 51 ? -6.781 -42.375 -22.016 1 90.62 51 ASP B O 1
ATOM 3322 N N . ASN B 1 52 ? -7.559 -42.625 -24.172 1 92 52 ASN B N 1
ATOM 3323 C CA . ASN B 1 52 ? -6.234 -42.75 -24.766 1 92 52 ASN B CA 1
ATOM 3324 C C . ASN B 1 52 ? -5.852 -41.531 -25.594 1 92 52 ASN B C 1
ATOM 3326 O O . ASN B 1 52 ? -6.652 -41.062 -26.391 1 92 52 ASN B O 1
ATOM 3330 N N . ILE B 1 53 ? -4.758 -41.031 -25.328 1 89.62 53 ILE B N 1
ATOM 3331 C CA . ILE B 1 53 ? -4.207 -39.938 -26.109 1 89.62 53 ILE B CA 1
ATOM 3332 C C . ILE B 1 53 ? -2.906 -40.375 -26.781 1 89.62 53 ILE B C 1
ATOM 3334 O O . ILE B 1 53 ? -1.934 -40.719 -26.109 1 89.62 53 ILE B O 1
ATOM 3338 N N . VAL B 1 54 ? -2.861 -40.312 -28.156 1 90.81 54 VAL B N 1
ATOM 3339 C CA . VAL B 1 54 ? -1.691 -40.75 -28.891 1 90.81 54 VAL B CA 1
ATOM 3340 C C . VAL B 1 54 ? -0.743 -39.594 -29.141 1 90.81 54 VAL B C 1
ATOM 3342 O O . VAL B 1 54 ? -0.622 -39.125 -30.266 1 90.81 54 VAL B O 1
ATOM 3345 N N . GLU B 1 55 ? -0.153 -39.156 -28.141 1 88.62 55 GLU B N 1
ATOM 3346 C CA . GLU B 1 55 ? 0.826 -38.094 -28.172 1 88.62 55 GLU B CA 1
ATOM 3347 C C . GLU B 1 55 ? 1.882 -38.281 -27.078 1 88.62 55 GLU B C 1
ATOM 3349 O O . GLU B 1 55 ? 1.722 -39.094 -26.188 1 88.62 55 GLU B O 1
ATOM 3354 N N . SER B 1 56 ? 2.953 -37.594 -27.297 1 88.94 56 SER B N 1
ATOM 3355 C CA . SER B 1 56 ? 3.941 -37.562 -26.219 1 88.94 56 SER B CA 1
ATOM 3356 C C . SER B 1 56 ? 3.582 -36.531 -25.172 1 88.94 56 SER B C 1
ATOM 3358 O O . SER B 1 56 ? 3.203 -35.406 -25.5 1 88.94 56 SER B O 1
ATOM 3360 N N . ILE B 1 57 ? 3.707 -36.875 -23.906 1 86.62 57 ILE B N 1
ATOM 3361 C CA . ILE B 1 57 ? 3.424 -35.938 -22.844 1 86.62 57 ILE B CA 1
ATOM 3362 C C . ILE B 1 57 ? 4.449 -34.812 -22.875 1 86.62 57 ILE B C 1
ATOM 3364 O O . ILE B 1 57 ? 4.203 -33.719 -22.344 1 86.62 57 ILE B O 1
ATOM 3368 N N . LEU B 1 58 ? 5.598 -35.062 -23.453 1 81.81 58 LEU B N 1
ATOM 3369 C CA . LEU B 1 58 ? 6.695 -34.094 -23.484 1 81.81 58 LEU B CA 1
ATOM 3370 C C . LEU B 1 58 ? 6.457 -33.031 -24.562 1 81.81 58 LEU B C 1
ATOM 3372 O O . LEU B 1 58 ? 7.109 -32 -24.562 1 81.81 58 LEU B O 1
ATOM 3376 N N . ASP B 1 59 ? 5.688 -33.312 -25.516 1 71.88 59 ASP B N 1
ATOM 3377 C CA . ASP B 1 59 ? 5.332 -32.375 -26.547 1 71.88 59 ASP B CA 1
ATOM 3378 C C . ASP B 1 59 ? 4.07 -31.594 -26.172 1 71.88 59 ASP B C 1
ATOM 3380 O O . ASP B 1 59 ? 3.041 -31.703 -26.844 1 71.88 59 ASP B O 1
ATOM 3384 N N . SER B 1 60 ? 3.992 -31.078 -24.984 1 58.66 60 SER B N 1
ATOM 3385 C CA . SER B 1 60 ? 2.904 -30.609 -24.125 1 58.66 60 SER B CA 1
ATOM 3386 C C . SER B 1 60 ? 2.084 -29.531 -24.828 1 58.66 60 SER B C 1
ATOM 3388 O O . SER B 1 60 ? 1.037 -29.125 -24.328 1 58.66 60 SER B O 1
ATOM 3390 N N . GLU B 1 61 ? 2.521 -28.75 -25.875 1 56.28 61 GLU B N 1
ATOM 3391 C CA . GLU B 1 61 ? 1.732 -27.625 -26.344 1 56.28 61 GLU B CA 1
ATOM 3392 C C . GLU B 1 61 ? 0.292 -28.031 -26.641 1 56.28 61 GLU B C 1
ATOM 3394 O O . GLU B 1 61 ? -0.615 -27.203 -26.609 1 56.28 61 GLU B O 1
ATOM 3399 N N . SER B 1 62 ? 0.162 -29.391 -26.672 1 53.75 62 SER B N 1
ATOM 3400 C CA . SER B 1 62 ? -1.08 -29.766 -27.328 1 53.75 62 SER B CA 1
ATOM 3401 C C . SER B 1 62 ? -1.922 -30.688 -26.453 1 53.75 62 SER B C 1
ATOM 3403 O O . SER B 1 62 ? -3.025 -31.078 -26.828 1 53.75 62 SER B O 1
ATOM 3405 N N . ILE B 1 63 ? -1.497 -30.938 -25.281 1 58.81 63 ILE B N 1
ATOM 3406 C CA . ILE B 1 63 ? -2.268 -31.984 -24.625 1 58.81 63 ILE B CA 1
ATOM 3407 C C . ILE B 1 63 ? -3.439 -31.375 -23.859 1 58.81 63 ILE B C 1
ATOM 3409 O O . ILE B 1 63 ? -3.244 -30.531 -22.984 1 58.81 63 ILE B O 1
ATOM 3413 N N . ALA B 1 64 ? -4.551 -31.328 -24.484 1 57.53 64 ALA B N 1
ATOM 3414 C CA . ALA B 1 64 ? -5.781 -30.906 -23.812 1 57.53 64 ALA B CA 1
ATOM 3415 C C . ALA B 1 64 ? -6.414 -32.062 -23.047 1 57.53 64 ALA B C 1
ATOM 3417 O O . ALA B 1 64 ? -6.887 -33.031 -23.656 1 57.53 64 ALA B O 1
ATOM 3418 N N . ILE B 1 65 ? -6.082 -32.156 -21.812 1 60.06 65 ILE B N 1
ATOM 3419 C CA . ILE B 1 65 ? -6.793 -33.156 -21.016 1 60.06 65 ILE B CA 1
ATOM 3420 C C . ILE B 1 65 ? -8.188 -32.625 -20.672 1 60.06 65 ILE B C 1
ATOM 3422 O O . ILE B 1 65 ? -8.32 -31.594 -20.016 1 60.06 65 ILE B O 1
ATOM 3426 N N . MET B 1 66 ? -9.125 -33.031 -21.438 1 50.16 66 MET B N 1
ATOM 3427 C CA . MET B 1 66 ? -10.484 -32.5 -21.453 1 50.16 66 MET B CA 1
ATOM 3428 C C . MET B 1 66 ? -11.18 -32.75 -20.125 1 50.16 66 MET B C 1
ATOM 3430 O O . MET B 1 66 ? -12.156 -32.062 -19.781 1 50.16 66 MET B O 1
ATOM 3434 N N . GLN B 1 67 ? -10.75 -33.781 -19.438 1 61.03 67 GLN B N 1
ATOM 3435 C CA . GLN B 1 67 ? -11.477 -34.156 -18.219 1 61.03 67 GLN B CA 1
ATOM 3436 C C . GLN B 1 67 ? -10.539 -34.188 -17.016 1 61.03 67 GLN B C 1
ATOM 3438 O O . GLN B 1 67 ? -9.32 -34.25 -17.172 1 61.03 67 GLN B O 1
ATOM 3443 N N . HIS B 1 68 ? -11.148 -33.938 -15.898 1 70.62 68 HIS B N 1
ATOM 3444 C CA . HIS B 1 68 ? -10.406 -34.031 -14.648 1 70.62 68 HIS B CA 1
ATOM 3445 C C . HIS B 1 68 ? -10.062 -35.5 -14.336 1 70.62 68 HIS B C 1
ATOM 3447 O O . HIS B 1 68 ? -10.867 -36.219 -13.727 1 70.62 68 HIS B O 1
ATOM 3453 N N . PRO B 1 69 ? -8.922 -35.938 -14.852 1 83.5 69 PRO B N 1
ATOM 3454 C CA . PRO B 1 69 ? -8.57 -37.344 -14.586 1 83.5 69 PRO B CA 1
ATOM 3455 C C . PRO B 1 69 ? -8.117 -37.562 -13.148 1 83.5 69 PRO B C 1
ATOM 3457 O O . PRO B 1 69 ? -7.508 -36.688 -12.531 1 83.5 69 PRO B O 1
ATOM 3460 N N . ASP B 1 70 ? -8.461 -38.719 -12.672 1 84.5 70 ASP B N 1
ATOM 3461 C CA . ASP B 1 70 ? -7.957 -39.125 -11.367 1 84.5 70 ASP B CA 1
ATOM 3462 C C . ASP B 1 70 ? -6.523 -39.656 -11.477 1 84.5 70 ASP B C 1
ATOM 3464 O O . ASP B 1 70 ? -5.73 -39.5 -10.547 1 84.5 70 ASP B O 1
ATOM 3468 N N . VAL B 1 71 ? -6.293 -40.281 -12.641 1 89.38 71 VAL B N 1
ATOM 3469 C CA . VAL B 1 71 ? -4.973 -40.875 -12.852 1 89.38 71 VAL B CA 1
ATOM 3470 C C . VAL B 1 71 ? -4.5 -40.594 -14.273 1 89.38 71 VAL B C 1
ATOM 3472 O O . VAL B 1 71 ? -5.277 -40.688 -15.227 1 89.38 71 VAL B O 1
ATOM 3475 N N . ILE B 1 72 ? -3.273 -40.188 -14.352 1 90.44 72 ILE B N 1
ATOM 3476 C CA . ILE B 1 72 ? -2.621 -40.031 -15.648 1 90.44 72 ILE B CA 1
ATOM 3477 C C . ILE B 1 72 ? -1.46 -41.031 -15.75 1 90.44 72 ILE B C 1
ATOM 3479 O O . ILE B 1 72 ? -0.606 -41.094 -14.859 1 90.44 72 ILE B O 1
ATOM 3483 N N . ILE B 1 73 ? -1.499 -41.875 -16.766 1 94.56 73 ILE B N 1
ATOM 3484 C CA . ILE B 1 73 ? -0.388 -42.75 -17.109 1 94.56 73 ILE B CA 1
ATOM 3485 C C . ILE B 1 73 ? 0.326 -42.219 -18.359 1 94.56 73 ILE B C 1
ATOM 3487 O O . ILE B 1 73 ? -0.264 -42.156 -19.438 1 94.56 73 ILE B O 1
ATOM 3491 N N . ALA B 1 74 ? 1.57 -41.875 -18.188 1 94.88 74 ALA B N 1
ATOM 3492 C CA . ALA B 1 74 ? 2.254 -41.219 -19.297 1 94.88 74 ALA B CA 1
ATOM 3493 C C . ALA B 1 74 ? 3.521 -41.969 -19.688 1 94.88 74 ALA B C 1
ATOM 3495 O O . ALA B 1 74 ? 4.363 -42.25 -18.828 1 94.88 74 ALA B O 1
ATOM 3496 N N . ASP B 1 75 ? 3.602 -42.281 -20.953 1 96.44 75 ASP B N 1
ATOM 3497 C CA . ASP B 1 75 ? 4.801 -42.875 -21.531 1 96.44 75 ASP B CA 1
ATOM 3498 C C . ASP B 1 75 ? 5.871 -41.812 -21.797 1 96.44 75 ASP B C 1
ATOM 3500 O O . ASP B 1 75 ? 5.707 -40.969 -22.672 1 96.44 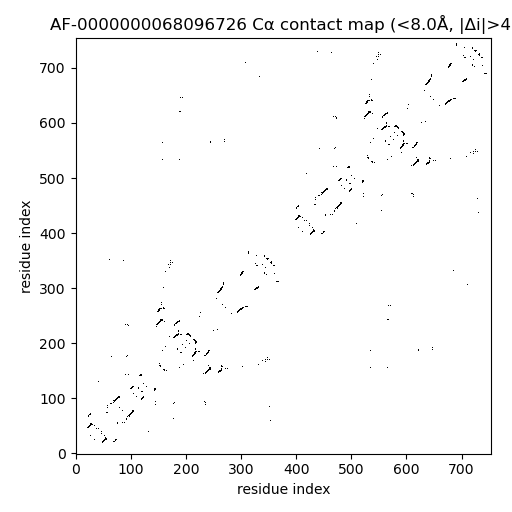75 ASP B O 1
ATOM 3504 N N . ILE B 1 76 ? 6.961 -42 -21.078 1 95.44 76 ILE B N 1
ATOM 3505 C CA . ILE B 1 76 ? 8.008 -41 -21.219 1 95.44 76 ILE B CA 1
ATOM 3506 C C . ILE B 1 76 ? 9.164 -41.562 -22.047 1 95.44 76 ILE B C 1
ATOM 3508 O O . ILE B 1 76 ? 10.227 -40.938 -22.125 1 95.44 76 ILE B O 1
ATOM 3512 N N . ALA B 1 77 ? 8.969 -42.688 -22.609 1 94.44 77 ALA B N 1
ATOM 3513 C CA . ALA B 1 77 ? 9.945 -43.344 -23.469 1 94.44 77 ALA B CA 1
ATOM 3514 C C . ALA B 1 77 ? 11.32 -43.406 -22.812 1 94.44 77 ALA B C 1
ATOM 3516 O O . ALA B 1 77 ? 11.461 -43.906 -21.688 1 94.44 77 ALA B O 1
ATOM 3517 N N . ASP B 1 78 ? 12.312 -42.719 -23.391 1 93.19 78 ASP B N 1
ATOM 3518 C CA . ASP B 1 78 ? 13.672 -42.812 -22.875 1 93.19 78 ASP B CA 1
ATOM 3519 C C . ASP B 1 78 ? 14.094 -41.5 -22.203 1 93.19 78 ASP B C 1
ATOM 3521 O O . ASP B 1 78 ? 15.273 -41.281 -21.922 1 93.19 78 ASP B O 1
ATOM 3525 N N . CYS B 1 79 ? 13.055 -40.656 -21.875 1 93.69 79 CYS B N 1
ATOM 3526 C CA . CYS B 1 79 ? 13.398 -39.375 -21.234 1 93.69 79 CYS B CA 1
ATOM 3527 C C . CYS B 1 79 ? 14.023 -39.594 -19.859 1 93.69 79 CYS B C 1
ATOM 3529 O O . CYS B 1 79 ? 13.477 -40.344 -19.047 1 93.69 79 CYS B O 1
ATOM 3531 N N . VAL B 1 80 ? 15.172 -38.906 -19.578 1 92.38 80 VAL B N 1
ATOM 3532 C CA . VAL B 1 80 ? 15.844 -39.094 -18.297 1 92.38 80 VAL B CA 1
ATOM 3533 C C . VAL B 1 80 ? 15.922 -37.75 -17.562 1 92.38 80 VAL B C 1
ATOM 3535 O O . VAL B 1 80 ? 16.453 -37.688 -16.469 1 92.38 80 VAL B O 1
ATOM 3538 N N . ASP B 1 81 ? 15.383 -36.719 -18.141 1 90.56 81 ASP B N 1
ATOM 3539 C CA . ASP B 1 81 ? 15.422 -35.406 -17.531 1 90.56 81 ASP B CA 1
ATOM 3540 C C . ASP B 1 81 ? 14.281 -35.219 -16.516 1 90.56 81 ASP B C 1
ATOM 3542 O O . ASP B 1 81 ? 13.188 -34.812 -16.875 1 90.56 81 ASP B O 1
ATOM 3546 N N . VAL B 1 82 ? 14.656 -35.438 -15.305 1 89.62 82 VAL B N 1
ATOM 3547 C CA . VAL B 1 82 ? 13.664 -35.438 -14.234 1 89.62 82 VAL B CA 1
ATOM 3548 C C . VAL B 1 82 ? 13.047 -34.031 -14.117 1 89.62 82 VAL B C 1
ATOM 3550 O O . VAL B 1 82 ? 11.844 -33.906 -13.898 1 89.62 82 VAL B O 1
ATOM 3553 N N . MET B 1 83 ? 13.852 -33.031 -14.32 1 80.69 83 MET B N 1
ATOM 3554 C CA . MET B 1 83 ? 13.367 -31.656 -14.203 1 80.69 83 MET B CA 1
ATOM 3555 C C . MET B 1 83 ? 12.352 -31.328 -15.297 1 80.69 83 MET B C 1
ATOM 3557 O O . MET B 1 83 ? 11.32 -30.719 -15.039 1 80.69 83 MET B O 1
ATOM 3561 N N . GLN B 1 84 ? 12.719 -31.75 -16.406 1 82.5 84 GLN B N 1
ATOM 3562 C CA . GLN B 1 84 ? 11.797 -31.562 -17.516 1 82.5 84 GLN B CA 1
ATOM 3563 C C . GLN B 1 84 ? 10.484 -32.281 -17.281 1 82.5 84 GLN B C 1
ATOM 3565 O O . GLN B 1 84 ? 9.406 -31.75 -17.547 1 82.5 84 GLN B O 1
ATOM 3570 N N . LEU B 1 85 ? 10.562 -33.5 -16.828 1 87.62 85 LEU B N 1
ATOM 3571 C CA . LEU B 1 85 ? 9.367 -34.281 -16.562 1 87.62 85 LEU B CA 1
ATOM 3572 C C . LEU B 1 85 ? 8.5 -33.625 -15.5 1 87.62 85 LEU B C 1
ATOM 3574 O O . LEU B 1 85 ? 7.277 -33.531 -15.656 1 87.62 85 LEU B O 1
ATOM 3578 N N . LYS B 1 86 ? 9.094 -33.188 -14.461 1 82.31 86 LYS B N 1
ATOM 3579 C CA . LYS B 1 86 ? 8.367 -32.5 -13.398 1 82.31 86 LYS B CA 1
ATOM 3580 C C . LYS B 1 86 ? 7.625 -31.281 -13.922 1 82.31 86 LYS B C 1
ATOM 3582 O O . LYS B 1 86 ? 6.438 -31.109 -13.648 1 82.31 86 LYS B O 1
ATOM 3587 N N . GLN B 1 87 ? 8.352 -30.547 -14.656 1 75.25 87 GLN B N 1
ATOM 3588 C CA . GLN B 1 87 ? 7.777 -29.328 -15.211 1 75.25 87 GLN B CA 1
ATOM 3589 C C . GLN B 1 87 ? 6.586 -29.641 -16.109 1 75.25 87 GLN B C 1
ATOM 3591 O O . GLN B 1 87 ? 5.551 -28.969 -16.031 1 75.25 87 GLN B O 1
ATOM 3596 N N . THR B 1 88 ? 6.789 -30.641 -16.984 1 80.44 88 THR B N 1
ATOM 3597 C CA . THR B 1 88 ? 5.742 -31.047 -17.922 1 80.44 88 THR B CA 1
ATOM 3598 C C . THR B 1 88 ? 4.512 -31.547 -17.172 1 80.44 88 THR B C 1
ATOM 3600 O O . THR B 1 88 ? 3.387 -31.141 -17.469 1 80.44 88 THR B O 1
ATOM 3603 N N . VAL B 1 89 ? 4.699 -32.375 -16.203 1 82.94 89 VAL B N 1
ATOM 3604 C CA . VAL B 1 89 ? 3.588 -32.969 -15.453 1 82.94 89 VAL B CA 1
ATOM 3605 C C . VAL B 1 89 ? 2.871 -31.859 -14.672 1 82.94 89 VAL B C 1
ATOM 3607 O O . VAL B 1 89 ? 1.64 -31.828 -14.633 1 82.94 89 VAL B O 1
ATOM 3610 N N . ASP B 1 90 ? 3.598 -30.984 -14.086 1 78.25 90 ASP B N 1
ATOM 3611 C CA . ASP B 1 90 ? 3.018 -29.891 -13.312 1 78.25 90 ASP B CA 1
ATOM 3612 C C . ASP B 1 90 ? 2.152 -28.984 -14.188 1 78.25 90 ASP B C 1
ATOM 3614 O O . ASP B 1 90 ? 1.188 -28.391 -13.711 1 78.25 90 ASP B O 1
ATOM 3618 N N . ALA B 1 91 ? 2.506 -28.953 -15.414 1 75.44 91 ALA B N 1
ATOM 3619 C CA . ALA B 1 91 ? 1.801 -28.078 -16.344 1 75.44 91 ALA B CA 1
ATOM 3620 C C . ALA B 1 91 ? 0.549 -28.75 -16.891 1 75.44 91 ALA B C 1
ATOM 3622 O O . ALA B 1 91 ? -0.366 -28.078 -17.375 1 75.44 91 ALA B O 1
ATOM 3623 N N . VAL B 1 92 ? 0.471 -30.094 -16.812 1 79.31 92 VAL B N 1
ATOM 3624 C CA . VAL B 1 92 ? -0.593 -30.781 -17.531 1 79.31 92 VAL B CA 1
ATOM 3625 C C . VAL B 1 92 ? -1.517 -31.484 -16.547 1 79.31 92 VAL B C 1
ATOM 3627 O O . VAL B 1 92 ? -2.705 -31.672 -16.812 1 79.31 92 VAL B O 1
ATOM 3630 N N . ALA B 1 93 ? -0.995 -31.797 -15.438 1 81.94 93 ALA B N 1
ATOM 3631 C CA . ALA B 1 93 ? -1.764 -32.625 -14.516 1 81.94 93 ALA B CA 1
ATOM 3632 C C . ALA B 1 93 ? -2.203 -31.828 -13.289 1 81.94 93 ALA B C 1
ATOM 3634 O O . ALA B 1 93 ? -1.372 -31.266 -12.586 1 81.94 93 ALA B O 1
ATOM 3635 N N . PRO B 1 94 ? -3.455 -31.875 -13.055 1 78.56 94 PRO B N 1
ATOM 3636 C CA . PRO B 1 94 ? -3.906 -31.281 -11.797 1 78.56 94 PRO B CA 1
ATOM 3637 C C . PRO B 1 94 ? -3.234 -31.891 -10.57 1 78.56 94 PRO B C 1
ATOM 3639 O O . PRO B 1 94 ? -2.836 -33.062 -10.609 1 78.56 94 PRO B O 1
ATOM 3642 N N . VAL B 1 95 ? -3.178 -31.094 -9.477 1 78.75 95 VAL B N 1
ATOM 3643 C CA . VAL B 1 95 ? -2.414 -31.469 -8.289 1 78.75 95 VAL B CA 1
ATOM 3644 C C . VAL B 1 95 ? -3.01 -32.719 -7.664 1 78.75 95 VAL B C 1
ATOM 3646 O O . VAL B 1 95 ? -2.287 -33.562 -7.094 1 78.75 95 VAL B O 1
ATOM 3649 N N . ASN B 1 96 ? -4.227 -33 -7.777 1 77.56 96 ASN B N 1
ATOM 3650 C CA . ASN B 1 96 ? -4.875 -34.125 -7.137 1 77.56 96 ASN B CA 1
ATOM 3651 C C . ASN B 1 96 ? -4.91 -35.344 -8.062 1 77.56 96 ASN B C 1
ATOM 3653 O O . ASN B 1 96 ? -5.473 -36.375 -7.707 1 77.56 96 ASN B O 1
ATOM 3657 N N . THR B 1 97 ? -4.332 -35.188 -9.188 1 83.75 97 THR B N 1
ATOM 3658 C CA . THR B 1 97 ? -4.254 -36.281 -10.141 1 83.75 97 THR B CA 1
ATOM 3659 C C . THR B 1 97 ? -2.994 -37.125 -9.914 1 83.75 97 THR B C 1
ATOM 3661 O O . THR B 1 97 ? -1.894 -36.562 -9.82 1 83.75 97 THR B O 1
ATOM 3664 N N . ARG B 1 98 ? -3.182 -38.375 -9.773 1 85.69 98 ARG B N 1
ATOM 3665 C CA . ARG B 1 98 ? -2.039 -39.25 -9.656 1 85.69 98 ARG B CA 1
ATOM 3666 C C . ARG B 1 98 ? -1.348 -39.469 -11.008 1 85.69 98 ARG B C 1
ATOM 3668 O O . ARG B 1 98 ? -2 -39.75 -12.008 1 85.69 98 ARG B O 1
ATOM 3675 N N . CYS B 1 99 ? -0.038 -39.219 -10.93 1 89.62 99 CYS B N 1
ATOM 3676 C CA . CYS B 1 99 ? 0.714 -39.375 -12.18 1 89.62 99 CYS B CA 1
ATOM 3677 C C . CYS B 1 99 ? 1.663 -40.562 -12.109 1 89.62 99 CYS B C 1
ATOM 3679 O O . CYS B 1 99 ? 2.535 -40.625 -11.242 1 89.62 99 CYS B O 1
ATOM 3681 N N . ILE B 1 100 ? 1.447 -41.469 -13.023 1 93.44 100 ILE B N 1
ATOM 3682 C CA . ILE B 1 100 ? 2.301 -42.656 -13.141 1 93.44 100 ILE B CA 1
ATOM 3683 C C . ILE B 1 100 ? 3.062 -42.625 -14.469 1 93.44 100 ILE B C 1
ATOM 3685 O O . ILE B 1 100 ? 2.463 -42.719 -15.539 1 93.44 100 ILE B O 1
ATOM 3689 N N . LEU B 1 101 ? 4.332 -42.5 -14.328 1 95.5 101 LEU B N 1
ATOM 3690 C CA . LEU B 1 101 ? 5.176 -42.469 -15.516 1 95.5 101 LEU B CA 1
ATOM 3691 C C . LEU B 1 101 ? 5.676 -43.844 -15.859 1 95.5 101 LEU B C 1
ATOM 3693 O O . LEU B 1 101 ? 6.031 -44.625 -14.969 1 95.5 101 LEU B O 1
ATOM 3697 N N . VAL B 1 102 ? 5.594 -44.156 -17.141 1 97.25 102 VAL B N 1
ATOM 3698 C CA . VAL B 1 102 ? 6.168 -45.406 -17.641 1 97.25 102 VAL B CA 1
ATOM 3699 C C . VAL B 1 102 ? 7.238 -45.125 -18.688 1 97.25 102 VAL B C 1
ATOM 3701 O O . VAL B 1 102 ? 7.129 -44.125 -19.422 1 97.25 102 VAL B O 1
ATOM 3704 N N . GLY B 1 103 ? 8.258 -45.875 -18.688 1 96.56 103 GLY B N 1
ATOM 3705 C CA . GLY B 1 103 ? 9.32 -45.594 -19.641 1 96.56 103 GLY B CA 1
ATOM 3706 C C . GLY B 1 103 ? 10.32 -46.75 -19.781 1 96.56 103 GLY B C 1
ATOM 3707 O O . GLY B 1 103 ? 10.117 -47.812 -19.234 1 96.56 103 GLY B O 1
ATOM 3708 N N . ASP B 1 104 ? 11.391 -46.438 -20.531 1 96.19 104 ASP B N 1
ATOM 3709 C CA . ASP B 1 104 ? 12.352 -47.469 -20.906 1 96.19 104 ASP B CA 1
ATOM 3710 C C . ASP B 1 104 ? 13.578 -47.438 -19.984 1 96.19 104 ASP B C 1
ATOM 3712 O O . ASP B 1 104 ? 14.398 -48.344 -20.016 1 96.19 104 ASP B O 1
ATOM 3716 N N . ASN B 1 105 ? 13.633 -46.406 -19.188 1 94.75 105 ASN B N 1
ATOM 3717 C CA . ASN B 1 105 ? 14.805 -46.281 -18.328 1 94.75 105 ASN B CA 1
ATOM 3718 C C . ASN B 1 105 ? 14.758 -47.25 -17.156 1 94.75 105 ASN B C 1
ATOM 3720 O O . ASN B 1 105 ? 13.82 -47.219 -16.359 1 94.75 105 ASN B O 1
ATOM 3724 N N . ASP B 1 106 ? 15.805 -48.062 -16.984 1 92.75 106 ASP B N 1
ATOM 3725 C CA . ASP B 1 106 ? 15.836 -49.094 -15.961 1 92.75 106 ASP B CA 1
ATOM 3726 C C . ASP B 1 106 ? 16.719 -48.656 -14.789 1 92.75 106 ASP B C 1
ATOM 3728 O O . ASP B 1 106 ? 17.281 -49.5 -14.086 1 92.75 106 ASP B O 1
ATOM 3732 N N . SER B 1 107 ? 16.766 -47.406 -14.578 1 93.94 107 SER B N 1
ATOM 3733 C CA . SER B 1 107 ? 17.609 -46.906 -13.5 1 93.94 107 SER B CA 1
ATOM 3734 C C . SER B 1 107 ? 16.828 -46.75 -12.195 1 93.94 107 SER B C 1
ATOM 3736 O O . SER B 1 107 ? 15.797 -46.094 -12.156 1 93.94 107 SER B O 1
ATOM 3738 N N . ILE B 1 108 ? 17.328 -47.375 -11.164 1 91.19 108 ILE B N 1
ATOM 3739 C CA . ILE B 1 108 ? 16.75 -47.25 -9.828 1 91.19 108 ILE B CA 1
ATOM 3740 C C . ILE B 1 108 ? 16.859 -45.812 -9.352 1 91.19 108 ILE B C 1
ATOM 3742 O O . ILE B 1 108 ? 15.906 -45.25 -8.781 1 91.19 108 ILE B O 1
ATOM 3746 N N . MET B 1 109 ? 18.016 -45.25 -9.609 1 92.06 109 MET B N 1
ATOM 3747 C CA . MET B 1 109 ? 18.25 -43.875 -9.219 1 92.06 109 MET B CA 1
ATOM 3748 C C . MET B 1 109 ? 17.219 -42.938 -9.875 1 92.06 109 MET B C 1
ATOM 3750 O O . MET B 1 109 ? 16.703 -42.031 -9.227 1 92.06 109 MET B O 1
ATOM 3754 N N . PHE B 1 110 ? 17 -43.188 -11.094 1 93.69 110 PHE B N 1
ATOM 3755 C CA . PHE B 1 110 ? 16 -42.406 -11.828 1 93.69 110 PHE B CA 1
ATOM 3756 C C . PHE B 1 110 ? 14.625 -42.562 -11.211 1 93.69 110 PHE B C 1
ATOM 3758 O O . PHE B 1 110 ? 13.938 -41.594 -10.961 1 93.69 110 PHE B O 1
ATOM 3765 N N . SER B 1 111 ? 14.266 -43.75 -10.93 1 93 111 SER B N 1
ATOM 3766 C CA . SER B 1 111 ? 12.977 -44.062 -10.32 1 93 111 SER B CA 1
ATOM 3767 C C . SER B 1 111 ? 12.836 -43.344 -8.977 1 93 111 SER B C 1
ATOM 3769 O O . SER B 1 111 ? 11.781 -42.781 -8.672 1 93 111 SER B O 1
ATOM 3771 N N . HIS B 1 112 ? 13.82 -43.375 -8.266 1 91 112 HIS B N 1
ATOM 3772 C CA . HIS B 1 112 ? 13.82 -42.75 -6.949 1 91 112 HIS B CA 1
ATOM 3773 C C . HIS B 1 112 ? 13.688 -41.219 -7.07 1 91 112 HIS B C 1
ATOM 3775 O O . HIS B 1 112 ? 12.977 -40.594 -6.289 1 91 112 HIS B O 1
ATOM 3781 N N . GLU B 1 113 ? 14.391 -40.688 -7.992 1 90.75 113 GLU B N 1
ATOM 3782 C CA . GLU B 1 113 ? 14.312 -39.25 -8.219 1 90.75 113 GLU B CA 1
ATOM 3783 C C . GLU B 1 113 ? 12.906 -38.844 -8.609 1 90.75 113 GLU B C 1
ATOM 3785 O O . GLU B 1 113 ? 12.422 -37.781 -8.172 1 90.75 113 GLU B O 1
ATOM 3790 N N . ILE B 1 114 ? 12.289 -39.625 -9.43 1 90.56 114 ILE B N 1
ATOM 3791 C CA . ILE B 1 114 ? 10.922 -39.344 -9.852 1 90.56 114 ILE B CA 1
ATOM 3792 C C . ILE B 1 114 ? 9.984 -39.406 -8.648 1 90.56 114 ILE B C 1
ATOM 3794 O O . ILE B 1 114 ? 9.109 -38.531 -8.484 1 90.56 114 ILE B O 1
ATOM 3798 N N . SER B 1 115 ? 10.195 -40.375 -7.816 1 87.44 115 SER B N 1
ATOM 3799 C CA . SER B 1 115 ? 9.359 -40.562 -6.637 1 87.44 115 SER B CA 1
ATOM 3800 C C . SER B 1 115 ? 9.469 -39.375 -5.699 1 87.44 115 SER B C 1
ATOM 3802 O O . SER B 1 115 ? 8.484 -38.938 -5.086 1 87.44 115 SER B O 1
ATOM 3804 N N . LYS B 1 116 ? 10.633 -38.812 -5.633 1 82.69 116 LYS B N 1
ATOM 3805 C CA . LYS B 1 116 ? 10.859 -37.656 -4.797 1 82.69 116 LYS B CA 1
ATOM 3806 C C . LYS B 1 116 ? 10.055 -36.469 -5.293 1 82.69 116 LYS B C 1
ATOM 3808 O O . LYS B 1 116 ? 9.766 -35.531 -4.523 1 82.69 116 LYS B O 1
ATOM 3813 N N . GLN B 1 117 ? 9.766 -36.469 -6.527 1 81.75 117 GLN B N 1
ATOM 3814 C CA . GLN B 1 117 ? 9.008 -35.375 -7.113 1 81.75 117 GLN B CA 1
ATOM 3815 C C . GLN B 1 117 ? 7.508 -35.625 -6.992 1 81.75 117 GLN B C 1
ATOM 3817 O O . GLN B 1 117 ? 6.707 -34.875 -7.559 1 81.75 117 GLN B O 1
ATOM 3822 N N . GLY B 1 118 ? 7.109 -36.75 -6.34 1 80.06 118 GLY B N 1
ATOM 3823 C CA . GLY B 1 118 ? 5.703 -37 -6.082 1 80.06 118 GLY B CA 1
ATOM 3824 C C . GLY B 1 118 ? 5.035 -37.812 -7.184 1 80.06 118 GLY B C 1
ATOM 3825 O O . GLY B 1 118 ? 3.809 -37.812 -7.301 1 80.06 118 GLY B O 1
ATOM 3826 N N . MET B 1 119 ? 5.844 -38.469 -8.047 1 88.5 119 MET B N 1
ATOM 3827 C CA . MET B 1 119 ? 5.293 -39.25 -9.125 1 88.5 119 MET B CA 1
ATOM 3828 C C . MET B 1 119 ? 5.77 -40.719 -9.023 1 88.5 119 MET B C 1
ATOM 3830 O O . MET B 1 119 ? 6.777 -41 -8.367 1 88.5 119 MET B O 1
ATOM 3834 N N . HIS B 1 120 ? 5.012 -41.562 -9.648 1 90.81 120 HIS B N 1
ATOM 3835 C CA . HIS B 1 120 ? 5.426 -42.938 -9.766 1 90.81 120 HIS B CA 1
ATOM 3836 C C . HIS B 1 120 ? 6.094 -43.219 -11.109 1 90.81 120 HIS B C 1
ATOM 3838 O O . HIS B 1 120 ? 5.738 -42.594 -12.117 1 90.81 120 HIS B O 1
ATOM 3844 N N . TYR B 1 121 ? 7.07 -44.062 -11.008 1 94.69 121 TYR B N 1
ATOM 3845 C CA . TYR B 1 121 ? 7.707 -44.531 -12.234 1 94.69 121 TYR B CA 1
ATOM 3846 C C . TYR B 1 121 ? 7.711 -46.062 -12.32 1 94.69 121 TYR B C 1
ATOM 3848 O O . TYR B 1 121 ? 7.977 -46.719 -11.328 1 94.69 121 TYR B O 1
ATOM 3856 N N . LEU B 1 122 ? 7.328 -46.562 -13.492 1 96 122 LEU B N 1
ATOM 3857 C CA . LEU B 1 122 ? 7.387 -48 -13.773 1 96 122 LEU B CA 1
ATOM 3858 C C . LEU B 1 122 ? 8.195 -48.281 -15.031 1 96 122 LEU B C 1
ATOM 3860 O O . LEU B 1 122 ? 7.941 -47.688 -16.078 1 96 122 LEU B O 1
ATOM 3864 N N . HIS B 1 123 ? 9.109 -49.094 -14.867 1 96.56 123 HIS B N 1
ATOM 3865 C CA . HIS B 1 123 ? 9.836 -49.562 -16.047 1 96.56 123 HIS B CA 1
ATOM 3866 C C . HIS B 1 123 ? 8.93 -50.406 -16.938 1 96.56 123 HIS B C 1
ATOM 3868 O O . HIS B 1 123 ? 8.367 -51.406 -16.484 1 96.56 123 HIS B O 1
ATOM 3874 N N . LEU B 1 124 ? 8.844 -50.125 -18.156 1 95.56 124 LEU B N 1
ATOM 3875 C CA . LEU B 1 124 ? 7.879 -50.719 -19.078 1 95.56 124 LEU B CA 1
ATOM 3876 C C . LEU B 1 124 ? 8.117 -52.188 -19.234 1 95.56 124 LEU B C 1
ATOM 3878 O O . LEU B 1 124 ? 7.176 -53 -19.188 1 95.56 124 LEU B O 1
ATOM 3882 N N . ALA B 1 125 ? 9.344 -52.562 -19.328 1 93.44 125 ALA B N 1
ATOM 3883 C CA . ALA B 1 125 ? 9.688 -53.938 -19.672 1 93.44 125 ALA B CA 1
ATOM 3884 C C . ALA B 1 125 ? 9.5 -54.875 -18.469 1 93.44 125 ALA B C 1
ATOM 3886 O O . ALA B 1 125 ? 9.133 -56.031 -18.625 1 93.44 125 ALA B O 1
ATOM 3887 N N . SER B 1 126 ? 9.625 -54.312 -17.234 1 94.75 126 SER B N 1
ATOM 3888 C CA . SER B 1 126 ? 9.703 -55.25 -16.109 1 94.75 126 SER B CA 1
ATOM 3889 C C . SER B 1 126 ? 8.617 -54.938 -15.078 1 94.75 126 SER B C 1
ATOM 3891 O O . SER B 1 126 ? 8.312 -55.812 -14.234 1 94.75 126 SER B O 1
ATOM 3893 N N . GLN B 1 127 ? 8.016 -53.812 -15.117 1 94.25 127 GLN B N 1
ATOM 3894 C CA . GLN B 1 127 ? 7.211 -53.469 -13.953 1 94.25 127 GLN B CA 1
ATOM 3895 C C . GLN B 1 127 ? 5.789 -53.094 -14.359 1 94.25 127 GLN B C 1
ATOM 3897 O O . GLN B 1 127 ? 4.977 -52.688 -13.523 1 94.25 127 GLN B O 1
ATOM 3902 N N . LEU B 1 128 ? 5.395 -53.156 -15.562 1 94.19 128 LEU B N 1
ATOM 3903 C CA . LEU B 1 128 ? 4.094 -52.719 -16.031 1 94.19 128 LEU B CA 1
ATOM 3904 C C . LEU B 1 128 ? 2.967 -53.438 -15.32 1 94.19 128 LEU B C 1
ATOM 3906 O O . LEU B 1 128 ? 1.88 -52.906 -15.125 1 94.19 128 LEU B O 1
ATOM 3910 N N . ALA B 1 129 ? 3.217 -54.688 -14.945 1 92.12 129 ALA B N 1
ATOM 3911 C CA . ALA B 1 129 ? 2.223 -55.5 -14.266 1 92.12 129 ALA B CA 1
ATOM 3912 C C . ALA B 1 129 ? 1.818 -54.875 -12.93 1 92.12 129 ALA B C 1
ATOM 3914 O O . ALA B 1 129 ? 0.778 -55.219 -12.367 1 92.12 129 ALA B O 1
ATOM 3915 N N . GLU B 1 130 ? 2.543 -54 -12.391 1 93.62 130 GLU B N 1
ATOM 3916 C CA . GLU B 1 130 ? 2.273 -53.375 -11.109 1 93.62 130 GLU B CA 1
ATOM 3917 C C . GLU B 1 130 ? 1.33 -52.188 -11.266 1 93.62 130 GLU B C 1
ATOM 3919 O O . GLU B 1 130 ? 0.889 -51.594 -10.281 1 93.62 130 GLU B O 1
ATOM 3924 N N . LEU B 1 131 ? 1.02 -51.812 -12.469 1 94.06 131 LEU B N 1
ATOM 3925 C CA . LEU B 1 131 ? 0.271 -50.594 -12.805 1 94.06 131 LEU B CA 1
ATOM 3926 C C . LEU B 1 131 ? -1.062 -50.562 -12.062 1 94.06 131 LEU B C 1
ATOM 3928 O O . LEU B 1 131 ? -1.396 -49.562 -11.422 1 94.06 131 LEU B O 1
ATOM 3932 N N . PRO B 1 132 ? -1.88 -51.656 -11.992 1 90.81 132 PRO B N 1
ATOM 3933 C CA . PRO B 1 132 ? -3.162 -51.594 -11.289 1 90.81 132 PRO B CA 1
ATOM 3934 C C . PRO B 1 132 ? -3.008 -51.281 -9.797 1 90.81 132 PRO B C 1
ATOM 3936 O O . PRO B 1 132 ? -3.805 -50.531 -9.242 1 90.81 132 PRO B O 1
ATOM 3939 N N . ALA B 1 133 ? -1.982 -51.844 -9.258 1 88.75 133 ALA B N 1
ATOM 3940 C CA . ALA B 1 133 ? -1.741 -51.594 -7.836 1 88.75 133 ALA B CA 1
ATOM 3941 C C . ALA B 1 133 ? -1.434 -50.125 -7.574 1 88.75 133 ALA B C 1
ATOM 3943 O O . ALA B 1 133 ? -1.834 -49.562 -6.547 1 88.75 133 ALA B O 1
ATOM 3944 N N . ARG B 1 134 ? -0.698 -49.531 -8.477 1 89.19 134 ARG B N 1
ATOM 3945 C CA . ARG B 1 134 ? -0.353 -48.125 -8.328 1 89.19 134 ARG B CA 1
ATOM 3946 C C . ARG B 1 134 ? -1.575 -47.219 -8.539 1 89.19 134 ARG B C 1
ATOM 3948 O O . ARG B 1 134 ? -1.692 -46.156 -7.918 1 89.19 134 ARG B O 1
ATOM 3955 N N . ILE B 1 135 ? -2.439 -47.562 -9.383 1 88.38 135 ILE B N 1
ATOM 3956 C CA . ILE B 1 135 ? -3.65 -46.812 -9.68 1 88.38 135 ILE B CA 1
ATOM 3957 C C . ILE B 1 135 ? -4.551 -46.781 -8.445 1 88.38 135 ILE B C 1
ATOM 3959 O O . ILE B 1 135 ? -5.133 -45.75 -8.125 1 88.38 135 ILE B O 1
ATOM 3963 N N . PHE B 1 136 ? -4.613 -47.812 -7.691 1 83.69 136 PHE B N 1
ATOM 3964 C CA . PHE B 1 136 ? -5.566 -47.938 -6.598 1 83.69 136 PHE B CA 1
ATOM 3965 C C . PHE B 1 136 ? -4.91 -47.562 -5.266 1 83.69 136 PHE B C 1
ATOM 3967 O O . PHE B 1 136 ? -5.523 -47.719 -4.207 1 83.69 136 PHE B O 1
ATOM 3974 N N . GLU B 1 137 ? -3.678 -47.188 -5.324 1 78.19 137 GLU B N 1
ATOM 3975 C CA . GLU B 1 137 ? -3.01 -46.812 -4.082 1 78.19 137 GLU B CA 1
ATOM 3976 C C . GLU B 1 137 ? -3.764 -45.719 -3.361 1 78.19 137 GLU B C 1
ATOM 3978 O O . GLU B 1 137 ? -4.234 -44.75 -3.992 1 78.19 137 GLU B O 1
ATOM 3983 N N . PRO B 1 138 ? -4.078 -45.906 -1.977 1 63.94 138 PRO B N 1
ATOM 3984 C CA . PRO B 1 138 ? -4.793 -44.844 -1.234 1 63.94 138 PRO B CA 1
ATOM 3985 C C . PRO B 1 138 ? -4.09 -43.5 -1.289 1 63.94 138 PRO B C 1
ATOM 3987 O O . PRO B 1 138 ? -2.857 -43.438 -1.353 1 63.94 138 PRO B O 1
ATOM 3990 N N . THR B 1 139 ? -4.754 -42.438 -1.643 1 58.25 139 THR B N 1
ATOM 3991 C CA . THR B 1 139 ? -4.309 -41.062 -1.848 1 58.25 139 THR B CA 1
ATOM 3992 C C . THR B 1 139 ? -3.551 -40.562 -0.626 1 58.25 139 THR B C 1
ATOM 3994 O O . THR B 1 139 ? -2.814 -39.562 -0.713 1 58.25 139 THR B O 1
ATOM 3997 N N . GLY B 1 140 ? -3.875 -40.906 0.619 1 51.88 140 GLY B N 1
ATOM 3998 C CA . GLY B 1 140 ? -3.164 -40.344 1.764 1 51.88 140 GLY B CA 1
ATOM 3999 C C . GLY B 1 140 ? -1.657 -40.375 1.597 1 51.88 140 GLY B C 1
ATOM 4000 O O . GLY B 1 140 ? -0.948 -39.562 2.223 1 51.88 140 GLY B O 1
ATOM 4001 N N . ASN B 1 141 ? -1.142 -41.312 1.089 1 46.59 141 ASN B N 1
ATOM 4002 C CA . ASN B 1 141 ? 0.288 -41.469 0.852 1 46.59 141 ASN B CA 1
ATOM 4003 C C . ASN B 1 141 ? 0.736 -40.75 -0.413 1 46.59 141 ASN B C 1
ATOM 4005 O O . ASN B 1 141 ? 1.885 -40.875 -0.837 1 46.59 141 ASN B O 1
ATOM 4009 N N . THR B 1 142 ? -0.147 -40.438 -1.119 1 46.78 142 THR B N 1
ATOM 4010 C CA . THR B 1 142 ? 0.116 -40.031 -2.494 1 46.78 142 THR B CA 1
ATOM 4011 C C . THR B 1 142 ? 1.026 -38.812 -2.529 1 46.78 142 THR B C 1
ATOM 4013 O O . THR B 1 142 ? 1.004 -37.969 -1.613 1 46.78 142 THR B O 1
ATOM 4016 N N . PHE B 1 143 ? 2.1 -39.031 -3.295 1 46.88 143 PHE B N 1
ATOM 4017 C CA . PHE B 1 143 ? 3.051 -38.031 -3.791 1 46.88 143 PHE B CA 1
ATOM 4018 C C . PHE B 1 143 ? 2.344 -36.75 -4.148 1 46.88 143 PHE B C 1
ATOM 4020 O O . PHE B 1 143 ? 1.568 -36.688 -5.102 1 46.88 143 PHE B O 1
ATOM 4027 N N . SER B 1 144 ? 1.729 -36.219 -3.197 1 52.41 144 SER B N 1
ATOM 4028 C CA . SER B 1 144 ? 1.021 -34.938 -3.398 1 52.41 144 SER B CA 1
ATOM 4029 C C . SER B 1 144 ? 1.921 -33.906 -4.055 1 52.41 144 SER B C 1
ATOM 4031 O O . SER B 1 144 ? 2.992 -33.594 -3.535 1 52.41 144 SER B O 1
ATOM 4033 N N . ARG B 1 145 ? 1.857 -33.906 -5.414 1 63.94 145 ARG B N 1
ATOM 4034 C CA . ARG B 1 145 ? 2.5 -32.75 -6.031 1 63.94 145 ARG B CA 1
ATOM 4035 C C . ARG B 1 145 ? 2.037 -31.469 -5.379 1 63.94 145 ARG B C 1
ATOM 4037 O O . ARG B 1 145 ? 0.885 -31.344 -4.953 1 63.94 145 ARG B O 1
ATOM 4044 N N . GLY B 1 146 ? 2.885 -30.953 -4.609 1 72.5 146 GLY B N 1
ATOM 4045 C CA . GLY B 1 146 ? 2.545 -29.766 -3.855 1 72.5 146 GLY B CA 1
ATOM 4046 C C . GLY B 1 146 ? 2.189 -28.578 -4.734 1 72.5 146 GLY B C 1
ATOM 4047 O O . GLY B 1 146 ? 2.521 -28.562 -5.922 1 72.5 146 GLY B O 1
ATOM 4048 N N . SER B 1 147 ? 1.191 -27.75 -4.344 1 84.94 147 SER B N 1
ATOM 4049 C CA . SER B 1 147 ? 0.864 -26.484 -4.996 1 84.94 147 SER B CA 1
ATOM 4050 C C . SER B 1 147 ? 2.098 -25.594 -5.145 1 84.94 147 SER B C 1
ATOM 4052 O O . SER B 1 147 ? 2.98 -25.609 -4.285 1 84.94 147 SER B O 1
ATOM 4054 N N . MET B 1 148 ? 2.223 -25 -6.285 1 87.88 148 MET B N 1
ATOM 4055 C CA . MET B 1 148 ? 3.293 -24.031 -6.488 1 87.88 148 MET B CA 1
ATOM 4056 C C . MET B 1 148 ? 2.795 -22.609 -6.23 1 87.88 148 MET B C 1
ATOM 4058 O O . MET B 1 148 ? 1.763 -22.203 -6.766 1 87.88 148 MET B O 1
ATOM 4062 N N . ILE B 1 149 ? 3.527 -21.922 -5.438 1 93.75 149 ILE B N 1
ATOM 4063 C CA . ILE B 1 149 ? 3.162 -20.547 -5.117 1 93.75 149 ILE B CA 1
ATOM 4064 C C . ILE B 1 149 ? 4.004 -19.578 -5.949 1 93.75 149 ILE B C 1
ATOM 4066 O O . ILE B 1 149 ? 5.234 -19.609 -5.895 1 93.75 149 ILE B O 1
ATOM 4070 N N . TYR B 1 150 ? 3.369 -18.781 -6.801 1 95.88 150 TYR B N 1
ATOM 4071 C CA . TYR B 1 150 ? 3.947 -17.656 -7.531 1 95.88 150 TYR B CA 1
ATOM 4072 C C . TYR B 1 150 ? 3.617 -16.344 -6.844 1 95.88 150 TYR B C 1
ATOM 4074 O O . TYR B 1 150 ? 2.484 -15.859 -6.918 1 95.88 150 TYR B O 1
ATOM 4082 N N . SER B 1 151 ? 4.578 -15.742 -6.18 1 96.94 151 SER B N 1
ATOM 4083 C CA . SER B 1 151 ? 4.352 -14.461 -5.512 1 96.94 151 SER B CA 1
ATOM 4084 C C . SER B 1 151 ? 4.547 -13.297 -6.473 1 96.94 151 SER B C 1
ATOM 4086 O O . SER B 1 151 ? 5.648 -13.086 -6.988 1 96.94 151 SER B O 1
ATOM 4088 N N . VAL B 1 152 ? 3.471 -12.602 -6.809 1 97.94 152 VAL B N 1
ATOM 4089 C CA . VAL B 1 152 ? 3.529 -11.352 -7.566 1 97.94 152 VAL B CA 1
ATOM 4090 C C . VAL B 1 152 ? 3.643 -10.172 -6.609 1 97.94 152 VAL B C 1
ATOM 4092 O O . VAL B 1 152 ? 2.666 -9.797 -5.953 1 97.94 152 VAL B O 1
ATOM 4095 N N . LEU B 1 153 ? 4.77 -9.562 -6.562 1 97.12 153 LEU B N 1
ATOM 4096 C CA . LEU B 1 153 ? 5.082 -8.594 -5.516 1 97.12 153 LEU B CA 1
ATOM 4097 C C . LEU B 1 153 ? 5.223 -7.191 -6.094 1 97.12 153 LEU B C 1
ATOM 4099 O O . LEU B 1 153 ? 6.109 -6.934 -6.91 1 97.12 153 LEU B O 1
ATOM 4103 N N . GLY B 1 154 ? 4.305 -6.316 -5.688 1 96 154 GLY B N 1
ATOM 4104 C CA . GLY B 1 154 ? 4.426 -4.918 -6.066 1 96 154 GLY B CA 1
ATOM 4105 C C . GLY B 1 154 ? 5.477 -4.172 -5.262 1 96 154 GLY B C 1
ATOM 4106 O O . GLY B 1 154 ? 5.449 -4.191 -4.027 1 96 154 GLY B O 1
ATOM 4107 N N . CYS B 1 155 ? 6.324 -3.459 -5.934 1 96 155 CYS B N 1
ATOM 4108 C CA . CYS B 1 155 ? 7.426 -2.785 -5.258 1 96 155 CYS B CA 1
ATOM 4109 C C . CYS B 1 155 ? 7.051 -1.35 -4.902 1 96 155 CYS B C 1
ATOM 4111 O O . CYS B 1 155 ? 7.84 -0.633 -4.285 1 96 155 CYS B O 1
ATOM 4113 N N . LYS B 1 156 ? 5.918 -0.942 -5.297 1 92.19 156 LYS B N 1
ATOM 4114 C CA . LYS B 1 156 ? 5.312 0.328 -4.902 1 92.19 156 LYS B CA 1
ATOM 4115 C C . LYS B 1 156 ? 3.793 0.27 -5.016 1 92.19 156 LYS B C 1
ATOM 4117 O O . LYS B 1 156 ? 3.254 -0.479 -5.832 1 92.19 156 LYS B O 1
ATOM 4122 N N . GLY B 1 157 ? 3.168 1.079 -4.148 1 88.44 157 GLY B N 1
ATOM 4123 C CA . GLY B 1 157 ? 1.734 1.225 -4.34 1 88.44 157 GLY B CA 1
ATOM 4124 C C . GLY B 1 157 ? 1.373 1.859 -5.668 1 88.44 157 GLY B C 1
ATOM 4125 O O . GLY B 1 157 ? 1.98 2.852 -6.074 1 88.44 157 GLY B O 1
ATOM 4126 N N . GLY B 1 158 ? 0.469 1.205 -6.324 1 85.75 158 GLY B N 1
ATOM 4127 C CA . GLY B 1 158 ? 0.027 1.743 -7.598 1 85.75 158 GLY B CA 1
ATOM 4128 C C . GLY B 1 158 ? 0.923 1.346 -8.758 1 85.75 158 GLY B C 1
ATOM 4129 O O . GLY B 1 158 ? 0.779 1.862 -9.867 1 85.75 158 GLY B O 1
ATOM 4130 N N . SER B 1 159 ? 1.772 0.47 -8.539 1 89.25 159 SER B N 1
ATOM 4131 C CA . SER B 1 159 ? 2.699 0.043 -9.586 1 89.25 159 SER B CA 1
ATOM 4132 C C . SER B 1 159 ? 1.995 -0.807 -10.641 1 89.25 159 SER B C 1
ATOM 4134 O O . SER B 1 159 ? 2.549 -1.062 -11.711 1 89.25 159 SER B O 1
ATOM 4136 N N . GLY B 1 160 ? 0.828 -1.331 -10.375 1 89.56 160 GLY B N 1
ATOM 4137 C CA . GLY B 1 160 ? 0.07 -2.125 -11.328 1 89.56 160 GLY B CA 1
ATOM 4138 C C . GLY B 1 160 ? 0.185 -3.619 -11.086 1 89.56 160 GLY B C 1
ATOM 4139 O O . GLY B 1 160 ? -0.157 -4.422 -11.953 1 89.56 160 GLY B O 1
ATOM 4140 N N . ALA B 1 161 ? 0.62 -4.02 -9.945 1 94 161 ALA B N 1
ATOM 4141 C CA . ALA B 1 161 ? 0.859 -5.426 -9.625 1 94 161 ALA B CA 1
ATOM 4142 C C . ALA B 1 161 ? -0.431 -6.234 -9.711 1 94 161 ALA B C 1
ATOM 4144 O O . ALA B 1 161 ? -0.438 -7.352 -10.242 1 94 161 ALA B O 1
ATOM 4145 N N . SER B 1 162 ? -1.549 -5.719 -9.234 1 93.94 162 SER B N 1
ATOM 4146 C CA . SER B 1 162 ? -2.814 -6.445 -9.258 1 93.94 162 SER B CA 1
ATOM 4147 C C . SER B 1 162 ? -3.289 -6.676 -10.688 1 93.94 162 SER B C 1
ATOM 4149 O O . SER B 1 162 ? -3.709 -7.781 -11.039 1 93.94 162 SER B O 1
ATOM 4151 N N . SER B 1 163 ? -3.252 -5.613 -11.523 1 91.12 163 SER B N 1
ATOM 4152 C CA . SER B 1 163 ? -3.641 -5.738 -12.922 1 91.12 163 SER B CA 1
ATOM 4153 C C . SER B 1 163 ? -2.746 -6.73 -13.656 1 91.12 163 SER B C 1
ATOM 4155 O O . SER B 1 163 ? -3.234 -7.578 -14.406 1 91.12 163 SER B O 1
ATOM 4157 N N . PHE B 1 164 ? -1.491 -6.582 -13.391 1 93.69 164 PHE B N 1
ATOM 4158 C CA . PHE B 1 164 ? -0.535 -7.5 -14 1 93.69 164 PHE B CA 1
ATOM 4159 C C . PHE B 1 164 ? -0.826 -8.938 -13.586 1 93.69 164 PHE B C 1
ATOM 4161 O O . PHE B 1 164 ? -0.837 -9.836 -14.43 1 93.69 164 PHE B O 1
ATOM 4168 N N . SER B 1 165 ? -0.98 -9.195 -12.336 1 96.31 165 SER B N 1
ATOM 4169 C CA . SER B 1 165 ? -1.229 -10.531 -11.805 1 96.31 165 SER B CA 1
ATOM 4170 C C . SER B 1 165 ? -2.445 -11.172 -12.461 1 96.31 165 SER B C 1
ATOM 4172 O O . SER B 1 165 ? -2.398 -12.336 -12.859 1 96.31 165 SER B O 1
ATOM 4174 N N . TYR B 1 166 ? -3.486 -10.43 -12.609 1 94.38 166 TYR B N 1
ATOM 4175 C CA . TYR B 1 166 ? -4.695 -10.977 -13.211 1 94.38 166 TYR B CA 1
ATOM 4176 C C . TYR B 1 166 ? -4.484 -11.273 -14.688 1 94.38 166 TYR B C 1
ATOM 4178 O O . TYR B 1 166 ? -4.902 -12.32 -15.18 1 94.38 166 TYR B O 1
ATOM 4186 N N . ASP B 1 167 ? -3.861 -10.305 -15.383 1 92.94 167 ASP B N 1
ATOM 4187 C CA . ASP B 1 167 ? -3.594 -10.531 -16.797 1 92.94 167 ASP B CA 1
ATOM 4188 C C . ASP B 1 167 ? -2.684 -11.734 -17 1 92.94 167 ASP B C 1
ATOM 4190 O O . ASP B 1 167 ? -2.861 -12.5 -17.953 1 92.94 167 ASP B O 1
ATOM 4194 N N . LEU B 1 168 ? -1.743 -11.867 -16.125 1 94.75 168 LEU B N 1
ATOM 4195 C CA . LEU B 1 168 ? -0.847 -13.016 -16.188 1 94.75 168 LEU B CA 1
ATOM 4196 C C . LEU B 1 168 ? -1.608 -14.312 -15.938 1 94.75 168 LEU B C 1
ATOM 4198 O O . LEU B 1 168 ? -1.392 -15.312 -16.625 1 94.75 168 LEU B O 1
ATOM 4202 N N . LEU B 1 169 ? -2.461 -14.289 -14.922 1 95 169 LEU B N 1
ATOM 4203 C CA . LEU B 1 169 ? -3.318 -15.438 -14.633 1 95 169 LEU B CA 1
ATOM 4204 C C . LEU B 1 169 ? -4.09 -15.859 -15.883 1 95 169 LEU B C 1
ATOM 4206 O O . LEU B 1 169 ? -4.148 -17.047 -16.203 1 95 169 LEU B O 1
ATOM 4210 N N . GLN B 1 170 ? -4.629 -14.914 -16.547 1 92.38 170 GLN B N 1
ATOM 4211 C CA . GLN B 1 170 ? -5.395 -15.188 -17.766 1 92.38 170 GLN B CA 1
ATOM 4212 C C . GLN B 1 170 ? -4.5 -15.766 -18.859 1 92.38 170 GLN B C 1
ATOM 4214 O O . GLN B 1 170 ? -4.887 -16.703 -19.547 1 92.38 170 GLN B O 1
ATOM 4219 N N . ALA B 1 171 ? -3.373 -15.164 -19.016 1 92.38 171 ALA B N 1
ATOM 4220 C CA . ALA B 1 171 ? -2.436 -15.633 -20.031 1 92.38 171 ALA B CA 1
ATOM 4221 C C . ALA B 1 171 ? -2.01 -17.078 -19.75 1 92.38 171 ALA B C 1
ATOM 4223 O O . ALA B 1 171 ? -1.959 -17.906 -20.672 1 92.38 171 ALA B O 1
ATOM 4224 N N . VAL B 1 172 ? -1.727 -17.391 -18.531 1 91.25 172 VAL B N 1
ATOM 4225 C CA . VAL B 1 172 ? -1.334 -18.734 -18.141 1 91.25 172 VAL B CA 1
ATOM 4226 C C . VAL B 1 172 ? -2.512 -19.688 -18.312 1 91.25 172 VAL B C 1
ATOM 4228 O O . VAL B 1 172 ? -2.359 -20.781 -18.891 1 91.25 172 VAL B O 1
ATOM 4231 N N . GLY B 1 173 ? -3.672 -19.266 -17.859 1 90.5 173 GLY B N 1
ATOM 4232 C CA . GLY B 1 173 ? -4.871 -20.094 -17.969 1 90.5 173 GLY B CA 1
ATOM 4233 C C . GLY B 1 173 ? -5.23 -20.438 -19.391 1 90.5 173 GLY B C 1
ATOM 4234 O O . GLY B 1 173 ? -5.801 -21.5 -19.656 1 90.5 173 GLY B O 1
ATOM 4235 N N . ALA B 1 174 ? -4.902 -19.562 -20.266 1 88.25 174 ALA B N 1
ATOM 4236 C CA . ALA B 1 174 ? -5.195 -19.781 -21.688 1 88.25 174 ALA B CA 1
ATOM 4237 C C . ALA B 1 174 ? -4.281 -20.859 -22.266 1 88.25 174 ALA B C 1
ATOM 4239 O O . ALA B 1 174 ? -4.578 -21.438 -23.312 1 88.25 174 ALA B O 1
ATOM 4240 N N . GLN B 1 175 ? -3.23 -21.172 -21.578 1 83.88 175 GLN B N 1
ATOM 4241 C CA . GLN B 1 175 ? -2.225 -22.062 -22.141 1 83.88 175 GLN B CA 1
ATOM 4242 C C . GLN B 1 175 ? -2.215 -23.406 -21.422 1 83.88 175 GLN B C 1
ATOM 4244 O O . GLN B 1 175 ? -1.41 -24.297 -21.75 1 83.88 175 GLN B O 1
ATOM 4249 N N . CYS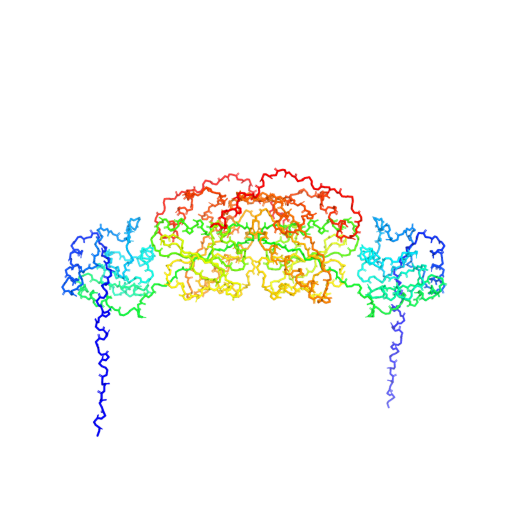 B 1 176 ? -3.043 -23.547 -20.453 1 81.38 176 CYS B N 1
ATOM 4250 C CA . CYS B 1 176 ? -3.09 -24.812 -19.734 1 81.38 176 CYS B CA 1
ATOM 4251 C C . CYS B 1 176 ? -4.477 -25.062 -19.156 1 81.38 176 CYS B C 1
ATOM 4253 O O . CYS B 1 176 ? -5.324 -24.172 -19.156 1 81.38 176 CYS B O 1
ATOM 4255 N N . SER B 1 177 ? -4.727 -26.297 -18.688 1 82 177 SER B N 1
ATOM 4256 C CA . SER B 1 177 ? -6.043 -26.641 -18.172 1 82 177 SER B CA 1
ATOM 4257 C C . SER B 1 177 ? -5.984 -26.938 -16.672 1 82 177 SER B C 1
ATOM 4259 O O . SER B 1 177 ? -7.004 -27.266 -16.062 1 82 177 SER B O 1
ATOM 4261 N N . ILE B 1 178 ? -4.832 -26.797 -16.141 1 83.25 178 ILE B N 1
ATOM 4262 C CA . ILE B 1 178 ? -4.684 -27.094 -14.719 1 83.25 178 ILE B CA 1
ATOM 4263 C C . ILE B 1 178 ? -5.387 -26.031 -13.883 1 83.25 178 ILE B C 1
ATOM 4265 O O . ILE B 1 178 ? -5.473 -24.875 -14.297 1 83.25 178 ILE B O 1
ATOM 4269 N N . PRO B 1 179 ? -5.848 -26.359 -12.672 1 90.5 179 PRO B N 1
ATOM 4270 C CA . PRO B 1 179 ? -6.504 -25.375 -11.812 1 90.5 179 PRO B CA 1
ATOM 4271 C C . PRO B 1 179 ? -5.555 -24.281 -11.344 1 90.5 179 PRO B C 1
ATOM 4273 O O . PRO B 1 179 ? -4.449 -24.562 -10.883 1 90.5 179 PRO B O 1
ATOM 4276 N N . LEU B 1 180 ? -6.02 -23.062 -11.508 1 95 180 LEU B N 1
ATOM 4277 C CA . LEU B 1 180 ? -5.25 -21.891 -11.109 1 95 180 LEU B CA 1
ATOM 4278 C C . LEU B 1 180 ? -6.031 -21.031 -10.117 1 95 180 LEU B C 1
ATOM 4280 O O . LEU B 1 180 ? -7.258 -20.938 -10.211 1 95 180 LEU B O 1
ATOM 4284 N N . LEU B 1 181 ? -5.324 -20.453 -9.195 1 97.19 181 LEU B N 1
ATOM 4285 C CA . LEU B 1 181 ? -5.922 -19.547 -8.219 1 97.19 181 LEU B CA 1
ATOM 4286 C C . LEU B 1 181 ? -5.137 -18.234 -8.133 1 97.19 181 LEU B C 1
ATOM 4288 O O . LEU B 1 181 ? -3.902 -18.25 -8.117 1 97.19 181 LEU B O 1
ATOM 4292 N N . MET B 1 182 ? -5.812 -17.156 -8.18 1 98.12 182 MET B N 1
ATOM 4293 C CA . MET B 1 182 ? -5.207 -15.875 -7.812 1 98.12 182 MET B CA 1
ATOM 4294 C C . MET B 1 182 ? -5.742 -15.383 -6.473 1 98.12 182 MET B C 1
ATOM 4296 O O . MET B 1 182 ? -6.953 -15.367 -6.246 1 98.12 182 MET B O 1
ATOM 4300 N N . VAL B 1 183 ? -4.855 -15.016 -5.625 1 98.31 183 VAL B N 1
ATOM 4301 C CA . VAL B 1 183 ? -5.191 -14.43 -4.336 1 98.31 183 VAL B CA 1
ATOM 4302 C C . VAL B 1 183 ? -4.719 -12.977 -4.289 1 98.31 183 VAL B C 1
ATOM 4304 O O . VAL B 1 183 ? -3.527 -12.703 -4.461 1 98.31 183 VAL B O 1
ATOM 4307 N N . GLN B 1 184 ? -5.621 -12.047 -4.16 1 97.5 184 GLN B N 1
ATOM 4308 C CA . GLN B 1 184 ? -5.211 -10.68 -3.855 1 97.5 184 GLN B CA 1
ATOM 4309 C C . GLN B 1 184 ? -4.996 -10.484 -2.357 1 97.5 184 GLN B C 1
ATOM 4311 O O . GLN B 1 184 ? -5.918 -10.68 -1.563 1 97.5 184 GLN B O 1
ATOM 4316 N N . GLY B 1 185 ? -3.828 -10.156 -2 1 95.88 185 GLY B N 1
ATOM 4317 C CA . GLY B 1 185 ? -3.469 -9.977 -0.603 1 95.88 185 GLY B CA 1
ATOM 4318 C C . GLY B 1 185 ? -4.133 -8.766 0.034 1 95.88 185 GLY B C 1
ATOM 4319 O O . GLY B 1 185 ? -4.367 -7.758 -0.631 1 95.88 185 GLY B O 1
ATOM 4320 N N . ALA B 1 186 ? -4.281 -8.789 1.354 1 92.56 186 ALA B N 1
ATOM 4321 C CA . ALA B 1 186 ? -5.035 -7.777 2.09 1 92.56 186 ALA B CA 1
ATOM 4322 C C . ALA B 1 186 ? -4.141 -6.605 2.488 1 92.56 186 ALA B C 1
ATOM 4324 O O . ALA B 1 186 ? -4.625 -5.586 2.98 1 92.56 186 ALA B O 1
ATOM 4325 N N . ALA B 1 187 ? -2.85 -6.695 2.213 1 90.12 187 ALA B N 1
ATOM 4326 C CA . ALA B 1 187 ? -1.924 -5.633 2.594 1 90.12 187 ALA B CA 1
ATOM 4327 C C . ALA B 1 187 ? -1.938 -4.5 1.569 1 90.12 187 ALA B C 1
ATOM 4329 O O . ALA B 1 187 ? -1.407 -3.418 1.824 1 90.12 187 ALA B O 1
ATOM 4330 N N . GLY B 1 188 ? -2.459 -4.711 0.388 1 89.81 188 GLY B N 1
ATOM 4331 C CA . GLY B 1 188 ? -2.643 -3.686 -0.625 1 89.81 188 GLY B CA 1
ATOM 4332 C C . GLY B 1 188 ? -4.078 -3.215 -0.746 1 89.81 188 GLY B C 1
ATOM 4333 O O . GLY B 1 188 ? -4.871 -3.371 0.187 1 89.81 188 GLY B O 1
ATOM 4334 N N . SER B 1 189 ? -4.332 -2.553 -1.852 1 88.25 189 SER B N 1
ATOM 4335 C CA . SER B 1 189 ? -5.719 -2.193 -2.143 1 88.25 189 SER B CA 1
ATOM 4336 C C . SER B 1 189 ? -6.543 -3.422 -2.502 1 88.25 189 SER B C 1
ATOM 4338 O O . SER B 1 189 ? -6.129 -4.234 -3.332 1 88.25 189 SER B O 1
ATOM 4340 N N . LEU B 1 190 ? -7.582 -3.66 -1.764 1 91.38 190 LEU B N 1
ATOM 4341 C CA . LEU B 1 190 ? -8.469 -4.785 -2.035 1 91.38 190 LEU B CA 1
ATOM 4342 C C . LEU B 1 190 ? -9.562 -4.391 -3.016 1 91.38 190 LEU B C 1
ATOM 4344 O O . LEU B 1 190 ? -10.656 -3.986 -2.605 1 91.38 190 LEU B O 1
ATOM 4348 N N . ASP B 1 191 ? -9.266 -4.523 -4.32 1 92.56 191 ASP B N 1
ATOM 4349 C CA . ASP B 1 191 ? -10.203 -4.027 -5.324 1 92.56 191 ASP B CA 1
ATOM 4350 C C . ASP B 1 191 ? -10.273 -4.969 -6.523 1 92.56 191 ASP B C 1
ATOM 4352 O O . ASP B 1 191 ? -10.523 -4.531 -7.648 1 92.56 191 ASP B O 1
ATOM 4356 N N . LEU B 1 192 ? -9.977 -6.211 -6.309 1 94.5 192 LEU B N 1
ATOM 4357 C CA . LEU B 1 192 ? -9.992 -7.18 -7.398 1 94.5 192 LEU B CA 1
ATOM 4358 C C . LEU B 1 192 ? -11.367 -7.262 -8.039 1 94.5 192 LEU B C 1
ATOM 4360 O O . LEU B 1 192 ? -11.484 -7.453 -9.25 1 94.5 192 LEU B O 1
ATOM 4364 N N . ASP B 1 193 ? -12.391 -7.203 -7.219 1 94.5 193 ASP B N 1
ATOM 4365 C CA . ASP B 1 193 ? -13.758 -7.223 -7.734 1 94.5 193 ASP B CA 1
ATOM 4366 C C . ASP B 1 193 ? -13.992 -6.09 -8.727 1 94.5 193 ASP B C 1
ATOM 4368 O O . ASP B 1 193 ? -14.602 -6.293 -9.781 1 94.5 193 ASP B O 1
ATOM 4372 N N . LEU B 1 194 ? -13.477 -4.965 -8.438 1 90.44 194 LEU B N 1
ATOM 4373 C CA . LEU B 1 194 ? -13.617 -3.814 -9.32 1 90.44 194 LEU B CA 1
ATOM 4374 C C . LEU B 1 194 ? -12.766 -3.984 -10.578 1 90.44 194 LEU B C 1
ATOM 4376 O O . LEU B 1 194 ? -13.18 -3.607 -11.672 1 90.44 194 LEU B O 1
ATOM 4380 N N . LEU B 1 195 ? -11.578 -4.488 -10.375 1 87.81 195 LEU B N 1
ATOM 4381 C CA . LEU B 1 195 ? -10.688 -4.742 -11.5 1 87.81 195 LEU B CA 1
ATOM 4382 C C . LEU B 1 195 ? -11.328 -5.703 -12.5 1 87.81 195 LEU B C 1
ATOM 4384 O O . LEU B 1 195 ? -11.211 -5.516 -13.711 1 87.81 195 LEU B O 1
ATOM 4388 N N . LEU B 1 196 ? -12.047 -6.68 -11.992 1 90.31 196 LEU B N 1
ATOM 4389 C CA . LEU B 1 196 ? -12.648 -7.715 -12.82 1 90.31 196 LEU B CA 1
ATOM 4390 C C . LEU B 1 196 ? -14.055 -7.305 -13.266 1 90.31 196 LEU B C 1
ATOM 4392 O O . LEU B 1 196 ? -14.609 -7.902 -14.188 1 90.31 196 LEU B O 1
ATOM 4396 N N . GLY B 1 197 ? -14.594 -6.355 -12.609 1 88.94 197 GLY B N 1
ATOM 4397 C CA . GLY B 1 197 ? -15.984 -6.008 -12.859 1 88.94 197 GLY B CA 1
ATOM 4398 C C . GLY B 1 197 ? -16.953 -7.09 -12.422 1 88.94 197 GLY B C 1
ATOM 4399 O O . GLY B 1 197 ? -17.953 -7.336 -13.094 1 88.94 197 GLY B O 1
ATOM 4400 N N . LYS B 1 198 ? -16.547 -7.863 -11.461 1 91.69 198 LYS B N 1
ATOM 4401 C CA . LYS B 1 198 ? -17.344 -8.977 -10.93 1 91.69 198 LYS B CA 1
ATOM 4402 C C . LYS B 1 198 ? -17.312 -8.984 -9.406 1 91.69 198 LYS B C 1
ATOM 4404 O O . LYS B 1 198 ? -16.266 -8.734 -8.797 1 91.69 198 LYS B O 1
ATOM 4409 N N . ALA B 1 199 ? -18.438 -9.32 -8.836 1 93.19 199 ALA B N 1
ATOM 4410 C CA . ALA B 1 199 ? -18.5 -9.445 -7.379 1 93.19 199 ALA B CA 1
ATOM 4411 C C . ALA B 1 199 ? -17.641 -10.617 -6.895 1 93.19 199 ALA B C 1
ATOM 4413 O O . ALA B 1 199 ? -17.719 -11.711 -7.449 1 93.19 199 ALA B O 1
ATOM 4414 N N . ILE B 1 200 ? -16.812 -10.375 -6.02 1 95.75 200 ILE B N 1
ATOM 4415 C CA . ILE B 1 200 ? -15.992 -11.391 -5.363 1 95.75 200 ILE B CA 1
ATOM 4416 C C . ILE B 1 200 ? -16.297 -11.406 -3.867 1 95.75 200 ILE B C 1
ATOM 4418 O O . ILE B 1 200 ? -16.391 -10.352 -3.234 1 95.75 200 ILE B O 1
ATOM 4422 N N . PRO B 1 201 ? -16.469 -12.617 -3.299 1 95.44 201 PRO B N 1
ATOM 4423 C CA . PRO B 1 201 ? -16.734 -12.688 -1.859 1 95.44 201 PRO B CA 1
ATOM 4424 C C . PRO B 1 201 ? -15.688 -11.961 -1.027 1 95.44 201 PRO B C 1
ATOM 4426 O O . PRO B 1 201 ? -14.492 -12.047 -1.325 1 95.44 201 PRO B O 1
ATOM 4429 N N . ARG B 1 202 ? -16.141 -11.289 0.026 1 92.31 202 ARG B N 1
ATOM 4430 C CA . ARG B 1 202 ? -15.227 -10.508 0.865 1 92.31 202 ARG B CA 1
ATOM 4431 C C . ARG B 1 202 ? -14.836 -11.289 2.115 1 92.31 202 ARG B C 1
ATOM 4433 O O . ARG B 1 202 ? -14 -10.828 2.902 1 92.31 202 ARG B O 1
ATOM 4440 N N . ASP B 1 203 ? -15.344 -12.469 2.264 1 94.25 203 ASP B N 1
ATOM 4441 C CA . ASP B 1 203 ? -15.07 -13.273 3.453 1 94.25 203 ASP B CA 1
ATOM 4442 C C . ASP B 1 203 ? -13.867 -14.188 3.227 1 94.25 203 ASP B C 1
ATOM 4444 O O . ASP B 1 203 ? -13.562 -15.039 4.062 1 94.25 203 ASP B O 1
ATOM 4448 N N . GLY B 1 204 ? -13.25 -14.023 2.107 1 95.5 204 GLY B N 1
ATOM 4449 C CA . GLY B 1 204 ? -12.062 -14.812 1.84 1 95.5 204 GLY B CA 1
ATOM 4450 C C . GLY B 1 204 ? -12.359 -16.109 1.104 1 95.5 204 GLY B C 1
ATOM 4451 O O . GLY B 1 204 ? -11.461 -16.922 0.892 1 95.5 204 GLY B O 1
ATOM 4452 N N . SER B 1 205 ? -13.555 -16.312 0.663 1 96.69 205 SER B N 1
ATOM 4453 C CA . SER B 1 205 ? -13.906 -17.531 -0.056 1 96.69 205 SER B CA 1
ATOM 4454 C C . SER B 1 205 ? -13.398 -17.484 -1.494 1 96.69 205 SER B C 1
ATOM 4456 O O . SER B 1 205 ? -13.258 -16.406 -2.078 1 96.69 205 SER B O 1
ATOM 4458 N N . ILE B 1 206 ? -13.18 -18.641 -2.004 1 97.31 206 ILE B N 1
ATOM 4459 C CA . ILE B 1 206 ? -12.703 -18.766 -3.377 1 97.31 206 ILE B CA 1
ATOM 4460 C C . ILE B 1 206 ? -13.883 -18.688 -4.344 1 97.31 206 ILE B C 1
ATOM 4462 O O . ILE B 1 206 ? -14.938 -19.281 -4.098 1 97.31 206 ILE B O 1
ATOM 4466 N N . LEU B 1 207 ? -13.742 -17.906 -5.41 1 97.56 207 LEU B N 1
ATOM 4467 C CA . LEU B 1 207 ? -14.742 -17.781 -6.461 1 97.56 207 LEU B CA 1
ATOM 4468 C C . LEU B 1 207 ? -14.227 -18.359 -7.777 1 97.56 207 LEU B C 1
ATOM 4470 O O . LEU B 1 207 ? -13.281 -17.828 -8.359 1 97.56 207 LEU B O 1
ATOM 4474 N N . PRO B 1 208 ? -14.836 -19.438 -8.266 1 96.38 208 PRO B N 1
ATOM 4475 C CA . PRO B 1 208 ? -14.492 -19.891 -9.617 1 96.38 208 PRO B CA 1
ATOM 4476 C C . PRO B 1 208 ? -14.953 -18.922 -10.703 1 96.38 208 PRO B C 1
ATOM 4478 O O . PRO B 1 208 ? -16.078 -18.406 -10.641 1 96.38 208 PRO B O 1
ATOM 4481 N N . LEU B 1 209 ? -14.172 -18.5 -11.602 1 93.12 209 LEU B N 1
ATOM 4482 C CA . LEU B 1 209 ? -14.508 -17.594 -12.68 1 93.12 209 LEU B CA 1
ATOM 4483 C C . LEU B 1 209 ? -14.734 -18.344 -13.984 1 93.12 209 LEU B C 1
ATOM 4485 O O . LEU B 1 209 ? -15.828 -18.312 -14.555 1 93.12 209 LEU B O 1
ATOM 4489 N N . ASP B 1 210 ? -13.594 -18.797 -14.609 1 80.94 210 ASP B N 1
ATOM 4490 C CA . ASP B 1 210 ? -13.594 -19.547 -15.867 1 80.94 210 ASP B CA 1
ATOM 4491 C C . ASP B 1 210 ? -13.164 -20.984 -15.641 1 80.94 210 ASP B C 1
ATOM 4493 O O . ASP B 1 210 ? -13 -21.422 -14.492 1 80.94 210 ASP B O 1
ATOM 4497 N N . LYS B 1 211 ? -13.023 -21.719 -16.766 1 78.75 211 LYS B N 1
ATOM 4498 C CA . LYS B 1 211 ? -12.758 -23.156 -16.812 1 78.75 211 LYS B CA 1
ATOM 4499 C C . LYS B 1 211 ? -11.758 -23.562 -15.742 1 78.75 211 LYS B C 1
ATOM 4501 O O . LYS B 1 211 ? -12.086 -24.328 -14.828 1 78.75 211 LYS B O 1
ATOM 4506 N N . ASN B 1 212 ? -10.609 -23.062 -15.633 1 91 212 ASN B N 1
ATOM 4507 C CA . ASN B 1 212 ? -9.609 -23.531 -14.68 1 91 212 ASN B CA 1
ATOM 4508 C C . ASN B 1 212 ? -9.07 -22.391 -13.82 1 91 212 ASN B C 1
ATOM 4510 O O . ASN B 1 212 ? -8.031 -22.531 -13.18 1 91 212 ASN B O 1
ATOM 4514 N N . ILE B 1 213 ? -9.82 -21.188 -13.82 1 95.5 213 ILE B N 1
ATOM 4515 C CA . ILE B 1 213 ? -9.336 -20 -13.102 1 95.5 213 ILE B CA 1
ATOM 4516 C C . ILE B 1 213 ? -10.273 -19.703 -11.938 1 95.5 213 ILE B C 1
ATOM 4518 O O . ILE B 1 213 ? -11.492 -19.656 -12.102 1 95.5 213 ILE B O 1
ATOM 4522 N N . SER B 1 214 ? -9.695 -19.562 -10.789 1 97.69 214 SER B N 1
ATOM 4523 C CA . SER B 1 214 ? -10.406 -19.094 -9.602 1 97.69 214 SER B CA 1
ATOM 4524 C C . SER B 1 214 ? -9.711 -17.891 -8.977 1 97.69 214 SER B C 1
ATOM 4526 O O . SER B 1 214 ? -8.531 -17.656 -9.219 1 97.69 214 SER B O 1
ATOM 4528 N N . VAL B 1 215 ? -10.508 -17.094 -8.219 1 97.94 215 VAL B N 1
ATOM 4529 C CA . VAL B 1 215 ? -9.93 -15.914 -7.57 1 97.94 215 VAL B CA 1
ATOM 4530 C C . VAL B 1 215 ? -10.414 -15.836 -6.125 1 97.94 215 VAL B C 1
ATOM 4532 O O . VAL B 1 215 ? -11.43 -16.438 -5.77 1 97.94 215 VAL B O 1
ATOM 4535 N N . ARG B 1 216 ? -9.594 -15.117 -5.387 1 97.75 216 ARG B N 1
ATOM 4536 C CA . ARG B 1 216 ? -9.898 -14.867 -3.982 1 97.75 216 ARG B CA 1
ATOM 4537 C C . ARG B 1 216 ? -9.32 -13.531 -3.525 1 97.75 216 ARG B C 1
ATOM 4539 O O . ARG B 1 216 ? -8.227 -13.148 -3.945 1 97.75 216 ARG B O 1
ATOM 4546 N N . MET B 1 217 ? -10.094 -12.828 -2.713 1 96.94 217 MET B N 1
ATOM 4547 C CA . MET B 1 217 ? -9.578 -11.68 -1.972 1 96.94 217 MET B CA 1
ATOM 4548 C C . MET B 1 217 ? -9.352 -12.031 -0.505 1 96.94 217 MET B C 1
ATOM 4550 O O . MET B 1 217 ? -10.273 -12.5 0.173 1 96.94 217 MET B O 1
ATOM 4554 N N . GLU B 1 218 ? -8.164 -11.836 -0.073 1 95.81 218 GLU B N 1
ATOM 4555 C CA . GLU B 1 218 ? -7.84 -12.117 1.321 1 95.81 218 GLU B CA 1
ATOM 4556 C C . GLU B 1 218 ? -8.594 -11.18 2.264 1 95.81 218 GLU B C 1
ATOM 4558 O O . GLU B 1 218 ? -8.906 -10.047 1.899 1 95.81 218 GLU B O 1
ATOM 4563 N N . THR B 1 219 ? -8.852 -11.68 3.455 1 93 219 THR B N 1
ATOM 4564 C CA . THR B 1 219 ? -9.375 -10.805 4.5 1 93 219 THR B CA 1
ATOM 4565 C C . THR B 1 219 ? -8.242 -10.172 5.301 1 93 219 THR B C 1
ATOM 4567 O O . THR B 1 219 ? -7.141 -10.727 5.367 1 93 219 THR B O 1
ATOM 4570 N N . ARG B 1 220 ? -8.461 -9.031 5.91 1 87.38 220 ARG B N 1
ATOM 4571 C CA . ARG B 1 220 ? -7.445 -8.352 6.699 1 87.38 220 ARG B CA 1
ATOM 4572 C C . ARG B 1 220 ? -7.004 -9.203 7.883 1 87.38 220 ARG B C 1
ATOM 4574 O O . ARG B 1 220 ? -5.836 -9.164 8.281 1 87.38 220 ARG B O 1
ATOM 4581 N N . GLU B 1 221 ? -7.879 -9.977 8.398 1 87.81 221 GLU B N 1
ATOM 4582 C CA . GLU B 1 221 ? -7.605 -10.852 9.539 1 87.81 221 GLU B CA 1
ATOM 4583 C C . GLU B 1 221 ? -6.703 -12.008 9.141 1 87.81 221 GLU B C 1
ATOM 4585 O O . GLU B 1 221 ? -6 -12.578 9.984 1 87.81 221 GLU B O 1
ATOM 4590 N N . ASN B 1 222 ? -6.738 -12.383 7.898 1 90.75 222 ASN B N 1
ATOM 4591 C CA . ASN B 1 222 ? -5.965 -13.516 7.406 1 90.75 222 ASN B CA 1
ATOM 4592 C C . ASN B 1 222 ? -4.957 -13.094 6.34 1 90.75 222 ASN B C 1
ATOM 4594 O O . ASN B 1 222 ? -4.785 -13.773 5.332 1 90.75 222 ASN B O 1
ATOM 4598 N N . ALA B 1 223 ? -4.426 -11.906 6.582 1 90.88 223 ALA B N 1
ATOM 4599 C CA . ALA B 1 223 ? -3.465 -11.383 5.613 1 90.88 223 ALA B CA 1
ATOM 4600 C C . ALA B 1 223 ? -2.189 -12.227 5.605 1 90.88 223 ALA B C 1
ATOM 4602 O O . ALA B 1 223 ? -1.808 -12.797 6.625 1 90.88 223 ALA B O 1
ATOM 4603 N N . TRP B 1 224 ? -1.531 -12.391 4.438 1 93.38 224 TRP B N 1
ATOM 4604 C CA . TRP B 1 224 ? -0.244 -13.047 4.246 1 93.38 224 TRP B CA 1
ATOM 4605 C C . TRP B 1 224 ? -0.342 -14.539 4.574 1 93.38 224 TRP B C 1
ATOM 4607 O O . TRP B 1 224 ? 0.565 -15.102 5.188 1 93.38 224 TRP B O 1
ATOM 4617 N N . ASN B 1 225 ? -1.438 -15.148 4.258 1 94.19 225 ASN B N 1
ATOM 4618 C CA . ASN B 1 225 ? -1.606 -16.578 4.52 1 94.19 225 ASN B CA 1
ATOM 4619 C C . ASN B 1 225 ? -1.174 -17.422 3.324 1 94.19 225 ASN B C 1
ATOM 4621 O O . ASN B 1 225 ? -1.938 -17.594 2.375 1 94.19 225 ASN B O 1
ATOM 4625 N N . PHE B 1 226 ? -0.006 -18.016 3.43 1 94.25 226 PHE B N 1
ATOM 4626 C CA . PHE B 1 226 ? 0.538 -18.844 2.35 1 94.25 226 PHE B CA 1
ATOM 4627 C C . PHE B 1 226 ? 0.333 -20.328 2.637 1 94.25 226 PHE B C 1
ATOM 4629 O O . PHE B 1 226 ? 0.648 -21.172 1.8 1 94.25 226 PHE B O 1
ATOM 4636 N N . ASP B 1 227 ? -0.24 -20.641 3.781 1 92.81 227 ASP B N 1
ATOM 4637 C CA . ASP B 1 227 ? -0.388 -22.031 4.195 1 92.81 227 ASP B CA 1
ATOM 4638 C C . ASP B 1 227 ? -1.86 -22.438 4.254 1 92.81 227 ASP B C 1
ATOM 4640 O O . ASP B 1 227 ? -2.242 -23.297 5.047 1 92.81 227 ASP B O 1
ATOM 4644 N N . ASP B 1 228 ? -2.623 -21.828 3.535 1 93.25 228 ASP B N 1
ATOM 4645 C CA . ASP B 1 228 ? -4.047 -22.141 3.518 1 93.25 228 ASP B CA 1
ATOM 4646 C C . ASP B 1 228 ? -4.285 -23.531 2.93 1 93.25 228 ASP B C 1
ATOM 4648 O O . ASP B 1 228 ? -3.822 -23.844 1.828 1 93.25 228 ASP B O 1
ATOM 4652 N N . ASP B 1 229 ? -5.023 -24.391 3.518 1 91.19 229 ASP B N 1
ATOM 4653 C CA . ASP B 1 229 ? -5.297 -25.766 3.092 1 91.19 229 ASP B CA 1
ATOM 4654 C C . ASP B 1 229 ? -6.035 -25.781 1.755 1 91.19 229 ASP B C 1
ATOM 4656 O O . ASP B 1 229 ? -5.891 -26.719 0.973 1 91.19 229 ASP B O 1
ATOM 4660 N N . GLU B 1 230 ? -6.797 -24.797 1.5 1 93.31 230 GLU B N 1
ATOM 4661 C CA . GLU B 1 230 ? -7.562 -24.75 0.258 1 93.31 230 GLU B CA 1
ATOM 4662 C C . GLU B 1 230 ? -6.641 -24.641 -0.954 1 93.31 230 GLU B C 1
ATOM 4664 O O . GLU B 1 230 ? -7.066 -24.875 -2.086 1 93.31 230 GLU B O 1
ATOM 4669 N N . PHE B 1 231 ? -5.387 -24.281 -0.692 1 92.5 231 PHE B N 1
ATOM 4670 C CA . PHE B 1 231 ? -4.418 -24.141 -1.773 1 92.5 231 PHE B CA 1
ATOM 4671 C C . PHE B 1 231 ? -4.125 -25.5 -2.41 1 92.5 231 PHE B C 1
ATOM 4673 O O . PHE B 1 231 ? -3.732 -25.562 -3.578 1 92.5 231 PHE B O 1
ATOM 4680 N N . ASN B 1 232 ? -4.387 -26.547 -1.779 1 86 232 ASN B N 1
ATOM 4681 C CA . ASN B 1 232 ? -4.047 -27.891 -2.238 1 86 232 ASN B CA 1
ATOM 4682 C C . ASN B 1 232 ? -4.918 -28.312 -3.42 1 86 232 ASN B C 1
ATOM 4684 O O . ASN B 1 232 ? -4.629 -29.312 -4.078 1 86 232 ASN B O 1
ATOM 4688 N N . GLN B 1 233 ? -5.867 -27.547 -3.738 1 87.12 233 GLN B N 1
ATOM 4689 C CA . GLN B 1 233 ? -6.754 -27.844 -4.855 1 87.12 233 GLN B CA 1
ATOM 4690 C C . GLN B 1 233 ? -6.227 -27.25 -6.156 1 87.12 233 GLN B C 1
ATOM 4692 O O . GLN B 1 233 ? -6.746 -27.531 -7.234 1 87.12 233 GLN B O 1
ATOM 4697 N N . PHE B 1 234 ? -5.199 -26.453 -6.008 1 91.94 234 PHE B N 1
ATOM 4698 C CA . PHE B 1 234 ? -4.695 -25.719 -7.168 1 91.94 234 PHE B CA 1
ATOM 4699 C C . PHE B 1 234 ? -3.242 -26.078 -7.445 1 91.94 234 PHE B C 1
ATOM 4701 O O . PHE B 1 234 ? -2.465 -26.312 -6.52 1 91.94 234 PHE B O 1
ATOM 4708 N N . ASN B 1 235 ? -2.912 -26.156 -8.758 1 88.94 235 ASN B N 1
ATOM 4709 C CA . ASN B 1 235 ? -1.529 -26.422 -9.141 1 88.94 235 ASN B CA 1
ATOM 4710 C C . ASN B 1 235 ? -0.642 -25.203 -8.914 1 88.94 235 ASN B C 1
ATOM 4712 O O . ASN B 1 235 ? 0.472 -25.328 -8.406 1 88.94 235 ASN B O 1
ATOM 4716 N N . ILE B 1 236 ? -1.16 -24.047 -9.328 1 92.69 236 ILE B N 1
ATOM 4717 C CA . ILE B 1 236 ? -0.415 -22.797 -9.227 1 92.69 236 ILE B CA 1
ATOM 4718 C C . ILE B 1 236 ? -1.281 -21.734 -8.555 1 92.69 236 ILE B C 1
ATOM 4720 O O . ILE B 1 236 ? -2.453 -21.562 -8.906 1 92.69 236 ILE B O 1
ATOM 4724 N N . ILE B 1 237 ? -0.72 -21.125 -7.586 1 96.56 237 ILE B N 1
ATOM 4725 C CA . ILE B 1 237 ? -1.392 -20.031 -6.879 1 96.56 237 ILE B CA 1
ATOM 4726 C C . ILE B 1 237 ? -0.606 -18.734 -7.059 1 96.56 237 ILE B C 1
ATOM 4728 O O . ILE B 1 237 ? 0.557 -18.656 -6.656 1 96.56 237 ILE B O 1
ATOM 4732 N N . PHE B 1 238 ? -1.229 -17.75 -7.715 1 97.94 238 PHE B N 1
ATOM 4733 C CA . PHE B 1 238 ? -0.67 -16.406 -7.805 1 97.94 238 PHE B CA 1
ATOM 4734 C C . PHE B 1 238 ? -1.084 -15.57 -6.602 1 97.94 238 PHE B C 1
ATOM 4736 O O . PHE B 1 238 ? -2.273 -15.336 -6.383 1 97.94 238 PHE B O 1
ATOM 4743 N N . ILE B 1 239 ? -0.137 -15.164 -5.828 1 97.94 239 ILE B N 1
ATOM 4744 C CA . ILE B 1 239 ? -0.461 -14.336 -4.668 1 97.94 239 ILE B CA 1
ATOM 4745 C C . ILE B 1 239 ? 0.076 -12.922 -4.879 1 97.94 239 ILE B C 1
ATOM 4747 O O . ILE B 1 239 ? 1.29 -12.711 -4.898 1 97.94 239 ILE B O 1
ATOM 4751 N N . ASP B 1 240 ? -0.853 -11.992 -5.031 1 97.31 240 ASP B N 1
ATOM 4752 C CA . ASP B 1 240 ? -0.563 -10.57 -5.223 1 97.31 240 ASP B CA 1
ATOM 4753 C C . ASP B 1 240 ? -0.466 -9.844 -3.885 1 97.31 240 ASP B C 1
ATOM 4755 O O . ASP B 1 240 ? -1.465 -9.695 -3.18 1 97.31 240 ASP B O 1
ATOM 4759 N N . ASN B 1 241 ? 0.72 -9.344 -3.58 1 95.94 241 ASN B N 1
ATOM 4760 C CA . ASN B 1 241 ? 0.949 -8.586 -2.355 1 95.94 241 ASN B CA 1
ATOM 4761 C C . ASN B 1 241 ? 1.904 -7.418 -2.59 1 95.94 241 ASN B C 1
ATOM 4763 O O . ASN B 1 241 ? 2.768 -7.48 -3.469 1 95.94 241 ASN B O 1
ATOM 4767 N N . PRO B 1 242 ? 1.7 -6.352 -1.818 1 94.38 242 PRO B N 1
ATOM 4768 C CA . PRO B 1 242 ? 2.744 -5.324 -1.781 1 94.38 242 PRO B CA 1
ATOM 4769 C C . PRO B 1 242 ? 3.945 -5.734 -0.931 1 94.38 242 PRO B C 1
ATOM 4771 O O . PRO B 1 242 ? 3.773 -6.234 0.183 1 94.38 242 PRO B O 1
ATOM 4774 N N . VAL B 1 243 ? 5.129 -5.535 -1.428 1 93.69 243 VAL B N 1
ATOM 4775 C CA . VAL B 1 243 ? 6.305 -5.934 -0.661 1 93.69 243 VAL B CA 1
ATOM 4776 C C . VAL B 1 243 ? 6.984 -4.695 -0.08 1 93.69 243 VAL B C 1
ATOM 4778 O O . VAL B 1 243 ? 7.832 -4.805 0.808 1 93.69 243 VAL B O 1
ATOM 4781 N N . TYR B 1 244 ? 6.574 -3.518 -0.553 1 88.62 244 TYR B N 1
ATOM 4782 C CA . TYR B 1 244 ? 7.227 -2.275 -0.162 1 88.62 244 TYR B CA 1
ATOM 4783 C C . TYR B 1 244 ? 6.969 -1.961 1.307 1 88.62 244 TYR B C 1
ATOM 4785 O O . TYR B 1 244 ? 7.68 -1.154 1.91 1 88.62 244 TYR B O 1
ATOM 4793 N N . SER B 1 245 ? 5.977 -2.514 1.941 1 83.69 245 SER B N 1
ATOM 4794 C CA . SER B 1 245 ? 5.652 -2.238 3.338 1 83.69 245 SER B CA 1
ATOM 4795 C C . SER B 1 245 ? 5.805 -3.488 4.195 1 83.69 245 SER B C 1
ATOM 4797 O O . SER B 1 245 ? 5.332 -3.527 5.336 1 83.69 245 SER B O 1
ATOM 4799 N N . CYS B 1 246 ? 6.434 -4.43 3.662 1 86.88 246 CYS B N 1
ATOM 4800 C CA . CYS B 1 246 ? 6.539 -5.727 4.316 1 86.88 246 CYS B CA 1
ATOM 4801 C C . CYS B 1 246 ? 7.664 -5.727 5.348 1 86.88 246 CYS B C 1
ATOM 4803 O O . CYS B 1 246 ? 8.766 -5.242 5.074 1 86.88 246 CYS B O 1
ATOM 4805 N N . SER B 1 247 ? 7.375 -6.238 6.566 1 86.88 247 SER B N 1
ATOM 4806 C CA . SER B 1 247 ? 8.422 -6.414 7.562 1 86.88 247 SER B CA 1
ATOM 4807 C C . SER B 1 247 ? 9.414 -7.496 7.145 1 86.88 247 SER B C 1
ATOM 4809 O O . SER B 1 247 ? 9.102 -8.328 6.289 1 86.88 247 SER B O 1
ATOM 4811 N N . GLN B 1 248 ? 10.547 -7.531 7.781 1 87.44 248 GLN B N 1
ATOM 4812 C CA . GLN B 1 248 ? 11.547 -8.547 7.461 1 87.44 248 GLN B CA 1
ATOM 4813 C C . GLN B 1 248 ? 11.039 -9.945 7.816 1 87.44 248 GLN B C 1
ATOM 4815 O O . GLN B 1 248 ? 11.273 -10.898 7.074 1 87.44 248 GLN B O 1
ATOM 4820 N N . GLU B 1 249 ? 10.414 -10.047 8.961 1 89.88 249 GLU B N 1
ATOM 4821 C CA . GLU B 1 249 ? 9.859 -11.328 9.367 1 89.88 249 GLU B CA 1
ATOM 4822 C C . GLU B 1 249 ? 8.859 -11.859 8.344 1 89.88 249 GLU B C 1
ATOM 4824 O O . GLU B 1 249 ? 8.898 -13.031 7.977 1 89.88 249 GLU B O 1
ATOM 4829 N N . ARG B 1 250 ? 8 -11.023 7.934 1 90 250 ARG B N 1
ATOM 4830 C CA . ARG B 1 250 ? 7.008 -11.398 6.93 1 90 250 ARG B CA 1
ATOM 4831 C C . ARG B 1 250 ? 7.676 -11.75 5.605 1 90 250 ARG B C 1
ATOM 4833 O O . ARG B 1 250 ? 7.273 -12.711 4.941 1 90 250 ARG B O 1
ATOM 4840 N N . LEU B 1 251 ? 8.641 -10.961 5.258 1 90.19 251 LEU B N 1
ATOM 4841 C CA . LEU B 1 251 ? 9.367 -11.234 4.023 1 90.19 251 LEU B CA 1
ATOM 4842 C C . LEU B 1 251 ? 10.023 -12.609 4.066 1 90.19 251 LEU B C 1
ATOM 4844 O O . LEU B 1 251 ? 9.945 -13.367 3.1 1 90.19 251 LEU B O 1
ATOM 4848 N N . ASP B 1 252 ? 10.641 -12.906 5.176 1 90.31 252 ASP B N 1
ATOM 4849 C CA . ASP B 1 252 ? 11.266 -14.211 5.344 1 90.31 252 ASP B CA 1
ATOM 4850 C C . ASP B 1 252 ? 10.25 -15.336 5.195 1 90.31 252 ASP B C 1
ATOM 4852 O O . ASP B 1 252 ? 10.539 -16.375 4.59 1 90.31 252 ASP B O 1
ATOM 4856 N N . TYR B 1 253 ? 9.117 -15.094 5.746 1 92.19 253 TYR B N 1
ATOM 4857 C CA . TYR B 1 253 ? 8.031 -16.062 5.637 1 92.19 253 TYR B CA 1
ATOM 4858 C C . TYR B 1 253 ? 7.609 -16.25 4.184 1 92.19 253 TYR B C 1
ATOM 4860 O O . TYR B 1 253 ? 7.496 -17.391 3.709 1 92.19 253 TYR B O 1
ATOM 4868 N N . VAL B 1 254 ? 7.398 -15.195 3.461 1 92.19 254 VAL B N 1
ATOM 4869 C CA . VAL B 1 254 ? 7.012 -15.234 2.053 1 92.19 254 VAL B CA 1
ATOM 4870 C C . VAL B 1 254 ? 8.086 -15.953 1.241 1 92.19 254 VAL B C 1
ATOM 4872 O O . VAL B 1 254 ? 7.777 -16.797 0.401 1 92.19 254 VAL B O 1
ATOM 4875 N N . LEU B 1 255 ? 9.336 -15.625 1.488 1 88.38 255 LEU B N 1
ATOM 4876 C CA . LEU B 1 255 ? 10.461 -16.203 0.762 1 88.38 255 LEU B CA 1
ATOM 4877 C C . LEU B 1 255 ? 10.523 -17.703 0.968 1 88.38 255 LEU B C 1
ATOM 4879 O O . LEU B 1 255 ? 10.914 -18.453 0.062 1 88.38 255 LEU B O 1
ATOM 4883 N N . SER B 1 256 ? 10.094 -18.172 2.121 1 89.12 256 SER B N 1
ATOM 4884 C CA . SER B 1 256 ? 10.18 -19.594 2.443 1 89.12 256 SER B CA 1
ATOM 4885 C C . SER B 1 256 ? 9.023 -20.375 1.815 1 89.12 256 SER B C 1
ATOM 4887 O O . SER B 1 256 ? 9.078 -21.594 1.721 1 89.12 256 SER B O 1
ATOM 4889 N N . ARG B 1 257 ? 8.039 -19.688 1.38 1 90.81 257 ARG B N 1
ATOM 4890 C CA . ARG B 1 257 ? 6.855 -20.375 0.887 1 90.81 257 ARG B CA 1
ATOM 4891 C C . ARG B 1 257 ? 6.707 -20.203 -0.62 1 90.81 257 ARG B C 1
ATOM 4893 O O . ARG B 1 257 ? 5.922 -20.906 -1.257 1 90.81 257 ARG B O 1
ATOM 4900 N N . THR B 1 258 ? 7.484 -19.297 -1.206 1 92.31 258 THR B N 1
ATOM 4901 C CA . THR B 1 258 ? 7.293 -18.938 -2.604 1 92.31 258 THR B CA 1
ATOM 4902 C C . THR B 1 258 ? 8.195 -19.766 -3.512 1 92.31 258 THR B C 1
ATOM 4904 O O . THR B 1 258 ? 9.375 -19.953 -3.223 1 92.31 258 THR B O 1
ATOM 4907 N N . HIS B 1 259 ? 7.625 -20.312 -4.582 1 86.5 259 HIS B N 1
ATOM 4908 C CA . HIS B 1 259 ? 8.375 -21.078 -5.57 1 86.5 259 HIS B CA 1
ATOM 4909 C C . HIS B 1 259 ? 8.906 -20.188 -6.676 1 86.5 259 HIS B C 1
ATOM 4911 O O . HIS B 1 259 ? 9.984 -20.422 -7.219 1 86.5 259 HIS B O 1
ATOM 4917 N N . THR B 1 260 ? 8.156 -19.203 -7.059 1 91.25 260 THR B N 1
ATOM 4918 C CA . THR B 1 260 ? 8.516 -18.25 -8.094 1 91.25 260 THR B CA 1
ATOM 4919 C C . THR B 1 260 ? 8.188 -16.828 -7.645 1 91.25 260 THR B C 1
ATOM 4921 O O . THR B 1 260 ? 7.07 -16.547 -7.207 1 91.25 260 THR B O 1
ATOM 4924 N N . PHE B 1 261 ? 9.211 -15.969 -7.734 1 95 261 PHE B N 1
ATOM 4925 C CA . PHE B 1 261 ? 9.008 -14.555 -7.445 1 95 261 PHE B CA 1
ATOM 4926 C C . PHE B 1 261 ? 8.852 -13.758 -8.734 1 95 261 PHE B C 1
ATOM 4928 O O . PHE B 1 261 ? 9.625 -13.93 -9.672 1 95 261 PHE B O 1
ATOM 4935 N N . ILE B 1 262 ? 7.855 -12.953 -8.789 1 97.31 262 ILE B N 1
ATOM 4936 C CA . ILE B 1 262 ? 7.668 -11.984 -9.859 1 97.31 262 ILE B CA 1
ATOM 4937 C C . ILE B 1 262 ? 7.582 -10.578 -9.281 1 97.31 262 ILE B C 1
ATOM 4939 O O . ILE B 1 262 ? 6.594 -10.227 -8.633 1 97.31 262 ILE B O 1
ATOM 4943 N N . LEU B 1 263 ? 8.602 -9.789 -9.492 1 97.38 263 LEU B N 1
ATOM 4944 C CA . LEU B 1 263 ? 8.625 -8.414 -8.992 1 97.38 263 LEU B CA 1
ATOM 4945 C C . LEU B 1 263 ? 8.07 -7.449 -10.031 1 97.38 263 LEU B C 1
ATOM 4947 O O . LEU B 1 263 ? 8.508 -7.449 -11.188 1 97.38 263 LEU B O 1
ATOM 4951 N N . VAL B 1 264 ? 7.086 -6.699 -9.648 1 96.69 264 VAL B N 1
ATOM 4952 C CA . VAL B 1 264 ? 6.516 -5.691 -10.539 1 96.69 264 VAL B CA 1
ATOM 4953 C C . VAL B 1 264 ? 7.098 -4.32 -10.203 1 96.69 264 VAL B C 1
ATOM 4955 O O . VAL B 1 264 ? 6.91 -3.809 -9.102 1 96.69 264 VAL B O 1
ATOM 4958 N N . ILE B 1 265 ? 7.781 -3.723 -11.172 1 95.69 265 ILE B N 1
ATOM 4959 C CA . ILE B 1 265 ? 8.469 -2.447 -10.984 1 95.69 265 ILE B CA 1
ATOM 4960 C C . ILE B 1 265 ? 8 -1.454 -12.047 1 95.69 265 ILE B C 1
ATOM 4962 O O . ILE B 1 265 ? 7.305 -1.826 -12.992 1 95.69 265 ILE B O 1
ATOM 4966 N N . THR B 1 266 ? 8.297 -0.186 -11.797 1 92.25 266 THR B N 1
ATOM 4967 C CA . THR B 1 266 ? 8.117 0.905 -12.75 1 92.25 266 THR B CA 1
ATOM 4968 C C . THR B 1 266 ? 9.453 1.568 -13.07 1 92.25 266 THR B C 1
ATOM 4970 O O . THR B 1 266 ? 10.516 1.048 -12.711 1 92.25 266 THR B O 1
ATOM 4973 N N . HIS B 1 267 ? 9.352 2.674 -13.812 1 91.62 267 HIS B N 1
ATOM 4974 C CA . HIS B 1 267 ? 10.57 3.373 -14.211 1 91.62 267 HIS B CA 1
ATOM 4975 C C . HIS B 1 267 ? 11.07 4.289 -13.102 1 91.62 267 HIS B C 1
ATOM 4977 O O . HIS B 1 267 ? 12.039 5.027 -13.289 1 91.62 267 HIS B O 1
ATOM 4983 N N . GLU B 1 268 ? 10.484 4.191 -11.961 1 88.94 268 GLU B N 1
ATOM 4984 C CA . GLU B 1 268 ? 10.82 5.102 -10.867 1 88.94 268 GLU B CA 1
ATOM 4985 C C . GLU B 1 268 ? 11.844 4.477 -9.922 1 88.94 268 GLU B C 1
ATOM 4987 O O . GLU B 1 268 ? 11.773 3.281 -9.625 1 88.94 268 GLU B O 1
ATOM 4992 N N . LEU B 1 269 ? 12.727 5.289 -9.469 1 91 269 LEU B N 1
ATOM 4993 C CA . LEU B 1 269 ? 13.766 4.816 -8.57 1 91 269 LEU B CA 1
ATOM 4994 C C . LEU B 1 269 ? 13.164 4.262 -7.281 1 91 269 LEU B C 1
ATOM 4996 O O . LEU B 1 269 ? 13.727 3.35 -6.668 1 91 269 LEU B O 1
ATOM 5000 N N . SER B 1 270 ? 12.062 4.82 -6.855 1 90 270 SER B N 1
ATOM 5001 C CA . SER B 1 270 ? 11.43 4.375 -5.621 1 90 270 SER B CA 1
ATOM 5002 C C . SER B 1 270 ? 11.062 2.896 -5.691 1 90 270 SER B C 1
ATOM 5004 O O . SER B 1 270 ? 11.188 2.172 -4.703 1 90 270 SER B O 1
ATOM 5006 N N . THR B 1 271 ? 10.602 2.426 -6.816 1 92.94 271 THR B N 1
ATOM 5007 C CA . THR B 1 271 ? 10.234 1.025 -7 1 92.94 271 THR B CA 1
ATOM 5008 C C . THR B 1 271 ? 11.477 0.156 -7.145 1 92.94 271 THR B C 1
ATOM 5010 O O . THR B 1 271 ? 11.523 -0.964 -6.633 1 92.94 271 THR B O 1
ATOM 5013 N N . LEU B 1 272 ? 12.492 0.677 -7.758 1 95.12 272 LEU B N 1
ATOM 5014 C CA . LEU B 1 272 ? 13.703 -0.082 -8.047 1 95.12 272 LEU B CA 1
ATOM 5015 C C . LEU B 1 272 ? 14.508 -0.323 -6.77 1 95.12 272 LEU B C 1
ATOM 5017 O O . LEU B 1 272 ? 15.133 -1.374 -6.613 1 95.12 272 LEU B O 1
ATOM 5021 N N . ARG B 1 273 ? 14.516 0.631 -5.945 1 94.69 273 ARG B N 1
ATOM 5022 C CA . ARG B 1 273 ? 15.203 0.469 -4.668 1 94.69 273 ARG B CA 1
ATOM 5023 C C . ARG B 1 273 ? 14.633 -0.711 -3.889 1 94.69 273 ARG B C 1
ATOM 5025 O O . ARG B 1 273 ? 15.383 -1.509 -3.324 1 94.69 273 ARG B O 1
ATOM 5032 N N . VAL B 1 274 ? 13.359 -0.784 -3.826 1 94.69 274 VAL B N 1
ATOM 5033 C CA . VAL B 1 274 ? 12.688 -1.875 -3.131 1 94.69 274 VAL B CA 1
ATOM 5034 C C . VAL B 1 274 ? 13.008 -3.201 -3.814 1 94.69 274 VAL B C 1
ATOM 5036 O O . VAL B 1 274 ? 13.336 -4.188 -3.148 1 94.69 274 VAL B O 1
ATOM 5039 N N . ALA B 1 275 ? 12.953 -3.223 -5.09 1 96.75 275 ALA B N 1
ATOM 5040 C CA . ALA B 1 275 ? 13.242 -4.43 -5.863 1 96.75 275 ALA B CA 1
ATOM 5041 C C . ALA B 1 275 ? 14.664 -4.914 -5.609 1 96.75 275 ALA B C 1
ATOM 5043 O O . ALA B 1 275 ? 14.898 -6.113 -5.43 1 96.75 275 ALA B O 1
ATOM 5044 N N . ARG B 1 276 ? 15.594 -3.982 -5.648 1 96.12 276 ARG B N 1
ATOM 5045 C CA . ARG B 1 276 ? 16.984 -4.34 -5.434 1 96.12 276 ARG B CA 1
ATOM 5046 C C . ARG B 1 276 ? 17.188 -4.996 -4.07 1 96.12 276 ARG B C 1
ATOM 5048 O O . ARG B 1 276 ? 17.891 -6 -3.953 1 96.12 276 ARG B O 1
ATOM 5055 N N . GLU B 1 277 ? 16.609 -4.418 -3.09 1 93.12 277 GLU B N 1
ATOM 5056 C CA . GLU B 1 277 ? 16.688 -4.992 -1.751 1 93.12 277 GLU B CA 1
ATOM 5057 C C . GLU B 1 277 ? 16.125 -6.41 -1.724 1 93.12 277 GLU B C 1
ATOM 5059 O O . GLU B 1 277 ? 16.672 -7.297 -1.079 1 93.12 277 GLU B O 1
ATOM 5064 N N . LEU B 1 278 ? 15.008 -6.645 -2.354 1 93.62 278 LEU B N 1
ATOM 5065 C CA . LEU B 1 278 ? 14.375 -7.961 -2.393 1 93.62 278 LEU B CA 1
ATOM 5066 C C . LEU B 1 278 ? 15.258 -8.961 -3.133 1 93.62 278 LEU B C 1
ATOM 5068 O O . LEU B 1 278 ? 15.406 -10.109 -2.691 1 93.62 278 LEU B O 1
ATOM 5072 N N . ILE B 1 279 ? 15.789 -8.516 -4.246 1 94.25 279 ILE B N 1
ATOM 5073 C CA . ILE B 1 279 ? 16.672 -9.367 -5.031 1 94.25 279 ILE B CA 1
ATOM 5074 C C . ILE B 1 279 ? 17.844 -9.828 -4.172 1 94.25 279 ILE B C 1
ATOM 5076 O O . ILE B 1 279 ? 18.188 -11.016 -4.164 1 94.25 279 ILE B O 1
ATOM 5080 N N . GLU B 1 280 ? 18.391 -8.914 -3.426 1 91.44 280 GLU B N 1
ATOM 5081 C CA . GLU B 1 280 ? 19.516 -9.234 -2.543 1 91.44 280 GLU B CA 1
ATOM 5082 C C . GLU B 1 280 ? 19.094 -10.219 -1.457 1 91.44 280 GLU B C 1
ATOM 5084 O O . GLU B 1 280 ? 19.844 -11.133 -1.109 1 91.44 280 GLU B O 1
ATOM 5089 N N . ASN B 1 281 ? 17.938 -10.008 -0.896 1 89.62 281 ASN B N 1
ATOM 5090 C CA . ASN B 1 281 ? 17.422 -10.922 0.113 1 89.62 281 ASN B CA 1
ATOM 5091 C C . ASN B 1 281 ? 17.219 -12.328 -0.447 1 89.62 281 ASN B C 1
ATOM 5093 O O . ASN B 1 281 ? 17.578 -13.312 0.207 1 89.62 281 ASN B O 1
ATOM 5097 N N . ILE B 1 282 ? 16.672 -12.43 -1.642 1 87.75 282 ILE B N 1
ATOM 5098 C CA . ILE B 1 282 ? 16.438 -13.719 -2.291 1 87.75 282 ILE B CA 1
ATOM 5099 C C . ILE B 1 282 ? 17.766 -14.414 -2.574 1 87.75 282 ILE B C 1
ATOM 5101 O O . ILE B 1 282 ? 17.906 -15.609 -2.309 1 87.75 282 ILE B O 1
ATOM 5105 N N . ARG B 1 283 ? 18.719 -13.664 -3.021 1 84.44 283 ARG B N 1
ATOM 5106 C CA . ARG B 1 283 ? 20.031 -14.227 -3.35 1 84.44 283 ARG B CA 1
ATOM 5107 C C . ARG B 1 283 ? 20.75 -14.711 -2.096 1 84.44 283 ARG B C 1
ATOM 5109 O O . ARG B 1 283 ? 21.375 -15.766 -2.109 1 84.44 283 ARG B O 1
ATOM 5116 N N . ARG B 1 284 ? 20.688 -13.945 -1.091 1 84.12 284 ARG B N 1
ATOM 5117 C CA . ARG B 1 284 ? 21.328 -14.32 0.167 1 84.12 284 ARG B CA 1
ATOM 5118 C C . ARG B 1 284 ? 20.75 -15.617 0.712 1 84.12 284 ARG B C 1
ATOM 5120 O O . ARG B 1 284 ? 21.484 -16.453 1.242 1 84.12 284 ARG B O 1
ATOM 5127 N N . ARG B 1 285 ? 19.562 -15.766 0.61 1 81.56 285 ARG B N 1
ATOM 5128 C CA . ARG B 1 285 ? 18.906 -16.984 1.09 1 81.56 285 ARG B CA 1
ATOM 5129 C C . ARG B 1 285 ? 19.297 -18.188 0.25 1 81.56 285 ARG B C 1
ATOM 5131 O O . ARG B 1 285 ? 19.453 -19.297 0.778 1 81.56 285 ARG B O 1
ATOM 5138 N N . ALA B 1 286 ? 19.312 -18 -1.041 1 74.25 286 ALA B N 1
ATOM 5139 C CA . ALA B 1 286 ? 19.719 -19.078 -1.939 1 74.25 286 ALA B CA 1
ATOM 5140 C C . ALA B 1 286 ? 21.109 -19.594 -1.606 1 74.25 286 ALA B C 1
ATOM 5142 O O . ALA B 1 286 ? 21.375 -20.797 -1.679 1 74.25 286 ALA B O 1
ATOM 5143 N N . LEU B 1 287 ? 22 -18.766 -1.194 1 69.88 287 LEU B N 1
ATOM 5144 C CA . LEU B 1 287 ? 23.375 -19.109 -0.879 1 69.88 287 LEU B CA 1
ATOM 5145 C C . LEU B 1 287 ? 23.469 -19.828 0.458 1 69.88 287 LEU B C 1
ATOM 5147 O O . LEU B 1 287 ? 24.359 -20.672 0.661 1 69.88 287 LEU B O 1
ATOM 5151 N N . ALA B 1 288 ? 22.688 -19.469 1.394 1 68.06 288 ALA B N 1
ATOM 5152 C CA . ALA B 1 288 ? 22.734 -20.062 2.732 1 68.06 288 ALA B CA 1
ATOM 5153 C C . ALA B 1 288 ? 22.281 -21.516 2.719 1 68.06 288 ALA B C 1
ATOM 5155 O O . ALA B 1 288 ? 22.453 -22.234 3.707 1 68.06 288 ALA B O 1
ATOM 5156 N N . GLY B 1 289 ? 22.172 -22.219 1.511 1 60.75 289 GLY B N 1
ATOM 5157 C CA . GLY B 1 289 ? 21.828 -23.641 1.409 1 60.75 289 GLY B CA 1
ATOM 5158 C C . GLY B 1 289 ? 20.484 -23.969 2.043 1 60.75 289 GLY B C 1
ATOM 5159 O O . GLY B 1 289 ? 20.219 -25.125 2.393 1 60.75 289 GLY B O 1
ATOM 5160 N N . ASN B 1 290 ? 19.953 -23.016 2.623 1 52.81 290 ASN B N 1
ATOM 5161 C CA . ASN B 1 290 ? 18.688 -23.391 3.25 1 52.81 290 ASN B CA 1
ATOM 5162 C C . ASN B 1 290 ? 17.734 -24.047 2.25 1 52.81 290 ASN B C 1
ATOM 5164 O O . ASN B 1 290 ? 17.688 -23.656 1.084 1 52.81 290 ASN B O 1
ATOM 5168 N N . ASP B 1 291 ? 17.781 -25.453 2.365 1 50.22 291 ASP B N 1
ATOM 5169 C CA . ASP B 1 291 ? 16.969 -26.422 1.635 1 50.22 291 ASP B CA 1
ATOM 5170 C C . ASP B 1 291 ? 15.766 -25.75 0.968 1 50.22 291 ASP B C 1
ATOM 5172 O O . ASP B 1 291 ? 14.859 -26.422 0.484 1 50.22 291 ASP B O 1
ATOM 5176 N N . ALA B 1 292 ? 15.68 -24.484 1.207 1 50.16 292 ALA B N 1
ATOM 5177 C CA . ALA B 1 292 ? 14.391 -23.938 0.8 1 50.16 292 ALA B CA 1
ATOM 5178 C C . ALA B 1 292 ? 14.242 -23.969 -0.719 1 50.16 292 ALA B C 1
ATOM 5180 O O . ALA B 1 292 ? 15.219 -24.141 -1.443 1 50.16 292 ALA B O 1
ATOM 5181 N N . VAL B 1 293 ? 13.031 -23.828 -1.179 1 53.5 293 VAL B N 1
ATOM 5182 C CA . VAL B 1 293 ? 12.406 -23.797 -2.496 1 53.5 293 VAL B CA 1
ATOM 5183 C C . VAL B 1 293 ? 13.258 -22.969 -3.453 1 53.5 293 VAL B C 1
ATOM 5185 O O . VAL B 1 293 ? 13.625 -21.828 -3.139 1 53.5 293 VAL B O 1
ATOM 5188 N N . TYR B 1 294 ? 14.156 -23.719 -4.242 1 56.28 294 TYR B N 1
ATOM 5189 C CA . TYR B 1 294 ? 14.766 -23 -5.355 1 56.28 294 TYR B CA 1
ATOM 5190 C C . TYR B 1 294 ? 13.773 -22.047 -5.992 1 56.28 294 TYR B C 1
ATOM 5192 O O . TYR B 1 294 ? 12.781 -22.469 -6.594 1 56.28 294 TYR B O 1
ATOM 5200 N N . SER B 1 295 ? 13.828 -20.781 -5.641 1 76.94 295 SER B N 1
ATOM 5201 C CA . SER B 1 295 ? 12.836 -19.812 -6.121 1 76.94 295 SER B CA 1
ATOM 5202 C C . SER B 1 295 ? 13.32 -19.109 -7.379 1 76.94 295 SER B C 1
ATOM 5204 O O . SER B 1 295 ? 14.5 -18.766 -7.496 1 76.94 295 SER B O 1
ATOM 5206 N N . ARG B 1 296 ? 12.594 -19.281 -8.477 1 87.31 296 ARG B N 1
ATOM 5207 C CA . ARG B 1 296 ? 12.789 -18.453 -9.672 1 87.31 296 ARG B CA 1
ATOM 5208 C C . ARG B 1 296 ? 12.422 -17 -9.398 1 87.31 296 ARG B C 1
ATOM 5210 O O . ARG B 1 296 ? 11.57 -16.719 -8.555 1 87.31 296 ARG B O 1
ATOM 5217 N N . LEU B 1 297 ? 13.273 -16.156 -10.008 1 92.69 297 LEU B N 1
ATOM 5218 C CA . LEU B 1 297 ? 13.016 -14.734 -9.867 1 92.69 297 LEU B CA 1
ATOM 5219 C C . LEU B 1 297 ? 12.82 -14.078 -11.234 1 92.69 297 LEU B C 1
ATOM 5221 O O . LEU B 1 297 ? 13.656 -14.234 -12.125 1 92.69 297 LEU B O 1
ATOM 5225 N N . PHE B 1 298 ? 11.68 -13.43 -11.43 1 95.88 298 PHE B N 1
ATOM 5226 C CA . PHE B 1 298 ? 11.398 -12.688 -12.648 1 95.88 298 PHE B CA 1
ATOM 5227 C C . PHE B 1 298 ? 11.109 -11.227 -12.344 1 95.88 298 PHE B C 1
ATOM 5229 O O . PHE B 1 298 ? 10.523 -10.906 -11.305 1 95.88 298 PHE B O 1
ATOM 5236 N N . ILE B 1 299 ? 11.492 -10.328 -13.281 1 97 299 ILE B N 1
ATOM 5237 C CA . ILE B 1 299 ? 11.25 -8.891 -13.164 1 97 299 ILE B CA 1
ATOM 5238 C C . ILE B 1 299 ? 10.266 -8.445 -14.234 1 97 299 ILE B C 1
ATOM 5240 O O . ILE B 1 299 ? 10.484 -8.68 -15.43 1 97 299 ILE B O 1
ATOM 5244 N N . CYS B 1 300 ? 9.188 -7.84 -13.828 1 96.38 300 CYS B N 1
ATOM 5245 C CA . CYS B 1 300 ? 8.203 -7.25 -14.727 1 96.38 300 CYS B CA 1
ATOM 5246 C C . CYS B 1 300 ? 8.25 -5.727 -14.664 1 96.38 300 CYS B C 1
ATOM 5248 O O . CYS B 1 300 ? 8.094 -5.141 -13.594 1 96.38 300 CYS B O 1
ATOM 5250 N N . LEU B 1 301 ? 8.469 -5.09 -15.766 1 95.25 301 LEU B N 1
ATOM 5251 C CA . LEU B 1 301 ? 8.438 -3.635 -15.867 1 95.25 301 LEU B CA 1
ATOM 5252 C C . LEU B 1 301 ? 7.094 -3.158 -16.406 1 95.25 301 LEU B C 1
ATOM 5254 O O . LEU B 1 301 ? 6.734 -3.461 -17.547 1 95.25 301 LEU B O 1
ATOM 5258 N N . ASN B 1 302 ? 6.371 -2.5 -15.523 1 91.44 302 ASN B N 1
ATOM 5259 C CA . ASN B 1 302 ? 5.102 -1.924 -15.961 1 91.44 302 ASN B CA 1
ATOM 5260 C C . ASN B 1 302 ? 5.289 -0.522 -16.531 1 91.44 302 ASN B C 1
ATOM 5262 O O . ASN B 1 302 ? 5.766 0.378 -15.844 1 91.44 302 ASN B O 1
ATOM 5266 N N . GLU B 1 303 ? 4.828 -0.334 -17.828 1 83.25 303 GLU B N 1
ATOM 5267 C CA . GLU B 1 303 ? 4.98 0.933 -18.531 1 83.25 303 GLU B CA 1
ATOM 5268 C C . GLU B 1 303 ? 3.736 1.803 -18.375 1 83.25 303 GLU B C 1
ATOM 5270 O O . GLU B 1 303 ? 2.666 1.458 -18.891 1 83.25 303 GLU B O 1
ATOM 5275 N N . PHE B 1 304 ? 3.426 2.164 -17.188 1 67.88 304 PHE B N 1
ATOM 5276 C CA . PHE B 1 304 ? 2.256 3.027 -17.078 1 67.88 304 PHE B CA 1
ATOM 5277 C C . PHE B 1 304 ? 2.664 4.496 -17.078 1 67.88 304 PHE B C 1
ATOM 5279 O O . PHE B 1 304 ? 3.766 4.84 -16.641 1 67.88 304 PHE B O 1
ATOM 5286 N N . PRO B 1 305 ? 1.738 5.281 -17.844 1 55.69 305 PRO B N 1
ATOM 5287 C CA . PRO B 1 305 ? 2.086 6.703 -17.844 1 55.69 305 PRO B CA 1
ATOM 5288 C C . PRO B 1 305 ? 2.203 7.281 -16.438 1 55.69 305 PRO B C 1
ATOM 5290 O O . PRO B 1 305 ? 1.316 7.074 -15.602 1 55.69 305 PRO B O 1
ATOM 5293 N N . MET B 1 306 ? 3.307 7.234 -16 1 56.03 306 MET B N 1
ATOM 5294 C CA . MET B 1 306 ? 3.465 7.879 -14.695 1 56.03 306 MET B CA 1
ATOM 5295 C C . MET B 1 306 ? 3.994 9.305 -14.859 1 56.03 306 MET B C 1
ATOM 5297 O O . MET B 1 306 ? 4.668 9.609 -15.844 1 56.03 306 MET B O 1
ATOM 5301 N N . ALA B 1 307 ? 3.457 10.234 -14.039 1 49.22 307 ALA B N 1
ATOM 5302 C CA . ALA B 1 307 ? 3.803 11.656 -14.062 1 49.22 307 ALA B CA 1
ATOM 5303 C C . ALA B 1 307 ? 5.223 11.883 -13.562 1 49.22 307 ALA B C 1
ATOM 5305 O O . ALA B 1 307 ? 5.422 12.266 -12.406 1 49.22 307 ALA B O 1
ATOM 5306 N N . SER B 1 308 ? 6.121 10.922 -13.773 1 56.25 308 SER B N 1
ATOM 5307 C CA . SER B 1 308 ? 7.383 11.242 -13.117 1 56.25 308 SER B CA 1
ATOM 5308 C C . SER B 1 308 ? 8.406 11.773 -14.117 1 56.25 308 SER B C 1
ATOM 5310 O O . SER B 1 308 ? 8.469 11.305 -15.258 1 56.25 308 SER B O 1
ATOM 5312 N N . LYS B 1 309 ? 9.141 12.883 -13.766 1 55.97 309 LYS B N 1
ATOM 5313 C CA . LYS B 1 309 ? 10.195 13.5 -14.562 1 55.97 309 LYS B CA 1
ATOM 5314 C C . LYS B 1 309 ? 11.43 12.602 -14.648 1 55.97 309 LYS B C 1
ATOM 5316 O O . LYS B 1 309 ? 12.211 12.703 -15.594 1 55.97 309 LYS B O 1
ATOM 5321 N N . ASN B 1 310 ? 11.57 11.773 -13.688 1 65.75 310 ASN B N 1
ATOM 5322 C CA . ASN B 1 310 ? 12.828 11.039 -13.625 1 65.75 310 ASN B CA 1
ATOM 5323 C C . ASN B 1 310 ? 12.633 9.562 -13.961 1 65.75 310 ASN B C 1
ATOM 5325 O O . ASN B 1 310 ? 12.859 8.695 -13.109 1 65.75 310 ASN B O 1
ATOM 5329 N N . LYS B 1 311 ? 12.32 9.383 -15.266 1 78.94 311 LYS B N 1
ATOM 5330 C CA . LYS B 1 311 ? 12.102 8 -15.68 1 78.94 311 LYS B CA 1
ATOM 5331 C C . LYS B 1 311 ? 13.406 7.355 -16.141 1 78.94 311 LYS B C 1
ATOM 5333 O O . LYS B 1 311 ? 14.148 7.941 -16.938 1 78.94 311 LYS B O 1
ATOM 5338 N N . LEU B 1 312 ? 13.633 6.254 -15.547 1 87.19 312 LEU B N 1
ATOM 5339 C CA . LEU B 1 312 ? 14.805 5.477 -15.945 1 87.19 312 LEU B CA 1
ATOM 5340 C C . LEU B 1 312 ? 14.492 4.602 -17.156 1 87.19 312 LEU B C 1
ATOM 5342 O O . LEU B 1 312 ? 13.375 4.09 -17.281 1 87.19 312 LEU B O 1
ATOM 5346 N N . THR B 1 313 ? 15.5 4.445 -18.078 1 89.19 313 THR B N 1
ATOM 5347 C CA . THR B 1 313 ? 15.352 3.543 -19.203 1 89.19 313 THR B CA 1
ATOM 5348 C C . THR B 1 313 ? 15.461 2.088 -18.766 1 89.19 313 THR B C 1
ATOM 5350 O O . THR B 1 313 ? 15.992 1.797 -17.688 1 89.19 313 THR B O 1
ATOM 5353 N N . PRO B 1 314 ? 14.906 1.199 -19.609 1 90.12 314 PRO B N 1
ATOM 5354 C CA . PRO B 1 314 ? 15.047 -0.22 -19.266 1 90.12 314 PRO B CA 1
ATOM 5355 C C . PRO B 1 314 ? 16.5 -0.641 -19.078 1 90.12 314 PRO B C 1
ATOM 5357 O O . PRO B 1 314 ? 16.797 -1.444 -18.188 1 90.12 314 PRO B O 1
ATOM 5360 N N . GLU B 1 315 ? 17.406 -0.123 -19.875 1 92.25 315 GLU B N 1
ATOM 5361 C CA . GLU B 1 315 ? 18.828 -0.443 -19.75 1 92.25 315 GLU B CA 1
ATOM 5362 C C . GLU B 1 315 ? 19.375 0.012 -18.391 1 92.25 315 GLU B C 1
ATOM 5364 O O . GLU B 1 315 ? 20.125 -0.722 -17.734 1 92.25 315 GLU B O 1
ATOM 5369 N N . ASP B 1 316 ? 19.016 1.212 -18.016 1 93.94 316 ASP B N 1
ATOM 5370 C CA . ASP B 1 316 ? 19.422 1.734 -16.719 1 93.94 316 ASP B CA 1
ATOM 5371 C C . ASP B 1 316 ? 18.875 0.876 -15.578 1 93.94 316 ASP B C 1
ATOM 5373 O O . ASP B 1 316 ? 19.547 0.652 -14.578 1 93.94 316 ASP B O 1
ATOM 5377 N N . ILE B 1 317 ? 17.672 0.466 -15.758 1 95.94 317 ILE B N 1
ATOM 5378 C CA . ILE B 1 317 ? 17 -0.345 -14.75 1 95.94 317 ILE B CA 1
ATOM 5379 C C . ILE B 1 317 ? 17.734 -1.677 -14.586 1 95.94 317 ILE B C 1
ATOM 5381 O O . ILE B 1 317 ? 18.031 -2.096 -13.461 1 95.94 317 ILE B O 1
ATOM 5385 N N . GLU B 1 318 ? 18.062 -2.342 -15.68 1 96.38 318 GLU B N 1
ATOM 5386 C CA . GLU B 1 318 ? 18.766 -3.623 -15.641 1 96.38 318 GLU B CA 1
ATOM 5387 C C . GLU B 1 318 ? 20.141 -3.479 -15 1 96.38 318 GLU B C 1
ATOM 5389 O O . GLU B 1 318 ? 20.562 -4.348 -14.234 1 96.38 318 GLU B O 1
ATOM 5394 N N . GLU B 1 319 ? 20.797 -2.396 -15.305 1 95.25 319 GLU B N 1
ATOM 5395 C CA . GLU B 1 319 ? 22.094 -2.133 -14.695 1 95.25 319 GLU B CA 1
ATOM 5396 C C . GLU B 1 319 ? 21.969 -1.934 -13.188 1 95.25 319 GLU B C 1
ATOM 5398 O O . GLU B 1 319 ? 22.75 -2.492 -12.414 1 95.25 319 GLU B O 1
ATOM 5403 N N . TYR B 1 320 ? 21.016 -1.184 -12.828 1 95.5 320 TYR B N 1
ATOM 5404 C CA . TYR B 1 320 ? 20.812 -0.893 -11.414 1 95.5 320 TYR B CA 1
ATOM 5405 C C . TYR B 1 320 ? 20.469 -2.16 -10.641 1 95.5 320 TYR B C 1
ATOM 5407 O O . TYR B 1 320 ? 20.969 -2.379 -9.531 1 95.5 320 TYR B O 1
ATOM 5415 N N . LEU B 1 321 ? 19.625 -2.996 -11.164 1 96.5 321 LEU B N 1
ATOM 5416 C CA . LEU B 1 321 ? 19.141 -4.191 -10.484 1 96.5 321 LEU B CA 1
ATOM 5417 C C . LEU B 1 321 ? 20.141 -5.332 -10.602 1 96.5 321 LEU B C 1
ATOM 5419 O O . LEU B 1 321 ? 20.094 -6.285 -9.82 1 96.5 321 LEU B O 1
ATOM 5423 N N . GLY B 1 322 ? 21.031 -5.266 -11.609 1 93.69 322 GLY B N 1
ATOM 5424 C CA . GLY B 1 322 ? 21.922 -6.387 -11.898 1 93.69 322 GLY B CA 1
ATOM 5425 C C . GLY B 1 322 ? 21.188 -7.598 -12.445 1 93.69 322 GLY B C 1
ATOM 5426 O O . GLY B 1 322 ? 21.594 -8.734 -12.203 1 93.69 322 GLY B O 1
ATOM 5427 N N . GLN B 1 323 ? 20.047 -7.363 -12.891 1 93.19 323 GLN B N 1
ATOM 5428 C CA . GLN B 1 323 ? 19.156 -8.391 -13.43 1 93.19 323 GLN B CA 1
ATOM 5429 C C . GLN B 1 323 ? 18.422 -7.891 -14.672 1 93.19 323 GLN B C 1
ATOM 5431 O O . GLN B 1 323 ? 18.062 -6.719 -14.75 1 93.19 323 GLN B O 1
ATOM 5436 N N . LYS B 1 324 ? 18.188 -8.742 -15.68 1 94.25 324 LYS B N 1
ATOM 5437 C CA . LYS B 1 324 ? 17.438 -8.383 -16.875 1 94.25 324 LYS B CA 1
ATOM 5438 C C . LYS B 1 324 ? 15.938 -8.281 -16.578 1 94.25 324 LYS B C 1
ATOM 5440 O O . LYS B 1 324 ? 15.422 -8.977 -15.711 1 94.25 324 LYS B O 1
ATOM 5445 N N . VAL B 1 325 ? 15.32 -7.414 -17.312 1 95.75 325 VAL B N 1
ATOM 5446 C CA . VAL B 1 325 ? 13.859 -7.336 -17.281 1 95.75 325 VAL B CA 1
ATOM 5447 C C . VAL B 1 325 ? 13.266 -8.484 -18.094 1 95.75 325 VAL B C 1
ATOM 5449 O O . VAL B 1 325 ? 13.625 -8.672 -19.266 1 95.75 325 VAL B O 1
ATOM 5452 N N . ASP B 1 326 ? 12.352 -9.195 -17.5 1 94.94 326 ASP B N 1
ATOM 5453 C CA . ASP B 1 326 ? 11.844 -10.414 -18.125 1 94.94 326 ASP B CA 1
ATOM 5454 C C . ASP B 1 326 ? 10.617 -10.125 -18.984 1 94.94 326 ASP B C 1
ATOM 5456 O O . ASP B 1 326 ? 10.367 -10.82 -19.969 1 94.94 326 ASP B O 1
ATOM 5460 N N . VAL B 1 327 ? 9.82 -9.172 -18.641 1 94.19 327 VAL B N 1
ATOM 5461 C CA . VAL B 1 327 ? 8.609 -8.852 -19.375 1 94.19 327 VAL B CA 1
ATOM 5462 C C . VAL B 1 327 ? 8.266 -7.371 -19.203 1 94.19 327 VAL B C 1
ATOM 5464 O O . VAL B 1 327 ? 8.414 -6.816 -18.109 1 94.19 327 VAL B O 1
ATOM 5467 N N . ILE B 1 328 ? 7.93 -6.723 -20.203 1 92.06 328 ILE B N 1
ATOM 5468 C CA . ILE B 1 328 ? 7.414 -5.355 -20.203 1 92.06 328 ILE B CA 1
ATOM 5469 C C . ILE B 1 328 ? 5.895 -5.379 -20.375 1 92.06 328 ILE B C 1
ATOM 5471 O O . ILE B 1 328 ? 5.383 -5.965 -21.328 1 92.06 328 ILE B O 1
ATOM 5475 N N . TYR B 1 329 ? 5.25 -4.789 -19.406 1 89.5 329 TYR B N 1
ATOM 5476 C CA . TYR B 1 329 ? 3.795 -4.812 -19.312 1 89.5 329 TYR B CA 1
ATOM 5477 C C . TYR B 1 329 ? 3.221 -3.402 -19.359 1 89.5 329 TYR B C 1
ATOM 5479 O O . TYR B 1 329 ? 3.822 -2.463 -18.844 1 89.5 329 TYR B O 1
ATOM 5487 N N . THR B 1 330 ? 2.215 -3.211 -20.109 1 82.19 330 THR B N 1
ATOM 5488 C CA . THR B 1 330 ? 1.442 -1.975 -20.078 1 82.19 330 THR B CA 1
ATOM 5489 C C . THR B 1 330 ? 0.024 -2.234 -19.594 1 82.19 330 THR B C 1
ATOM 5491 O O . THR B 1 330 ? -0.757 -2.922 -20.25 1 82.19 330 THR B O 1
ATOM 5494 N N . ALA B 1 331 ? -0.124 -1.76 -18.375 1 67.06 331 ALA B N 1
ATOM 5495 C CA . ALA B 1 331 ? -1.477 -1.927 -17.844 1 67.06 331 ALA B CA 1
ATOM 5496 C C . ALA B 1 331 ? -2.498 -1.205 -18.719 1 67.06 331 ALA B C 1
ATOM 5498 O O . ALA B 1 331 ? -2.295 -0.048 -19.094 1 67.06 331 ALA B O 1
ATOM 5499 N N . GLN B 1 332 ? -3.193 -1.921 -19.75 1 55.91 332 GLN B N 1
ATOM 5500 C CA . GLN B 1 332 ? -4.184 -1.295 -20.609 1 55.91 332 GLN B CA 1
ATOM 5501 C C . GLN B 1 332 ? -5.582 -1.383 -20.016 1 55.91 332 GLN B C 1
ATOM 5503 O O . GLN B 1 332 ? -5.895 -2.336 -19.297 1 55.91 332 GLN B O 1
ATOM 5508 N N . PRO B 1 333 ? -6.23 -0.138 -19.859 1 47.5 333 PRO B N 1
ATOM 5509 C CA . PRO B 1 333 ? -7.641 -0.345 -19.531 1 47.5 333 PRO B CA 1
ATOM 5510 C C . PRO B 1 333 ? -8.242 -1.548 -20.25 1 47.5 333 PRO B C 1
ATOM 5512 O O . PRO B 1 333 ? -8.383 -2.621 -19.656 1 47.5 333 PRO B O 1
ATOM 5515 N N . THR B 1 334 ? -9.367 -1.332 -20.953 1 40.84 334 THR B N 1
ATOM 5516 C CA . THR B 1 334 ? -10.516 -2.131 -21.391 1 40.84 334 THR B CA 1
ATOM 5517 C C . THR B 1 334 ? -10.07 -3.244 -22.328 1 40.84 334 THR B C 1
ATOM 5519 O O . THR B 1 334 ? -10.906 -3.922 -22.938 1 40.84 334 THR B O 1
ATOM 5522 N N . LYS B 1 335 ? -9.102 -3.248 -23.312 1 41.16 335 LYS B N 1
ATOM 5523 C CA . LYS B 1 335 ? -9.586 -4.156 -24.344 1 41.16 335 LYS B CA 1
ATOM 5524 C C . LYS B 1 335 ? -9.539 -5.605 -23.875 1 41.16 335 LYS B C 1
ATOM 5526 O O . LYS B 1 335 ? -8.484 -6.098 -23.469 1 41.16 335 LYS B O 1
ATOM 5531 N N . LYS B 1 336 ? -10.516 -6.105 -23.297 1 42.22 336 LYS B N 1
ATOM 5532 C CA . LYS B 1 336 ? -10.969 -7.488 -23.203 1 42.22 336 LYS B CA 1
ATOM 5533 C C . LYS B 1 336 ? -10.344 -8.344 -24.312 1 42.22 336 LYS B C 1
ATOM 5535 O O . LYS B 1 336 ? -10.336 -7.953 -25.469 1 42.22 336 LYS B O 1
ATOM 5540 N N . GLY B 1 337 ? -9.719 -9.297 -24.125 1 44.59 337 GLY B N 1
ATOM 5541 C CA . GLY B 1 337 ? -9.508 -10.438 -25 1 44.59 337 GLY B CA 1
ATOM 5542 C C . GLY B 1 337 ? -8.062 -10.602 -25.438 1 44.59 337 GLY B C 1
ATOM 5543 O O . GLY B 1 337 ? -7.633 -11.711 -25.766 1 44.59 337 GLY B O 1
ATOM 5544 N N . MET B 1 338 ? -7.395 -9.391 -25.812 1 46.19 338 MET B N 1
ATOM 5545 C CA . MET B 1 338 ? -6.168 -9.797 -26.5 1 46.19 338 MET B CA 1
ATOM 5546 C C . MET B 1 338 ? -4.98 -9.773 -25.531 1 46.19 338 MET B C 1
ATOM 5548 O O . MET B 1 338 ? -4.645 -8.719 -24.984 1 46.19 338 MET B O 1
ATOM 5552 N N . VAL B 1 339 ? -4.727 -10.852 -24.906 1 55.75 339 VAL B N 1
ATOM 5553 C CA . VAL B 1 339 ? -3.488 -11.016 -24.141 1 55.75 339 VAL B CA 1
ATOM 5554 C C . VAL B 1 339 ? -2.309 -10.516 -24.969 1 55.75 339 VAL B C 1
ATOM 5556 O O . VAL B 1 339 ? -2.154 -10.891 -26.141 1 55.75 339 VAL B O 1
ATOM 5559 N N . ASP B 1 340 ? -1.576 -9.523 -24.391 1 71.44 340 ASP B N 1
ATOM 5560 C CA . ASP B 1 340 ? -0.347 -8.977 -24.969 1 71.44 340 ASP B CA 1
ATOM 5561 C C . ASP B 1 340 ? 0.645 -10.086 -25.297 1 71.44 340 ASP B C 1
ATOM 5563 O O . ASP B 1 340 ? 0.74 -11.078 -24.578 1 71.44 340 ASP B O 1
ATOM 5567 N N . LYS B 1 341 ? 1.05 -10.172 -26.531 1 80.19 341 LYS B N 1
ATOM 5568 C CA . LYS B 1 341 ? 2.01 -11.164 -27 1 80.19 341 LYS B CA 1
ATOM 5569 C C . LYS B 1 341 ? 3.154 -11.336 -26 1 80.19 341 LYS B C 1
ATOM 5571 O O . LYS B 1 341 ? 3.623 -12.453 -25.766 1 80.19 341 LYS B O 1
ATOM 5576 N N . GLN B 1 342 ? 3.461 -10.234 -25.359 1 85.94 342 GLN B N 1
ATOM 5577 C CA . GLN B 1 342 ? 4.555 -10.305 -24.406 1 85.94 342 GLN B CA 1
ATOM 5578 C C . GLN B 1 342 ? 4.148 -11.086 -23.156 1 85.94 342 GLN B C 1
ATOM 5580 O O . GLN B 1 342 ? 4.934 -11.875 -22.625 1 85.94 342 GLN B O 1
ATOM 5585 N N . LEU B 1 343 ? 2.963 -10.883 -22.781 1 90.69 343 LEU B N 1
ATOM 5586 C CA . LEU B 1 343 ? 2.484 -11.586 -21.594 1 90.69 343 LEU B CA 1
ATOM 5587 C C . LEU B 1 343 ? 2.283 -13.07 -21.875 1 90.69 343 LEU B C 1
ATOM 5589 O O . LEU B 1 343 ? 2.568 -13.914 -21.031 1 90.69 343 LEU B O 1
ATOM 5593 N N . SER B 1 344 ? 1.807 -13.352 -23.078 1 90.12 344 SER B N 1
AT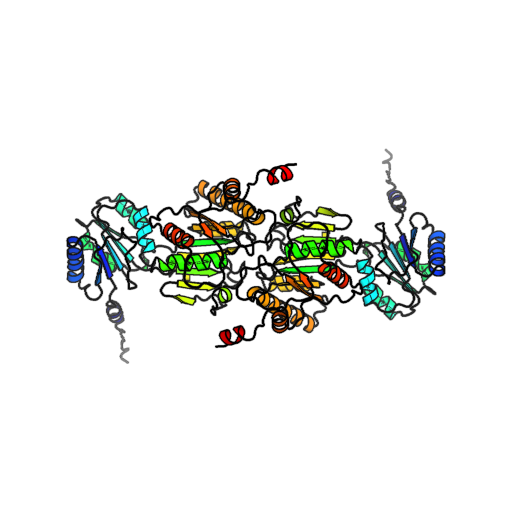OM 5594 C CA . SER B 1 344 ? 1.625 -14.742 -23.484 1 90.12 344 SER B CA 1
ATOM 5595 C C . SER B 1 344 ? 2.955 -15.484 -23.516 1 90.12 344 SER B C 1
ATOM 5597 O O . SER B 1 344 ? 3.045 -16.625 -23.047 1 90.12 344 SER B O 1
ATOM 5599 N N . SER B 1 345 ? 3.955 -14.844 -24.062 1 89.31 345 SER B N 1
ATOM 5600 C CA . SER B 1 345 ? 5.285 -15.445 -24.109 1 89.31 345 SER B CA 1
ATOM 5601 C C . SER B 1 345 ? 5.84 -15.664 -22.703 1 89.31 345 SER B C 1
ATOM 5603 O O . SER B 1 345 ? 6.457 -16.688 -22.422 1 89.31 345 SER B O 1
ATOM 5605 N N . PHE B 1 346 ? 5.633 -14.742 -21.891 1 93.06 346 PHE B N 1
ATOM 5606 C CA . PHE B 1 346 ? 6.094 -14.859 -20.516 1 93.06 346 PHE B CA 1
ATOM 5607 C C . PHE B 1 346 ? 5.363 -15.984 -19.797 1 93.06 346 PHE B C 1
ATOM 5609 O O . PHE B 1 346 ? 5.973 -16.75 -19.031 1 93.06 346 PHE B O 1
ATOM 5616 N N . ALA B 1 347 ? 4.066 -16.062 -20 1 92.69 347 ALA B N 1
ATOM 5617 C CA . ALA B 1 347 ? 3.275 -17.141 -19.406 1 92.69 347 ALA B CA 1
ATOM 5618 C C . ALA B 1 347 ? 3.814 -18.516 -19.844 1 92.69 347 ALA B C 1
ATOM 5620 O O . ALA B 1 347 ? 3.924 -19.422 -19.016 1 92.69 347 ALA B O 1
ATOM 5621 N N . ALA B 1 348 ? 4.16 -18.625 -21.094 1 86.44 348 ALA B N 1
ATOM 5622 C CA . ALA B 1 348 ? 4.734 -19.859 -21.609 1 86.44 348 ALA B CA 1
ATOM 5623 C C . ALA B 1 348 ? 6.039 -20.203 -20.891 1 86.44 348 ALA B C 1
ATOM 5625 O O . ALA B 1 348 ? 6.266 -21.344 -20.5 1 86.44 348 ALA B O 1
ATOM 5626 N N . ARG B 1 349 ? 6.852 -19.156 -20.688 1 85.31 349 ARG B N 1
ATOM 5627 C CA . ARG B 1 349 ? 8.117 -19.328 -19.984 1 85.31 349 ARG B CA 1
ATOM 5628 C C . ARG B 1 349 ? 7.895 -19.797 -18.547 1 85.31 349 ARG B C 1
ATOM 5630 O O . ARG B 1 349 ? 8.633 -20.641 -18.047 1 85.31 349 ARG B O 1
ATOM 5637 N N . LEU B 1 350 ? 6.953 -19.266 -17.906 1 87.12 350 LEU B N 1
ATOM 5638 C CA . LEU B 1 350 ? 6.637 -19.641 -16.531 1 87.12 350 LEU B CA 1
ATOM 5639 C C . LEU B 1 350 ? 6.262 -21.109 -16.453 1 87.12 350 LEU B C 1
ATOM 5641 O O . LEU B 1 350 ? 6.602 -21.797 -15.469 1 87.12 350 LEU B O 1
ATOM 5645 N N . LEU B 1 351 ? 5.582 -21.578 -17.516 1 81.38 351 LEU B N 1
ATOM 5646 C CA . LEU B 1 351 ? 5.102 -22.953 -17.531 1 81.38 351 LEU B CA 1
ATOM 5647 C C . LEU B 1 351 ? 6.195 -23.906 -18.031 1 81.38 351 LEU B C 1
ATOM 5649 O O . LEU B 1 351 ? 5.996 -25.125 -18.078 1 81.38 351 LEU B O 1
ATOM 5653 N N . GLY B 1 352 ? 7.332 -23.266 -18.406 1 71.81 352 GLY B N 1
ATOM 5654 C CA . GLY B 1 352 ? 8.43 -24.078 -18.891 1 71.81 352 GLY B CA 1
ATOM 5655 C C . GLY B 1 352 ? 8.281 -24.484 -20.359 1 71.81 352 GLY B C 1
ATOM 5656 O O . GLY B 1 352 ? 8.906 -25.438 -20.812 1 71.81 352 GLY B O 1
ATOM 5657 N N . LYS B 1 353 ? 7.406 -23.859 -21.062 1 67.62 353 LYS B N 1
ATOM 5658 C CA . LYS B 1 353 ? 7.223 -24.156 -22.484 1 67.62 353 LYS B CA 1
ATOM 5659 C C . LYS B 1 353 ? 8.273 -23.438 -23.328 1 67.62 353 LYS B C 1
ATOM 5661 O O . LYS B 1 353 ? 8.75 -22.359 -22.953 1 67.62 353 LYS B O 1
ATOM 5666 N N . LYS B 1 354 ? 8.984 -24.031 -24.234 1 55.47 354 LYS B N 1
ATOM 5667 C CA . LYS B 1 354 ? 9.992 -23.453 -25.109 1 55.47 354 LYS B CA 1
ATOM 5668 C C . LYS B 1 354 ? 9.438 -22.234 -25.844 1 55.47 354 LYS B C 1
ATOM 5670 O O . LYS B 1 354 ? 8.375 -22.297 -26.469 1 55.47 354 LYS B O 1
ATOM 5675 N N . THR B 1 355 ? 9.594 -21 -25.328 1 51.75 355 THR B N 1
ATOM 5676 C CA . THR B 1 355 ? 9.086 -19.812 -26 1 51.75 355 THR B CA 1
ATOM 5677 C C . THR B 1 355 ? 10.055 -19.344 -27.078 1 51.75 355 THR B C 1
ATOM 5679 O O . THR B 1 355 ? 11.273 -19.516 -26.953 1 51.75 355 THR B O 1
ATOM 5682 N N . ILE B 1 356 ? 9.547 -19.016 -28.312 1 40.91 356 ILE B N 1
ATOM 5683 C CA . ILE B 1 356 ? 10.258 -18.25 -29.344 1 40.91 356 ILE B CA 1
ATOM 5684 C C . ILE B 1 356 ? 10.625 -16.875 -28.797 1 40.91 356 ILE B C 1
ATOM 5686 O O . ILE B 1 356 ? 9.781 -16.172 -28.234 1 40.91 356 ILE B O 1
ATOM 5690 N N . ALA B 1 357 ? 11.836 -16.625 -28.609 1 41.84 357 ALA B N 1
ATOM 5691 C CA . ALA B 1 357 ? 12.43 -15.398 -28.094 1 41.84 357 ALA B CA 1
ATOM 5692 C C . ALA B 1 357 ? 11.812 -14.172 -28.766 1 41.84 357 ALA B C 1
ATOM 5694 O O . ALA B 1 357 ? 11.891 -14.023 -29.984 1 41.84 357 ALA B O 1
ATOM 5695 N N . ILE B 1 358 ? 10.758 -13.633 -28.406 1 40.09 358 ILE B N 1
ATOM 5696 C CA . ILE B 1 358 ? 10.398 -12.328 -28.969 1 40.09 358 ILE B CA 1
ATOM 5697 C C . ILE B 1 358 ? 11.133 -11.227 -28.219 1 40.09 358 ILE B C 1
ATOM 5699 O O . ILE B 1 358 ? 11.016 -11.117 -26.984 1 40.09 358 ILE B O 1
ATOM 5703 N N . ALA B 1 359 ? 12.141 -10.695 -28.781 1 40.12 359 ALA B N 1
ATOM 5704 C CA . ALA B 1 359 ? 12.93 -9.586 -28.25 1 40.12 359 ALA B CA 1
ATOM 5705 C C . ALA B 1 359 ? 12.031 -8.406 -27.875 1 40.12 359 ALA B C 1
ATOM 5707 O O . ALA B 1 359 ? 11.18 -7.996 -28.672 1 40.12 359 ALA B O 1
ATOM 5708 N N . PRO B 1 360 ? 12.039 -8.008 -26.656 1 41.47 360 PRO B N 1
ATOM 5709 C CA . PRO B 1 360 ? 11.258 -6.832 -26.281 1 41.47 360 PRO B CA 1
ATOM 5710 C C . PRO B 1 360 ? 11.633 -5.594 -27.094 1 41.47 360 PRO B C 1
ATOM 5712 O O . PRO B 1 360 ? 12.812 -5.301 -27.266 1 41.47 360 PRO B O 1
ATOM 5715 N N . LYS B 1 361 ? 10.836 -5.176 -28 1 39.25 361 LYS B N 1
ATOM 5716 C CA . LYS B 1 361 ? 11.148 -3.951 -28.734 1 39.25 361 LYS B CA 1
ATOM 5717 C C . LYS B 1 361 ? 11.203 -2.746 -27.797 1 39.25 361 LYS B C 1
ATOM 5719 O O . LYS B 1 361 ? 10.164 -2.314 -27.281 1 39.25 361 LYS B O 1
ATOM 5724 N N . GLY B 1 362 ? 12.203 -2.553 -27.031 1 36.59 362 GLY B N 1
ATOM 5725 C CA . GLY B 1 362 ? 12.32 -1.419 -26.125 1 36.59 362 GLY B CA 1
ATOM 5726 C C . GLY B 1 362 ? 12.531 -0.101 -26.859 1 36.59 362 GLY B C 1
ATOM 5727 O O . GLY B 1 362 ? 13.281 -0.031 -27.828 1 36.59 362 GLY B O 1
ATOM 5728 N N . ALA B 1 363 ? 11.625 0.849 -26.766 1 33.78 363 ALA B N 1
ATOM 5729 C CA . ALA B 1 363 ? 11.875 2.197 -27.266 1 33.78 363 ALA B CA 1
ATOM 5730 C C . ALA B 1 363 ? 13.109 2.805 -26.609 1 33.78 363 ALA B C 1
ATOM 5732 O O . ALA B 1 363 ? 13.336 2.623 -25.406 1 33.78 363 ALA B O 1
ATOM 5733 N N . LYS B 1 364 ? 13.961 3.594 -27.344 1 36.69 364 LYS B N 1
ATOM 5734 C CA . LYS B 1 364 ? 15.234 4.262 -27.094 1 36.69 364 LYS B CA 1
ATOM 5735 C C . LYS B 1 364 ? 15.07 5.387 -26.078 1 36.69 364 LYS B C 1
ATOM 5737 O O . LYS B 1 364 ? 14.547 6.453 -26.406 1 36.69 364 LYS B O 1
ATOM 5742 N N . VAL B 1 365 ? 14.703 5.234 -24.797 1 35.81 365 VAL B N 1
ATOM 5743 C CA . VAL B 1 365 ? 14.734 6.48 -24.031 1 35.81 365 VAL B CA 1
ATOM 5744 C C . VAL B 1 365 ? 16.172 6.758 -23.562 1 35.81 365 VAL B C 1
ATOM 5746 O O . VAL B 1 365 ? 16.953 5.828 -23.344 1 35.81 365 VAL B O 1
ATOM 5749 N N . ASN B 1 366 ? 16.703 7.93 -23.688 1 36.91 366 ASN B N 1
ATOM 5750 C CA . ASN B 1 366 ? 18 8.539 -23.406 1 36.91 366 ASN B CA 1
ATOM 5751 C C . ASN B 1 366 ? 18.359 8.375 -21.922 1 36.91 366 ASN B C 1
ATOM 5753 O O . ASN B 1 366 ? 17.531 8.578 -21.047 1 36.91 366 ASN B O 1
ATOM 5757 N N . GLY B 1 367 ? 19.547 7.656 -21.516 1 32.22 367 GLY B N 1
ATOM 5758 C CA . GLY B 1 367 ? 20.172 6.996 -20.375 1 32.22 367 GLY B CA 1
ATOM 5759 C C . GLY B 1 367 ? 20.484 7.938 -19.234 1 32.22 367 GLY B C 1
ATOM 5760 O O . GLY B 1 367 ? 20.453 9.156 -19.406 1 32.22 367 GLY B O 1
ATOM 5761 N N . PHE B 1 368 ? 20.828 7.23 -18 1 39.16 368 PHE B N 1
ATOM 5762 C CA . PHE B 1 368 ? 21.016 7.391 -16.562 1 39.16 368 PHE B CA 1
ATOM 5763 C C . PHE B 1 368 ? 22.281 8.172 -16.266 1 39.16 368 PHE B C 1
ATOM 5765 O O . PHE B 1 368 ? 22.641 8.375 -15.102 1 39.16 368 PHE B O 1
ATOM 5772 N N . ALA B 1 369 ? 23.281 8.5 -17.047 1 36 369 ALA B N 1
ATOM 5773 C CA . ALA B 1 369 ? 24.594 8.953 -16.578 1 36 369 ALA B CA 1
ATOM 5774 C C . ALA B 1 369 ? 24.469 10.211 -15.727 1 36 369 ALA B C 1
ATOM 5776 O O . ALA B 1 369 ? 25.203 10.383 -14.75 1 36 369 ALA B O 1
ATOM 5777 N N . SER B 1 370 ? 23.531 10.969 -16.016 1 36.41 370 SER B N 1
ATOM 5778 C CA . SER B 1 370 ? 23.625 12.297 -15.422 1 36.41 370 SER B CA 1
ATOM 5779 C C . SER B 1 370 ? 23.047 12.312 -14.008 1 36.41 370 SER B C 1
ATOM 5781 O O . SER B 1 370 ? 23.516 13.055 -13.148 1 36.41 370 SER B O 1
ATOM 5783 N N . LEU B 1 371 ? 22.062 11.508 -13.664 1 35.28 371 LEU B N 1
ATOM 5784 C CA . LEU B 1 371 ? 21.375 11.703 -12.398 1 35.28 371 LEU B CA 1
ATOM 5785 C C . LEU B 1 371 ? 22.141 11.039 -11.258 1 35.28 371 LEU B C 1
ATOM 5787 O O . LEU B 1 371 ? 22.172 11.57 -10.141 1 35.28 371 LEU B O 1
ATOM 5791 N N . LEU B 1 372 ? 22.875 9.977 -11.375 1 36.34 372 LEU B N 1
ATOM 5792 C CA . LEU B 1 372 ? 23.656 9.344 -10.32 1 36.34 372 LEU B CA 1
ATOM 5793 C C . LEU B 1 372 ? 24.797 10.25 -9.852 1 36.34 372 LEU B C 1
ATOM 5795 O O . LEU B 1 372 ? 25.219 10.18 -8.695 1 36.34 372 LEU B O 1
ATOM 5799 N N . LYS B 1 373 ? 25.375 11.086 -10.672 1 38.28 373 LYS B N 1
ATOM 5800 C CA . LYS B 1 373 ? 26.469 11.953 -10.258 1 38.28 373 LYS B CA 1
ATOM 5801 C C . LYS B 1 373 ? 26.031 12.914 -9.156 1 38.28 373 LYS B C 1
ATOM 5803 O O . LYS B 1 373 ? 26.859 13.422 -8.398 1 38.28 373 LYS B O 1
ATOM 5808 N N . LYS B 1 374 ? 24.812 13.266 -9.141 1 36.5 374 LYS B N 1
ATOM 5809 C CA . LYS B 1 374 ? 24.406 14.297 -8.18 1 36.5 374 LYS B CA 1
ATOM 5810 C C . LYS B 1 374 ? 24.188 13.703 -6.793 1 36.5 374 LYS B C 1
ATOM 5812 O O . LYS B 1 374 ? 24.203 14.422 -5.793 1 36.5 374 LYS B O 1
ATOM 5817 N N . LEU B 1 375 ? 23.719 12.516 -6.637 1 30.06 375 LEU B N 1
ATOM 5818 C CA . LEU B 1 375 ? 23.469 11.969 -5.309 1 30.06 375 LEU B CA 1
ATOM 5819 C C . LEU B 1 375 ? 24.781 11.539 -4.648 1 30.06 375 LEU B C 1
ATOM 5821 O O . LEU B 1 375 ? 24.812 11.289 -3.441 1 30.06 375 LEU B O 1
ATOM 5825 N N . LYS B 1 376 ? 25.891 11.289 -5.316 1 33.91 376 LYS B N 1
ATOM 5826 C CA . LYS B 1 376 ? 27.172 11.008 -4.688 1 33.91 376 LYS B CA 1
ATOM 5827 C C . LYS B 1 376 ? 27.828 12.289 -4.176 1 33.91 376 LYS B C 1
ATOM 5829 O O . LYS B 1 376 ? 28.844 12.234 -3.484 1 33.91 376 LYS B O 1
ATOM 5834 N N . LYS B 1 377 ? 27.422 13.531 -4.785 1 30.05 377 LYS B N 1
ATOM 5835 C CA . LYS B 1 377 ? 28.062 14.68 -4.148 1 30.05 377 LYS B CA 1
ATOM 5836 C C . LYS B 1 377 ? 27.266 15.148 -2.934 1 30.05 377 LYS B C 1
ATOM 5838 O O . LYS B 1 377 ? 26.047 15.297 -3.002 1 30.05 377 LYS B O 1
#

Solvent-accessible surface area (backbone atoms only — not comparable to full-atom values): 42109 Å² total; per-residue (Å²): 136,87,82,79,80,78,75,75,75,74,68,63,71,66,61,68,68,61,64,72,69,62,33,33,35,40,29,22,63,44,66,68,58,48,50,52,52,49,49,54,32,48,74,67,73,54,63,89,40,65,44,80,41,83,36,46,59,84,64,50,95,66,70,75,71,86,60,90,44,44,30,39,39,35,42,49,47,75,70,79,54,62,66,58,50,50,40,42,45,59,43,64,41,40,29,79,30,44,45,36,37,30,22,68,60,84,46,66,67,57,40,50,55,40,40,74,64,25,31,45,64,32,33,53,91,82,36,53,86,51,48,68,62,62,70,66,49,69,64,91,75,44,47,58,42,70,52,38,30,34,36,34,30,11,21,32,50,58,45,48,36,65,62,47,50,51,53,44,50,51,33,37,51,74,74,39,72,35,34,33,35,37,36,41,30,24,71,29,64,81,38,63,34,68,76,68,71,40,93,59,56,73,83,42,47,77,42,77,74,54,96,35,40,30,39,28,36,42,28,74,91,55,44,88,66,87,78,53,73,77,48,59,71,20,29,38,34,38,37,33,35,53,52,46,49,52,50,69,69,58,45,52,51,49,61,65,63,26,35,30,39,35,38,29,25,46,48,38,63,66,19,45,54,44,45,41,53,48,52,50,53,52,50,54,48,63,69,68,60,53,86,54,58,79,53,48,80,43,34,32,39,32,56,56,86,58,69,61,79,68,60,49,24,72,67,47,47,22,63,74,56,73,45,70,74,68,40,72,39,60,78,64,53,68,80,77,82,69,71,50,68,58,49,40,45,46,29,34,46,75,53,66,43,90,57,80,84,71,74,80,84,72,79,91,57,82,74,58,75,70,64,61,60,58,75,77,100,136,89,82,80,79,78,74,74,75,71,67,62,69,65,61,68,68,61,65,70,70,62,33,32,35,39,28,22,63,44,67,68,58,50,50,51,53,48,50,55,31,47,75,67,73,55,63,87,40,68,46,80,40,82,36,47,60,85,63,48,96,66,69,74,70,88,61,90,43,44,31,37,39,35,41,50,47,77,70,78,55,62,66,59,50,50,42,44,46,60,44,63,43,39,31,80,30,46,45,37,36,30,25,67,60,84,45,65,69,57,40,50,54,41,39,73,65,23,31,44,62,32,34,52,90,82,35,53,88,50,48,66,62,61,71,67,50,70,65,89,74,45,48,59,42,69,52,38,30,34,36,34,30,12,23,32,51,59,44,46,36,64,61,48,50,51,54,44,50,50,34,37,51,75,73,39,70,34,34,32,35,38,34,40,29,23,72,28,65,82,39,63,33,67,76,69,72,42,92,60,55,71,82,41,46,77,41,80,76,55,98,36,38,29,36,29,36,42,28,73,91,53,45,87,65,87,78,53,73,76,49,58,71,21,31,38,34,37,37,33,35,51,52,46,47,52,51,68,69,56,46,53,51,50,60,63,64,26,37,30,40,34,39,30,26,46,46,39,64,65,18,45,54,44,45,38,54,50,52,50,53,54,50,52,46,63,68,68,59,53,87,54,58,80,52,49,80,41,33,32,38,31,59,54,85,59,75,56,79,67,62,50,26,72,68,46,47,24,61,72,56,72,43,72,72,68,41,73,40,60,78,64,54,71,78,75,84,68,72,50,68,57,50,41,46,46,30,34,47,74,53,66,43,92,57,80,83,72,75,79,83,72,79,89,59,85,75,61,76,70,64,63,61,57,75,77,101

Organism: Citrobacter rodentium (strain ICC168) (NCBI:txid637910)

Radius of gyration: 35.27 Å; Cα contacts (8 Å, |Δi|>4): 1322; chains: 2; bounding box: 77×116×93 Å

Nearest PDB structures (foldseek):
  3fgz-assembly2_B  TM=7.468E-01  e=1.465E-02  Escherichia coli K-12
  4dad-assembly1_A-2  TM=6.653E-01  e=8.861E-03  Burkholderia pseudomallei
  1e6l-assembly1_A  TM=7.427E-01  e=1.937E-02  Escherichia coli
  1a04-assembly2_B  TM=5.444E-01  e=4.794E-03  Escherichia coli
  6swl-assembly2_B  TM=7.182E-01  e=1.293E-01  Geobacillus stearothermophilus

Foldseek 3Di:
DPPDPPPVPPPPVVPPVPPPAFQEEEEELDPVLVVVLQVLCVVVVRHDRYHYHNHALLLVQDDDPPDQGQEYEHENEADQPLVSVLLSCLQAHAQNHAYEYEYQDPDPVSQVSNVQQQHGYAYSVPGSNCVVVSSPPDSVPGSRNAAAEEEQEELDAPLCSLLLLVLLLVLLVVRYQYAEEEEEFPQHDQCNCVLVVHDADADFDWADDDRRYIYTYDHPVCGLDLPDPVSSRGNYYYYYDYPNPPDPVSLVVCLQRHQEYEYRAEQDVSSLVSLLVSLVVNVVVVVVPPVGRNYHYAYEYEDEPDPDPRGAFQVQSCVSSVHHHQAYHYSDPDDPDDRDPRSSQVSCVVSVHPGDDDDPPGDDDDHDVPPVVVVVD/DPPPPPPPPPPPVVPVVPPPAFQEEEEELDPVLVVVLQVLCVVVVRHDRYHYDNHALLVVQDDPPPDQGQEYEHENEADQPLVSVLLSCLQAHAQNHAYEYEYQDPDPVSQVSNVQQQHGYDYSVPGSNCVVVSSSPPSVPGSRNAAAEEEQEELDAPLCSLLLLVLLLVLLVVRGQYAEEEEEFPQHDQCNCVLVVHDADADFDWADDDRRYIYTYDHPVCGLDLPDPVSSRGNYYYYYDYPNPPDPVSLVVCLQRHQEYEYRAEQDPSSLVSLLVSLVVNVVVVVVPPVGRNYHYAYEYEYEPDPDPRGAFQVQSCVSSVHHHQAYHYSDPDDPDDSDPRSNQVSCVVSVHPGDDDDPPGDDDDHDVPPVVVVVD

Sequence (754 aa):
MKLFSNKIDLSEEARDSSEAGYNIVIISPRTMVLEEINSILTMNNIDNNVDNIVESILDSESIAIMQHPDVIIADIADCVDVMQLKQTVDAVAPVNTRCILVGDNDSIMFSHEISKQGMHYLHLASQLAELPARIFEPTGNTFSRGSMIYSVLGCKGGSGASSFSYDLLQAVGAQCSIPLLMVQGAAGSLDLDLLLGKAIPRDGSILPLDKNISVRMETRENAWNFDDDEFNQFNIIFIDNPVYSCSQERLDYVLSRTHTFILVITHELSTLRVARELIENIRRRALAGNDAVYSRLFICLNEFPMASKNKLTPEDIEEYLGQKVDVIYTAQPTKKGMVDKQLSSFAARLLGKKTIAIAPKGAKVNGFASLLKKLKKMKLFSNKIDLSEEARDSSEAGYNIVIISPRTMVLEEINSILTMNNIDNNVDNIVESILDSESIAIMQHPDVIIADIADCVDVMQLKQTVDAVAPVNTRCILVGDNDSIMFSHEISKQGMHYLHLASQLAELPARIFEPTGNTFSRGSMIYSVLGCKGGSGASSFSYDLLQAVGAQCSIPLLMVQGAAGSLDLDLLLGKAIPRDGSILPLDKNISVRMETRENAWNFDDDEFNQFNIIFIDNPVYSCSQERLDYVLSRTHTFILVITHELSTLRVARELIENIRRRALAGNDAVYSRLFICLNEFPMASKNKLTPEDIEEYLGQKVDVIYTAQPTKKGMVDKQLSSFAARLLGKKTIAIAPKGAKVNGFASLLKKLKK

InterPro domains:
  IPR027417 P-loop containing nucleoside triphosphate hydrolase [G3DSA:3.40.50.300] (149-357)
  IPR027417 P-loop containing nucleoside triphosphate hydrolase [SSF52540] (148-329)

pLDDT: mean 80.19, std 20.45, range [23.69, 98.31]

Secondary structure (DSSP, 8-state):
----------STHHHHTTTS---EEEE-S-HHHHHHHHHHHHHTT--TTEEEE-S-TTSGGG----S--SEEEEE-TT---HHHHHHHHHHHS-TTSEEEEEES---HHHHHHHHHTT-EEEEHHHHGGGHHHHHTS-GGGS---PPEEEEEEESSTTSSHHHHHHHHHHHHHTT--S-EEEEE-TTS---HHHHHTS---SSS--EEEETTEEEEEPPGGGTT----GGGGG-SEEEEEEE-TT--HHHHHHHHHH-SEEEEEE-SSHHHHHHHHHHHHHHHHHHHTT------EEEEEEE------S-PPPHHHHHHHHTS---EEE----S--S---HHHHHHHHHHTT------------PPPSHHHHHHH--/---------TTTHHHHTS-S---EEEE-S-HHHHHHHHHHHHHTT--TTEEEE-S-TTSGGG----S--SEEEEE-TT---HHHHHHHHHHHS-TTSEEEEEES---HHHHHHHHHTT-EEEEHHHHGGGHHHHHTS-GGGS---PPEEEEEEESSTTSSHHHHHHHHHHHHHTT--S-EEEEE-TTS---HHHHHTS---SSS--EEEETTEEEEE--GGGTT----GGGGG-SEEEEEEE-TT--HHHHHHHHHH-SEEEEEE-SSHHHHHHHHHHHHHHHHHHHTT------EEEEEEE------S-PPPHHHHHHHHTS---EEE---SS--S---HHHHHHHHHHTT------------PPPSHHHHHHH--